Protein AF-W0B7Q7-F1 (afdb_monomer_lite)

InterPro domains:
  IPR044159 IQ domain-containing protein IQM [PTHR31250] (202-266)

Organism: NCBI:txid1268635

Sequence (434 aa):
MPIDYFSSKEGTLAERLDKSWANYQDESLSVNEREQALDFMLYVFDIDKLTLEKDGLNRLLVKLMADRAHKKGMNPNYIPVLASGPYRFDTDAPVFHATYSSGISYDSRIQEAFYRKDLLDVTDESKTDDLDYRITFFNVKQRASFNLEIRHGLFHKSGIVFDSSNFVAHGKKGYVAFTLNAMGELSVFNHLGGHPDNFGSRMTHSSMNAGAPVLIAGEMQIKQGKLMCINTYSGHYQPSLYSINRFLNYLNDRGMDISQCAVLLSRPPASHSGLSAKAIQVEHGDGRSHKKEVWYQIQASQIFHSVKHIIRSNIESINNYLNSPKTMFYRDVLKRESTIAKSKLAEHYLEELSYAMRAMKDSSSLLEISIYLDVLHTMAERYTTELAGIERDSGRLDIKFAHIRQTIQAAQASLNEVDEAQEALREDGFKRSH

Foldseek 3Di:
DQDQLLDLQPFAVLVSLVVLVVQLPDPVDDPVNNVVSLVSNCVLQQVPDDDPDDCPSVVVSVVQVVVCVVCCVQPVRAGPRLQDDPLALPPVDHQFDADPAFLDDPPVSSNVCSLLLQKFAFHPVVVVVCVVLVAAADDRSRLNQFWWDAHLQFIDRSNHGDFQQPAAAQQFHQKWKWFQANRNTIGTDHQLPQAADPVGHRHAHCNNRVRGIGSAIFMFGHHRRATQETEQHRNTRRDFLVSLLSVVVSSVVSVHDQQNYKYKALDDQDPVLPWDWDWDWGWGDSVVDIDTGTITITRSVSSNVSVVVLLVVLLVVLVCVCPPPVNVCLVVVLPPDDDPQVNVLVVVLVVVLVVLSVQLVPDPDPVSVVVSLVVQLVSLVVSQVVCVVVDPDSPPSNVVSVVSNVSSVVSSVVVVVSDDVVPVVVVVVVVVVD

pLDDT: mean 75.9, std 16.66, range [33.72, 97.88]

Secondary structure (DSSP, 8-state):
----SS-TTSS-HHHHHHHHHHHHH-TTS-HHHHHHHHHHHHHHTT--S--SSTTHHHHHHHHHHHHHHHHHTT-TT--HHHH-STTS---SS------SSTT--SSHHHHHHHHTT-SB---HHHHHHHHHTT--PPPHHHHTTTEEEEETTEEEETTEEP--TT-EETTEET-EEEEEETTS-EEEE-B-TT-B-TTS-B--GGGGTTT--EEEEEEEEEETTEEEEEE---SSS---HHHHHHHHHHHHTTT---TT-EEEESSPPPGGG----EEEEEEEE-SS-EEEEEEEEEEHHHHHHHHHHHHHHHHHHHHHHHHSHHHHHHHHHTTTS--HHHHHHHHHHHHHHHHHHHHHHS--SHHHHHHHHHHHHHHHHHHHHHHHHH-SS-HHHHHHHHHHHHHHHHHHHHHHTTTHHHHHHHHHHHTTT-

Radius of gyration: 25.22 Å; chains: 1; bounding box: 68×57×71 Å

Structure (mmCIF, N/CA/C/O backbone):
data_AF-W0B7Q7-F1
#
_entry.id   AF-W0B7Q7-F1
#
loop_
_atom_site.group_PDB
_atom_site.id
_atom_site.type_symbol
_atom_site.label_atom_id
_atom_site.label_alt_id
_atom_site.label_comp_id
_atom_site.label_asym_id
_atom_site.label_entity_id
_atom_site.label_seq_id
_atom_site.pdbx_PDB_ins_code
_atom_site.Cartn_x
_atom_site.Cartn_y
_atom_site.Cartn_z
_atom_site.occupancy
_atom_site.B_iso_or_equiv
_atom_site.auth_seq_id
_atom_site.auth_comp_id
_atom_site.auth_asym_id
_atom_site.auth_atom_id
_atom_site.pdbx_PDB_model_num
ATOM 1 N N . MET A 1 1 ? 16.958 -5.863 -32.598 1.00 37.38 1 MET A N 1
ATOM 2 C CA . MET A 1 1 ? 17.367 -5.538 -31.211 1.00 37.38 1 MET A CA 1
ATOM 3 C C . MET A 1 1 ? 16.557 -6.430 -30.286 1.00 37.38 1 MET A C 1
ATOM 5 O O . MET A 1 1 ? 15.422 -6.702 -30.659 1.00 37.38 1 MET A O 1
ATOM 9 N N . PRO A 1 2 ? 17.099 -6.905 -29.151 1.00 50.38 2 PRO A N 1
ATOM 10 C CA . PRO A 1 2 ? 16.307 -7.641 -28.163 1.00 50.38 2 PRO A CA 1
ATOM 11 C C . PRO A 1 2 ? 15.085 -6.819 -27.738 1.00 50.38 2 PRO A C 1
ATOM 13 O O . PRO A 1 2 ? 15.180 -5.591 -27.661 1.00 50.38 2 PRO A O 1
ATOM 16 N N . ILE A 1 3 ? 13.951 -7.474 -27.489 1.00 62.59 3 ILE A N 1
ATOM 17 C CA . ILE A 1 3 ? 12.743 -6.790 -27.024 1.00 62.59 3 ILE A CA 1
ATOM 18 C C . ILE A 1 3 ? 12.887 -6.581 -25.516 1.00 62.59 3 ILE A C 1
ATOM 20 O O . ILE A 1 3 ? 12.796 -7.528 -24.741 1.00 62.59 3 ILE A O 1
ATOM 24 N N . ASP A 1 4 ? 13.133 -5.344 -25.093 1.00 73.31 4 ASP A N 1
ATOM 25 C CA . ASP A 1 4 ? 13.313 -5.027 -23.675 1.00 73.31 4 ASP A CA 1
ATOM 26 C C . ASP A 1 4 ? 11.967 -4.729 -22.993 1.00 73.31 4 ASP A C 1
ATOM 28 O O . ASP A 1 4 ? 11.500 -3.590 -22.941 1.00 73.31 4 ASP A O 1
ATOM 32 N N . TYR A 1 5 ? 11.329 -5.771 -22.457 1.00 80.81 5 TYR A N 1
ATOM 33 C CA . TYR A 1 5 ? 10.116 -5.632 -21.643 1.00 80.81 5 TYR A CA 1
ATOM 34 C C . TYR A 1 5 ? 10.389 -5.146 -20.209 1.00 80.81 5 TYR A C 1
ATOM 36 O O . TYR A 1 5 ? 9.465 -4.725 -19.509 1.00 80.81 5 TYR A O 1
ATOM 44 N N . PHE A 1 6 ? 11.635 -5.196 -19.739 1.00 73.88 6 PHE A N 1
ATOM 45 C CA . PHE A 1 6 ? 11.990 -4.842 -18.361 1.00 73.88 6 PHE A CA 1
ATOM 46 C C . PHE A 1 6 ? 12.266 -3.341 -18.200 1.00 73.88 6 PHE A C 1
ATOM 48 O O . PHE A 1 6 ? 12.232 -2.811 -17.086 1.00 73.88 6 PHE A O 1
ATOM 55 N N . SER A 1 7 ? 12.450 -2.621 -19.308 1.00 70.62 7 SER A N 1
ATOM 56 C CA . SER A 1 7 ? 12.549 -1.164 -19.323 1.00 70.62 7 SER A CA 1
ATOM 57 C C . SER A 1 7 ? 11.265 -0.486 -18.837 1.00 70.62 7 SER A C 1
ATOM 59 O O . SER A 1 7 ? 10.195 -0.585 -19.440 1.00 70.62 7 SER A O 1
ATOM 61 N N . SER A 1 8 ? 11.384 0.318 -17.778 1.00 63.88 8 SER A N 1
ATOM 62 C CA . SER A 1 8 ? 10.290 1.157 -17.272 1.00 63.88 8 SER A CA 1
ATOM 63 C C . SER A 1 8 ? 9.982 2.373 -18.158 1.00 63.88 8 SER A C 1
ATOM 65 O O . SER A 1 8 ? 9.031 3.098 -17.874 1.00 63.88 8 SER A O 1
ATOM 67 N N . LYS A 1 9 ? 10.761 2.613 -19.225 1.00 65.19 9 LYS A N 1
ATOM 68 C CA . LYS A 1 9 ? 10.601 3.777 -20.114 1.00 65.19 9 LYS A CA 1
ATOM 69 C C . LYS A 1 9 ? 9.567 3.564 -21.225 1.00 65.19 9 LYS A C 1
ATOM 71 O O . LYS A 1 9 ? 9.056 4.544 -21.757 1.00 65.19 9 LYS A O 1
ATOM 76 N N . GLU A 1 10 ? 9.232 2.318 -21.562 1.00 72.81 10 GLU A N 1
ATOM 77 C CA . GLU A 1 10 ? 8.318 1.978 -22.667 1.00 72.81 10 GLU A CA 1
ATOM 78 C C . GLU A 1 10 ? 6.877 1.699 -22.195 1.00 72.81 10 GLU A C 1
ATOM 80 O O . GLU A 1 10 ? 6.280 0.681 -22.538 1.00 72.81 10 GLU A O 1
ATOM 85 N N . GLY A 1 11 ? 6.309 2.595 -21.383 1.00 80.81 11 GLY A N 1
ATOM 86 C CA . GLY A 1 11 ? 4.918 2.496 -20.917 1.00 80.81 11 GLY A CA 1
ATOM 87 C C . GLY A 1 11 ? 4.755 1.852 -19.539 1.00 80.81 11 GLY A C 1
ATOM 88 O O . GLY A 1 11 ? 5.695 1.783 -18.746 1.00 80.81 11 GLY A O 1
ATOM 89 N N . THR A 1 12 ? 3.539 1.420 -19.211 1.00 85.12 12 THR A N 1
ATOM 90 C CA . THR A 1 12 ? 3.233 0.782 -17.920 1.00 85.12 12 THR A CA 1
ATOM 91 C C . THR A 1 12 ? 3.601 -0.701 -17.916 1.00 85.12 12 THR A C 1
ATOM 93 O O . THR A 1 12 ? 3.734 -1.325 -18.966 1.00 85.12 12 THR A O 1
ATOM 96 N N . LEU A 1 13 ? 3.744 -1.301 -16.727 1.00 85.06 13 LEU A N 1
ATOM 97 C CA . LEU A 1 13 ? 3.980 -2.749 -16.596 1.00 85.06 13 LEU A CA 1
ATOM 98 C C . LEU A 1 13 ? 2.882 -3.567 -17.300 1.00 85.06 13 LEU A C 1
ATOM 100 O O . LEU A 1 13 ? 3.152 -4.564 -17.959 1.00 85.06 13 LEU A O 1
ATOM 104 N N . ALA A 1 14 ? 1.650 -3.078 -17.205 1.00 87.25 14 ALA A N 1
ATOM 105 C CA . ALA A 1 14 ? 0.460 -3.611 -17.841 1.00 87.25 14 ALA A CA 1
ATOM 106 C C . ALA A 1 14 ? 0.483 -3.496 -19.379 1.00 87.25 14 ALA A C 1
ATOM 108 O O . ALA A 1 14 ? 0.164 -4.462 -20.069 1.00 87.25 14 ALA A O 1
ATOM 109 N N . GLU A 1 15 ? 0.896 -2.350 -19.932 1.00 90.25 15 GLU A N 1
ATOM 110 C CA . GLU A 1 15 ? 1.091 -2.193 -21.384 1.00 90.25 15 GLU A CA 1
ATOM 111 C C . GLU A 1 15 ? 2.185 -3.142 -21.901 1.00 90.25 15 GLU A C 1
ATOM 113 O O . GLU A 1 15 ? 2.023 -3.769 -22.949 1.00 90.25 15 GLU A O 1
ATOM 118 N N . ARG A 1 16 ? 3.277 -3.304 -21.143 1.00 90.62 16 ARG A N 1
ATOM 119 C CA . ARG A 1 16 ? 4.349 -4.249 -21.487 1.00 90.62 16 ARG A CA 1
ATOM 120 C C . ARG A 1 16 ? 3.893 -5.704 -21.393 1.00 90.62 16 ARG A C 1
ATOM 122 O O . ARG A 1 16 ? 4.294 -6.494 -22.240 1.00 90.62 16 ARG A O 1
ATOM 129 N N . LEU A 1 17 ? 3.019 -6.038 -20.440 1.00 92.06 17 LEU A N 1
ATOM 130 C CA . LEU A 1 17 ? 2.387 -7.359 -20.335 1.00 92.06 17 LEU A CA 1
ATOM 131 C C . LEU A 1 17 ? 1.497 -7.660 -21.550 1.00 92.06 17 LEU A C 1
ATOM 133 O O . LEU A 1 17 ? 1.511 -8.772 -22.071 1.00 92.06 17 LEU A O 1
ATOM 137 N N . ASP A 1 18 ? 0.743 -6.672 -22.038 1.00 94.19 18 ASP A N 1
ATOM 138 C CA . ASP A 1 18 ? -0.055 -6.849 -23.257 1.00 94.19 18 ASP A CA 1
ATOM 139 C C . ASP A 1 18 ? 0.841 -7.084 -24.482 1.00 94.19 18 ASP A C 1
ATOM 141 O O . ASP A 1 18 ? 0.558 -7.961 -25.297 1.00 94.19 18 ASP A O 1
ATOM 145 N N . LYS A 1 19 ? 1.943 -6.327 -24.593 1.00 93.75 19 LYS A N 1
ATOM 146 C CA . LYS A 1 19 ? 2.941 -6.485 -25.663 1.00 93.75 19 LYS A CA 1
ATOM 147 C C . LYS A 1 19 ? 3.611 -7.859 -25.605 1.00 93.75 19 LYS A C 1
ATOM 149 O O . LYS A 1 19 ? 3.746 -8.504 -26.639 1.00 93.75 19 LYS A O 1
ATOM 154 N N . SER A 1 20 ? 4.010 -8.325 -24.420 1.00 94.19 20 SER A N 1
ATOM 155 C CA . SER A 1 20 ? 4.613 -9.652 -24.267 1.00 94.19 20 SER A CA 1
ATOM 156 C C . SER A 1 20 ? 3.615 -10.759 -24.590 1.00 94.19 20 SER A C 1
ATOM 158 O O . SER A 1 20 ? 3.978 -11.720 -25.252 1.00 94.19 20 SER A O 1
ATOM 160 N N . TRP A 1 21 ? 2.345 -10.621 -24.200 1.00 96.00 21 TRP A N 1
ATOM 161 C CA . TRP A 1 21 ? 1.322 -11.599 -24.567 1.00 96.00 21 TRP A CA 1
ATOM 162 C C . TRP A 1 21 ? 1.124 -11.688 -26.081 1.00 96.00 21 TRP A C 1
ATOM 164 O O . TRP A 1 21 ? 1.137 -12.787 -26.629 1.00 96.00 21 TRP A O 1
ATOM 174 N N . ALA A 1 22 ? 1.022 -10.545 -26.765 1.00 95.00 22 ALA A N 1
ATOM 175 C CA . ALA A 1 22 ? 0.919 -10.514 -28.222 1.00 95.00 22 ALA A CA 1
ATOM 176 C C . ALA A 1 22 ? 2.130 -11.189 -28.890 1.00 95.00 22 ALA A C 1
ATOM 178 O O . ALA A 1 22 ? 1.959 -12.057 -29.741 1.00 95.00 22 ALA A O 1
ATOM 179 N N . ASN A 1 23 ? 3.343 -10.859 -28.442 1.00 94.62 23 ASN A N 1
ATOM 180 C CA . ASN A 1 23 ? 4.573 -11.429 -28.989 1.00 94.62 23 ASN A CA 1
ATOM 181 C C . ASN A 1 23 ? 4.714 -12.928 -28.683 1.00 94.62 23 ASN A C 1
ATOM 183 O O . ASN A 1 23 ? 5.181 -13.688 -29.520 1.00 94.62 23 ASN A O 1
ATOM 187 N N . TYR A 1 24 ? 4.271 -13.391 -27.514 1.00 94.38 24 TYR A N 1
ATOM 188 C CA . TYR A 1 24 ? 4.263 -14.815 -27.175 1.00 94.38 24 TYR A CA 1
ATOM 189 C C . TYR A 1 24 ? 3.372 -15.640 -28.129 1.00 94.38 24 TYR A C 1
ATOM 191 O O . TYR A 1 24 ? 3.709 -16.779 -28.483 1.00 94.38 24 TYR A O 1
ATOM 199 N N . GLN A 1 25 ? 2.254 -15.051 -28.568 1.00 94.31 25 GLN A N 1
ATOM 200 C CA . GLN A 1 25 ? 1.293 -15.661 -29.492 1.00 94.31 25 GLN A CA 1
ATOM 201 C C . GLN A 1 25 ? 1.684 -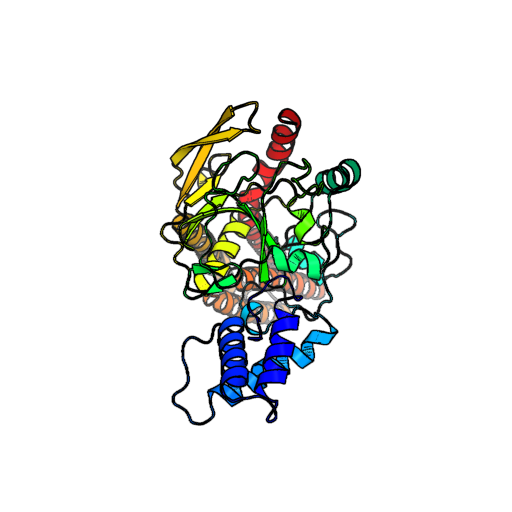15.545 -30.975 1.00 94.31 25 GLN A C 1
ATOM 203 O O . GLN A 1 25 ? 1.126 -16.271 -31.794 1.00 94.31 25 GLN A O 1
ATOM 208 N N . ASP A 1 26 ? 2.618 -14.662 -31.328 1.00 93.12 26 ASP A N 1
ATOM 209 C CA . ASP A 1 26 ? 3.000 -14.398 -32.716 1.00 93.12 26 ASP A CA 1
ATOM 210 C C . ASP A 1 26 ? 3.954 -15.475 -33.259 1.00 93.12 26 ASP A C 1
ATOM 212 O O . ASP A 1 26 ? 5.129 -15.546 -32.895 1.00 93.12 26 ASP A O 1
ATOM 216 N N . GLU A 1 27 ? 3.448 -16.321 -34.157 1.00 93.69 27 GLU A N 1
ATOM 217 C CA . GLU A 1 27 ? 4.221 -17.392 -34.798 1.00 93.69 27 GLU A CA 1
ATOM 218 C C . GLU A 1 27 ? 5.280 -16.881 -35.788 1.00 93.69 27 GLU A C 1
ATOM 220 O O . GLU A 1 27 ? 6.154 -17.652 -36.184 1.00 93.69 27 GLU A O 1
ATOM 225 N N . SER A 1 28 ? 5.229 -15.603 -36.185 1.00 94.81 28 SER A N 1
ATOM 226 C CA . SER A 1 28 ? 6.235 -14.996 -37.063 1.00 94.81 28 SER A CA 1
ATOM 227 C C . SER A 1 28 ? 7.520 -14.598 -36.330 1.00 94.81 28 SER A C 1
ATOM 229 O O . SER A 1 28 ? 8.563 -14.441 -36.970 1.00 94.81 28 SER A O 1
ATOM 231 N N . LEU A 1 29 ? 7.471 -14.468 -34.998 1.00 91.31 29 LEU A N 1
ATOM 232 C CA . LEU A 1 29 ? 8.639 -14.188 -34.168 1.00 91.31 29 LEU A CA 1
ATOM 233 C C . LEU A 1 29 ? 9.485 -15.443 -33.948 1.00 91.31 29 LEU A C 1
ATOM 235 O O . LEU A 1 29 ? 8.996 -16.576 -33.918 1.00 91.31 29 LEU A O 1
ATOM 239 N N . SER A 1 30 ? 10.786 -15.238 -33.744 1.00 92.69 30 SER A N 1
ATOM 240 C CA . SER A 1 30 ? 11.699 -16.334 -33.428 1.00 92.69 30 SER A CA 1
ATOM 241 C C . SER A 1 30 ? 11.361 -16.973 -32.077 1.00 92.69 30 SER A C 1
ATOM 243 O O . SER A 1 30 ? 10.815 -16.333 -31.177 1.00 92.69 30 SER A O 1
ATOM 245 N N . VAL A 1 31 ? 11.750 -18.241 -31.899 1.00 90.75 31 VAL A N 1
ATOM 246 C CA . VAL A 1 31 ? 11.572 -18.966 -30.626 1.00 90.75 31 VAL A CA 1
ATOM 247 C C . VAL A 1 31 ? 12.148 -18.168 -29.451 1.00 90.75 31 VAL A C 1
ATOM 249 O O . VAL A 1 31 ? 11.459 -17.975 -28.460 1.00 90.75 31 VAL A O 1
ATOM 252 N N . ASN A 1 32 ? 13.349 -17.609 -29.609 1.00 90.56 32 ASN A N 1
ATOM 253 C CA . ASN A 1 32 ? 14.015 -16.804 -28.582 1.00 90.56 32 ASN A CA 1
ATOM 254 C C . ASN A 1 32 ? 13.246 -15.514 -28.216 1.00 90.56 32 ASN A C 1
ATOM 256 O O . ASN A 1 32 ? 13.238 -15.097 -27.062 1.00 90.56 32 ASN A O 1
ATOM 260 N N . GLU A 1 33 ? 12.587 -14.859 -29.176 1.00 90.12 33 GLU A N 1
ATOM 261 C CA . GLU A 1 33 ? 11.764 -13.670 -28.892 1.00 90.12 33 GLU A CA 1
ATOM 262 C C . GLU A 1 33 ? 10.485 -14.032 -28.131 1.00 90.12 33 GLU A C 1
ATOM 264 O O . GLU A 1 33 ? 10.071 -13.308 -27.221 1.00 90.12 33 GLU A O 1
ATOM 269 N N . ARG A 1 34 ? 9.881 -15.175 -28.470 1.00 91.56 34 ARG A N 1
ATOM 270 C CA . ARG A 1 34 ? 8.710 -15.712 -27.769 1.00 91.56 34 ARG A CA 1
ATOM 271 C C . ARG A 1 34 ? 9.068 -16.212 -26.368 1.00 91.56 34 ARG A C 1
ATOM 273 O O . ARG A 1 34 ? 8.275 -16.024 -25.452 1.00 91.56 34 ARG A O 1
ATOM 280 N N . GLU A 1 35 ? 10.259 -16.780 -26.184 1.00 89.94 35 GLU A N 1
ATOM 281 C CA . GLU A 1 35 ? 10.811 -17.152 -24.873 1.00 89.94 35 GLU A CA 1
ATOM 282 C C . GLU A 1 35 ? 11.015 -15.921 -23.986 1.00 89.94 35 GLU A C 1
ATOM 284 O O . GLU A 1 35 ? 10.515 -15.902 -22.869 1.00 89.94 35 GLU A O 1
ATOM 289 N N . GLN A 1 36 ? 11.616 -14.840 -24.494 1.00 90.06 36 GLN A N 1
ATOM 290 C CA . GLN A 1 36 ? 11.740 -13.582 -23.736 1.00 90.06 36 GLN A CA 1
ATOM 291 C C . GLN A 1 36 ? 10.378 -12.998 -23.335 1.00 90.06 36 GLN A C 1
ATOM 293 O O . GLN A 1 36 ? 10.219 -12.447 -22.244 1.00 90.06 36 GLN A O 1
ATOM 298 N N . ALA A 1 37 ? 9.386 -13.102 -24.221 1.00 90.69 37 ALA A N 1
ATOM 299 C CA . ALA A 1 37 ? 8.027 -12.672 -23.932 1.00 90.69 37 ALA A CA 1
ATOM 300 C C . ALA A 1 37 ? 7.379 -13.536 -22.835 1.00 90.69 37 ALA A C 1
ATOM 302 O O . ALA A 1 37 ? 6.754 -12.998 -21.919 1.00 90.69 37 ALA A O 1
ATOM 303 N N . LEU A 1 38 ? 7.569 -14.857 -22.899 1.00 91.06 38 LEU A N 1
ATOM 304 C CA . LEU A 1 38 ? 7.117 -15.798 -21.879 1.00 91.06 38 LEU A CA 1
ATOM 305 C C . LEU A 1 38 ? 7.788 -15.525 -20.530 1.00 91.06 38 LEU A C 1
ATOM 307 O O . LEU A 1 38 ? 7.088 -15.412 -19.527 1.00 91.06 38 LEU A O 1
ATOM 311 N N . ASP A 1 39 ? 9.107 -15.356 -20.509 1.00 88.12 39 ASP A N 1
ATOM 312 C CA . ASP A 1 39 ? 9.880 -15.040 -19.306 1.00 88.12 39 ASP A CA 1
ATOM 313 C C . ASP A 1 39 ? 9.375 -13.759 -18.648 1.00 88.12 39 ASP A C 1
ATOM 315 O O . ASP A 1 39 ? 9.186 -13.710 -17.433 1.00 88.12 39 ASP A O 1
ATOM 319 N N . PHE A 1 40 ? 9.074 -12.729 -19.442 1.00 88.81 40 PHE A N 1
ATOM 320 C CA . PHE A 1 40 ? 8.489 -11.504 -18.914 1.00 88.81 40 PHE A CA 1
ATOM 321 C C . PHE A 1 40 ? 7.074 -11.712 -18.356 1.00 88.81 40 PHE A C 1
ATOM 323 O O . PHE A 1 40 ? 6.715 -11.092 -17.359 1.00 88.81 40 PHE A O 1
ATOM 330 N N . MET A 1 41 ? 6.252 -12.581 -18.945 1.00 90.19 41 MET A N 1
ATOM 331 C CA . MET A 1 41 ? 4.931 -12.897 -18.392 1.00 90.19 41 MET A CA 1
ATOM 332 C C . MET A 1 41 ? 5.017 -13.697 -17.090 1.00 90.19 41 MET A C 1
ATOM 334 O O . MET A 1 41 ? 4.308 -13.382 -16.133 1.00 90.19 41 MET A O 1
ATOM 338 N N . LEU A 1 42 ? 5.885 -14.712 -17.054 1.00 86.50 42 LEU A N 1
ATOM 339 C CA . LEU A 1 42 ? 6.184 -15.504 -15.859 1.00 86.50 42 LEU A CA 1
ATOM 340 C C . LEU A 1 42 ? 6.699 -14.617 -14.738 1.00 86.50 42 LEU A C 1
ATOM 342 O O . LEU A 1 42 ? 6.251 -14.752 -13.600 1.00 86.50 42 LEU A O 1
ATOM 346 N N . TYR A 1 43 ? 7.562 -13.665 -15.106 1.00 84.31 43 TYR A N 1
ATOM 347 C CA . TYR A 1 43 ? 7.891 -12.523 -14.289 1.00 84.31 43 TYR A CA 1
ATOM 348 C C . TYR A 1 43 ? 6.581 -11.830 -13.909 1.00 84.31 43 TYR A C 1
ATOM 350 O O . TYR A 1 43 ? 6.096 -12.092 -12.827 1.00 84.31 43 TYR A O 1
ATOM 358 N N . VAL A 1 44 ? 5.920 -10.987 -14.698 1.00 84.44 44 VAL A N 1
ATOM 359 C CA . VAL A 1 44 ? 4.786 -10.146 -14.232 1.00 84.44 44 VAL A CA 1
ATOM 360 C C . VAL A 1 44 ? 3.728 -10.864 -13.363 1.00 84.44 44 VAL A C 1
ATOM 362 O O . VAL A 1 44 ? 3.222 -10.254 -12.421 1.00 84.44 44 VAL A O 1
ATOM 365 N N . PHE A 1 45 ? 3.434 -12.141 -13.615 1.00 84.19 45 PHE A N 1
ATOM 366 C CA . PHE A 1 45 ? 2.496 -12.947 -12.825 1.00 84.19 45 PHE A CA 1
ATOM 367 C C . PHE A 1 45 ? 3.063 -13.674 -11.596 1.00 84.19 45 PHE A C 1
ATOM 369 O O . PHE A 1 45 ? 2.292 -14.326 -10.903 1.00 84.19 45 PHE A O 1
ATOM 376 N N . ASP A 1 46 ? 4.358 -13.557 -11.323 1.00 78.44 46 ASP A N 1
ATOM 377 C CA . ASP A 1 46 ? 5.061 -14.180 -10.191 1.00 78.44 46 ASP A CA 1
ATOM 378 C C . ASP A 1 46 ? 4.834 -15.702 -10.146 1.00 78.44 46 ASP A C 1
ATOM 380 O O . ASP A 1 46 ? 4.419 -16.292 -9.148 1.00 78.44 46 ASP A O 1
ATOM 384 N N . ILE A 1 47 ? 5.010 -16.344 -11.307 1.00 80.25 47 ILE A N 1
ATOM 385 C CA . ILE A 1 47 ? 4.784 -17.782 -11.481 1.00 80.25 47 ILE A CA 1
ATOM 386 C C . ILE A 1 47 ? 6.095 -18.524 -11.207 1.00 80.25 47 ILE A C 1
ATOM 388 O O . ILE A 1 47 ? 6.876 -18.796 -12.116 1.00 80.25 47 ILE A O 1
ATOM 392 N N . ASP A 1 48 ? 6.299 -18.902 -9.947 1.00 65.62 48 ASP A N 1
ATOM 393 C CA . ASP A 1 48 ? 7.532 -19.574 -9.502 1.00 65.62 48 ASP A CA 1
ATOM 394 C C . ASP A 1 48 ? 7.504 -21.097 -9.723 1.00 65.62 48 ASP A C 1
ATOM 396 O O . ASP A 1 48 ? 8.539 -21.761 -9.802 1.00 65.62 48 ASP A O 1
ATOM 400 N N . LYS A 1 49 ? 6.304 -21.687 -9.802 1.00 62.53 49 LYS A N 1
ATOM 401 C 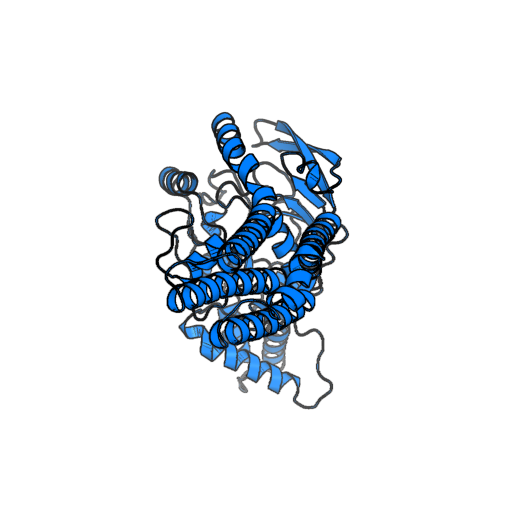CA . LYS A 1 49 ? 6.108 -23.131 -9.993 1.00 62.53 49 LYS A CA 1
ATOM 402 C C . LYS A 1 49 ? 5.539 -23.415 -11.371 1.00 62.53 49 LYS A C 1
ATOM 404 O O . LYS A 1 49 ? 4.329 -23.358 -11.587 1.00 62.53 49 LYS A O 1
ATOM 409 N N . LEU A 1 50 ? 6.422 -23.790 -12.289 1.00 63.75 50 LEU A N 1
ATOM 410 C CA . LEU A 1 50 ? 6.027 -24.332 -13.582 1.00 63.75 50 LEU A CA 1
ATOM 411 C C . LEU A 1 50 ? 5.332 -25.681 -13.362 1.00 63.75 50 LEU A C 1
ATOM 413 O O . LEU A 1 50 ? 5.884 -26.599 -12.752 1.00 63.75 50 LEU A O 1
ATOM 417 N N . THR A 1 51 ? 4.087 -25.796 -13.821 1.00 58.59 51 THR A N 1
ATOM 418 C CA . THR A 1 51 ? 3.333 -27.046 -13.728 1.00 58.59 51 THR A CA 1
ATOM 419 C C . THR A 1 51 ? 4.007 -28.104 -14.602 1.00 58.59 51 THR A C 1
ATOM 421 O O . THR A 1 51 ? 4.228 -27.856 -15.784 1.00 58.59 51 THR A O 1
ATOM 424 N N . LEU A 1 52 ? 4.255 -29.303 -14.069 1.00 56.88 52 LEU A N 1
ATOM 425 C CA . LEU A 1 52 ? 4.688 -30.457 -14.877 1.00 56.88 52 LEU A CA 1
ATOM 426 C C . LEU A 1 52 ? 3.561 -31.003 -15.774 1.00 56.88 52 LEU A C 1
ATOM 428 O O . LEU A 1 52 ? 3.796 -31.859 -16.625 1.00 56.88 52 LEU A O 1
ATOM 432 N N . GLU A 1 53 ? 2.330 -30.522 -15.585 1.00 70.88 53 GLU A N 1
ATOM 433 C CA . GLU A 1 53 ? 1.215 -30.831 -16.469 1.00 70.88 53 GLU A CA 1
ATOM 434 C C . GLU A 1 53 ? 1.448 -30.262 -17.866 1.00 70.88 53 GLU A C 1
ATOM 436 O O . GLU A 1 53 ? 1.687 -29.063 -18.042 1.00 70.88 53 GLU A O 1
ATOM 441 N N . LYS A 1 54 ? 1.271 -31.121 -18.873 1.00 70.56 54 LYS A N 1
ATOM 442 C CA . LYS A 1 54 ? 1.253 -30.704 -20.272 1.00 70.56 54 LYS A CA 1
ATOM 443 C C . LYS A 1 54 ? 0.229 -29.574 -20.465 1.00 70.56 54 LYS A C 1
ATOM 445 O O . LYS A 1 54 ? -0.934 -29.681 -20.057 1.00 70.56 54 LYS A O 1
ATOM 450 N N . ASP A 1 55 ? 0.695 -28.475 -21.052 1.00 77.56 55 ASP A N 1
ATOM 451 C CA . ASP A 1 55 ? -0.061 -27.249 -21.339 1.00 77.56 55 ASP A CA 1
ATOM 452 C C . ASP A 1 55 ? -0.623 -26.500 -20.110 1.00 77.56 55 ASP A C 1
ATOM 454 O O . ASP A 1 55 ? -1.393 -25.551 -20.272 1.00 77.56 55 ASP A O 1
ATOM 458 N N . GLY A 1 56 ? -0.255 -26.883 -18.879 1.00 82.19 56 GLY A N 1
ATOM 459 C CA . GLY A 1 56 ? -0.776 -26.255 -17.658 1.00 82.19 56 GLY A CA 1
ATOM 460 C C . GLY A 1 56 ? -0.415 -24.772 -17.545 1.00 82.19 56 GLY A C 1
ATOM 461 O O . GLY A 1 56 ? -1.283 -23.948 -17.249 1.00 82.19 56 GLY A O 1
ATOM 462 N N . LEU A 1 57 ? 0.824 -24.417 -17.899 1.00 85.31 57 LEU A N 1
ATOM 463 C CA . LEU A 1 57 ? 1.266 -23.024 -17.962 1.00 85.31 57 LEU A CA 1
ATOM 464 C C . LEU A 1 57 ? 0.430 -22.207 -18.955 1.00 85.31 57 LEU A C 1
ATOM 466 O O . LEU A 1 57 ? -0.086 -21.152 -18.601 1.00 85.31 57 LEU A O 1
ATOM 470 N N . ASN A 1 58 ? 0.225 -22.714 -20.171 1.00 88.38 58 ASN A N 1
ATOM 471 C CA . ASN A 1 58 ? -0.538 -22.001 -21.198 1.00 88.38 58 ASN A CA 1
ATOM 472 C C . ASN A 1 58 ? -1.993 -21.787 -20.777 1.00 88.38 58 ASN A C 1
ATOM 474 O O . ASN A 1 58 ? -2.524 -20.692 -20.953 1.00 88.38 58 ASN A O 1
ATOM 478 N N . ARG A 1 59 ? -2.629 -22.792 -20.156 1.00 88.19 59 ARG A N 1
ATOM 479 C CA . ARG A 1 59 ? -3.981 -22.643 -19.589 1.00 88.19 59 ARG A CA 1
ATOM 480 C C . ARG A 1 59 ? -4.032 -21.539 -18.531 1.00 88.19 59 ARG A C 1
ATOM 482 O O . ARG A 1 59 ? -4.972 -20.743 -18.530 1.00 88.19 59 ARG A O 1
ATOM 489 N N . LEU A 1 60 ? -3.031 -21.475 -17.651 1.00 87.12 60 LEU A N 1
ATOM 490 C CA . LEU A 1 60 ? -2.931 -20.432 -16.632 1.00 87.12 60 LEU A CA 1
ATOM 491 C C . LEU A 1 60 ? -2.756 -19.044 -17.262 1.00 87.12 60 LEU A C 1
ATOM 493 O O . LEU A 1 60 ? -3.514 -18.135 -16.928 1.00 87.12 60 LEU A O 1
ATOM 497 N N . LEU A 1 61 ? -1.819 -18.886 -18.201 1.00 90.31 61 LEU A N 1
ATOM 498 C CA . LEU A 1 61 ? -1.569 -17.610 -18.879 1.00 90.31 61 LEU A CA 1
ATOM 499 C C . LEU A 1 61 ? -2.808 -17.116 -19.634 1.00 90.31 61 LEU A C 1
ATOM 501 O O . LEU A 1 61 ? -3.182 -15.955 -19.483 1.00 90.31 61 LEU A O 1
ATOM 505 N N . VAL A 1 62 ? -3.502 -17.998 -20.366 1.00 92.19 62 VAL A N 1
ATOM 506 C CA . VAL A 1 62 ? -4.769 -17.668 -21.043 1.00 92.19 62 VAL A CA 1
ATOM 507 C C . VAL A 1 62 ? -5.814 -17.185 -20.038 1.00 92.19 62 VAL A C 1
ATOM 509 O O . VAL A 1 62 ? -6.457 -16.165 -20.273 1.00 92.19 62 VAL A O 1
ATOM 512 N N . LYS A 1 63 ? -5.972 -17.875 -18.901 1.00 90.75 63 LYS A N 1
ATOM 513 C CA . LYS A 1 63 ? -6.927 -17.478 -17.856 1.00 90.75 63 LYS A CA 1
ATOM 514 C C . LYS A 1 63 ? -6.602 -16.096 -17.280 1.00 90.75 63 LYS A C 1
ATOM 516 O O . LYS A 1 63 ? -7.503 -15.272 -17.140 1.00 90.75 63 LYS A O 1
ATOM 521 N N . LEU A 1 64 ? -5.336 -15.838 -16.955 1.00 90.12 64 LEU A N 1
ATOM 522 C CA . LEU A 1 64 ? -4.894 -14.557 -16.397 1.00 90.12 64 LEU A CA 1
ATOM 523 C C . LEU A 1 64 ? -5.069 -13.421 -17.413 1.00 90.12 64 LEU A C 1
ATOM 525 O O . LEU A 1 64 ? -5.611 -12.368 -17.080 1.00 90.12 64 LEU A O 1
ATOM 529 N N . MET A 1 65 ? -4.685 -13.640 -18.671 1.00 94.12 65 MET A N 1
ATOM 530 C CA . MET A 1 65 ? -4.855 -12.639 -19.724 1.00 94.12 65 MET A CA 1
ATOM 531 C C . MET A 1 65 ? -6.328 -12.397 -20.076 1.00 94.12 65 MET A C 1
ATOM 533 O O . MET A 1 65 ? -6.686 -11.262 -20.384 1.00 94.12 65 MET A O 1
ATOM 537 N N . ALA A 1 66 ? -7.200 -13.404 -19.965 1.00 91.06 66 ALA A N 1
ATOM 538 C CA . ALA A 1 66 ? -8.645 -13.234 -20.121 1.00 91.06 66 ALA A CA 1
ATOM 539 C C . ALA A 1 66 ? -9.255 -12.369 -19.002 1.00 91.06 66 ALA A C 1
ATOM 541 O O . ALA A 1 66 ? -10.008 -11.440 -19.295 1.00 91.06 66 ALA A O 1
ATOM 542 N N . ASP A 1 67 ? -8.893 -12.614 -17.736 1.00 86.75 67 ASP A N 1
ATOM 543 C CA . ASP A 1 67 ? -9.307 -11.761 -16.607 1.00 86.75 67 ASP A CA 1
ATOM 544 C C . ASP A 1 67 ? -8.794 -10.323 -16.781 1.00 86.75 67 ASP A C 1
ATOM 546 O O . ASP A 1 67 ? -9.541 -9.356 -16.610 1.00 86.75 67 ASP A O 1
ATOM 550 N N . ARG A 1 68 ? -7.541 -10.162 -17.232 1.00 90.00 68 ARG A N 1
ATOM 551 C CA . ARG A 1 68 ? -7.008 -8.844 -17.590 1.00 90.00 68 ARG A CA 1
ATOM 552 C C . ARG A 1 68 ? -7.816 -8.180 -18.699 1.00 90.00 68 ARG A C 1
ATOM 554 O O . ARG A 1 68 ? -8.200 -7.028 -18.536 1.00 90.00 68 ARG A O 1
ATOM 561 N N . ALA A 1 69 ? -8.090 -8.871 -19.802 1.00 91.12 69 ALA A N 1
ATOM 562 C CA . ALA A 1 69 ? -8.846 -8.317 -20.922 1.00 91.12 69 ALA A CA 1
ATOM 563 C C . ALA A 1 69 ? -10.247 -7.849 -20.496 1.00 91.12 69 ALA A C 1
ATOM 565 O O . ALA A 1 69 ? -10.684 -6.779 -20.916 1.00 91.12 69 ALA A O 1
ATOM 566 N N . HIS A 1 70 ? -10.908 -8.600 -19.609 1.00 87.50 70 HIS A N 1
ATOM 567 C CA . HIS A 1 70 ? -12.219 -8.248 -19.068 1.00 87.50 70 HIS A CA 1
ATOM 568 C C . HIS A 1 70 ? -12.192 -6.947 -18.247 1.00 87.50 70 HIS A C 1
ATOM 570 O O . HIS A 1 70 ? -13.085 -6.113 -18.379 1.00 87.50 70 HIS A O 1
ATOM 576 N N . LYS A 1 71 ? -11.144 -6.736 -17.440 1.00 82.56 71 LYS A N 1
ATOM 577 C CA . LYS A 1 71 ? -11.044 -5.591 -16.515 1.00 82.56 71 LYS A CA 1
ATOM 578 C C . LYS A 1 71 ? -10.260 -4.396 -17.061 1.00 82.56 71 LYS A C 1
ATOM 580 O O . LYS A 1 71 ? -10.396 -3.289 -16.541 1.00 82.56 71 LYS A O 1
ATOM 585 N N . LYS A 1 72 ? -9.483 -4.575 -18.137 1.00 85.25 72 LYS A N 1
ATOM 586 C CA . LYS A 1 72 ? -8.622 -3.537 -18.737 1.00 85.25 72 LYS A CA 1
ATOM 587 C C . LYS A 1 72 ? -9.395 -2.286 -19.160 1.00 85.25 72 LYS A C 1
ATOM 589 O O . LYS A 1 72 ? -8.855 -1.188 -19.071 1.00 85.25 72 LYS A O 1
ATOM 594 N N . GLY A 1 73 ? -10.645 -2.436 -19.607 1.00 78.81 73 GLY A N 1
ATOM 595 C CA . GLY A 1 73 ? -11.492 -1.300 -19.990 1.00 78.81 73 GLY A CA 1
ATOM 596 C C . GLY A 1 73 ? -11.802 -0.352 -18.825 1.00 78.81 73 GLY A C 1
ATOM 597 O O . GLY A 1 73 ? -11.915 0.851 -19.036 1.00 78.81 73 GLY A O 1
ATOM 598 N N . MET A 1 74 ? -11.883 -0.883 -17.601 1.00 73.00 74 MET A N 1
ATOM 599 C CA . MET A 1 74 ? -12.135 -0.110 -16.377 1.00 73.00 74 MET A CA 1
ATOM 600 C C . MET A 1 74 ? -10.834 0.351 -15.717 1.00 73.00 74 MET A C 1
ATOM 602 O O . MET A 1 74 ? -10.735 1.476 -15.229 1.00 73.00 74 MET A O 1
ATOM 606 N N . ASN A 1 75 ? -9.817 -0.512 -15.725 1.00 73.75 75 ASN A N 1
ATOM 607 C CA . ASN A 1 75 ? -8.489 -0.210 -15.219 1.00 73.75 75 ASN A CA 1
ATOM 608 C C . ASN A 1 75 ? -7.425 -0.709 -16.211 1.00 73.75 75 ASN A C 1
ATOM 610 O O . ASN A 1 75 ? -7.042 -1.884 -16.168 1.00 73.75 75 ASN A O 1
ATOM 614 N N . PRO A 1 76 ? -6.880 0.180 -17.063 1.00 80.88 76 PRO A N 1
ATOM 615 C CA . PRO A 1 76 ? -5.844 -0.182 -18.030 1.00 80.88 76 PRO A CA 1
ATOM 616 C C . PRO A 1 76 ? -4.597 -0.843 -17.412 1.00 80.88 76 PRO A C 1
ATOM 618 O O . PRO A 1 76 ? -3.909 -1.621 -18.084 1.00 80.88 76 PRO A O 1
ATOM 621 N N . ASN A 1 77 ? -4.325 -0.591 -16.125 1.00 78.38 77 ASN A N 1
ATOM 622 C CA . ASN A 1 77 ? -3.165 -1.122 -15.404 1.00 78.38 77 ASN A CA 1
ATOM 623 C C . ASN A 1 77 ? -3.434 -2.416 -14.628 1.00 78.38 77 ASN A C 1
ATOM 625 O O . ASN A 1 77 ? -2.525 -2.939 -13.993 1.00 78.38 77 ASN A O 1
ATOM 629 N N . TYR A 1 78 ? -4.652 -2.959 -14.674 1.00 79.62 78 TYR A N 1
ATOM 630 C CA . TYR A 1 78 ? -5.021 -4.138 -13.894 1.00 79.62 78 TYR A CA 1
ATOM 631 C C . TYR A 1 78 ? -4.174 -5.375 -14.240 1.00 79.62 78 TYR A C 1
ATOM 633 O O . TYR A 1 78 ? -4.260 -5.907 -15.345 1.00 79.62 78 TYR A O 1
ATOM 641 N N . ILE A 1 79 ? -3.399 -5.890 -13.286 1.00 82.94 79 ILE A N 1
ATOM 642 C CA . ILE A 1 79 ? -2.650 -7.144 -13.437 1.00 82.94 79 ILE A CA 1
ATOM 643 C C . ILE A 1 79 ? -3.229 -8.171 -12.449 1.00 82.94 79 ILE A C 1
ATOM 645 O O . ILE A 1 79 ? -3.089 -7.963 -11.246 1.00 82.94 79 ILE A O 1
ATOM 649 N N . PRO A 1 80 ? -3.859 -9.268 -12.916 1.00 78.50 80 PRO A N 1
ATOM 650 C CA . PRO A 1 80 ? -4.601 -10.217 -12.080 1.00 78.50 80 PRO A CA 1
ATOM 651 C C . PRO A 1 80 ? -3.918 -10.638 -10.772 1.00 78.50 80 PRO A C 1
ATOM 653 O O . PRO A 1 80 ? -4.537 -10.562 -9.712 1.00 78.50 80 PRO A O 1
ATOM 656 N N . VAL A 1 81 ? -2.642 -11.036 -10.826 1.00 74.19 81 VAL A N 1
ATOM 657 C CA . VAL A 1 81 ? -1.920 -11.569 -9.655 1.00 74.19 81 VAL A CA 1
ATOM 658 C C . VAL A 1 81 ? -1.497 -10.465 -8.692 1.00 74.19 81 VAL A C 1
ATOM 660 O O . VAL A 1 81 ? -1.772 -10.565 -7.499 1.00 74.19 81 VAL A O 1
ATOM 663 N N . LEU A 1 82 ? -0.915 -9.376 -9.205 1.00 66.62 82 LEU A N 1
ATOM 664 C CA . LEU A 1 82 ? -0.522 -8.223 -8.384 1.00 66.62 82 LEU A CA 1
ATOM 665 C C . LEU A 1 82 ? -1.715 -7.612 -7.673 1.00 66.62 82 LEU A C 1
ATOM 667 O O . LEU A 1 82 ? -1.613 -7.190 -6.522 1.00 66.62 82 LEU A O 1
ATOM 671 N N . ALA A 1 83 ? -2.843 -7.613 -8.370 1.00 55.59 83 ALA A N 1
ATOM 672 C CA . ALA A 1 83 ? -4.042 -7.042 -7.854 1.00 55.59 83 ALA A CA 1
ATOM 673 C C . ALA A 1 83 ? -4.719 -8.014 -6.870 1.00 55.59 83 ALA A C 1
ATOM 675 O O . ALA A 1 83 ? -5.327 -7.521 -5.954 1.00 55.59 83 ALA A O 1
ATOM 676 N N . SER A 1 84 ? -4.614 -9.349 -6.956 1.00 53.00 84 SER A N 1
ATOM 677 C CA . SER A 1 84 ? -5.302 -10.310 -6.053 1.00 53.00 84 SER A CA 1
ATOM 678 C C . SER A 1 84 ? -4.893 -10.269 -4.552 1.00 53.00 84 SER A C 1
ATOM 680 O O . SER A 1 84 ? -3.768 -9.899 -4.212 1.00 53.00 84 SER A O 1
ATOM 682 N N . GLY A 1 85 ? -5.815 -10.643 -3.640 1.00 55.28 85 GLY A N 1
ATOM 683 C CA . GLY A 1 85 ? -5.568 -10.813 -2.188 1.00 55.28 85 GLY A CA 1
ATOM 684 C C . GLY A 1 85 ? -6.615 -10.171 -1.248 1.00 55.28 85 GLY A C 1
ATOM 685 O O . GLY A 1 85 ? -7.437 -9.379 -1.707 1.00 55.28 85 GLY A O 1
ATOM 686 N N . PRO A 1 86 ? -6.581 -10.463 0.071 1.00 51.72 86 PRO A N 1
ATOM 687 C CA . PRO A 1 86 ? -7.555 -9.963 1.059 1.00 51.72 86 PRO A CA 1
ATOM 688 C C . PRO A 1 86 ? -7.383 -8.474 1.409 1.00 51.72 86 PRO A C 1
ATOM 690 O O . PRO A 1 86 ? -8.200 -7.899 2.118 1.00 51.72 86 PRO A O 1
ATOM 693 N N . TYR A 1 87 ? -6.314 -7.836 0.925 1.00 54.81 87 TYR A N 1
ATOM 694 C CA . TYR A 1 87 ? -6.002 -6.429 1.197 1.00 54.81 87 TYR A CA 1
ATOM 695 C C . TYR A 1 87 ? -6.424 -5.480 0.076 1.00 54.81 87 TYR A C 1
ATOM 697 O O . TYR A 1 87 ? -6.105 -4.293 0.141 1.00 54.81 87 TYR A O 1
ATOM 705 N N . ARG A 1 88 ? -7.128 -5.989 -0.938 1.00 60.38 88 ARG A N 1
ATOM 706 C CA . ARG A 1 88 ? -7.700 -5.170 -2.002 1.00 60.38 88 ARG A CA 1
ATOM 707 C C . ARG A 1 88 ? -8.875 -4.358 -1.494 1.00 60.38 88 ARG A C 1
ATOM 709 O O . ARG A 1 88 ? -9.670 -4.844 -0.696 1.00 60.38 88 ARG A O 1
ATOM 716 N N . PHE A 1 89 ? -9.043 -3.184 -2.083 1.00 60.62 89 PHE A N 1
ATOM 717 C CA . PHE A 1 89 ? -10.381 -2.647 -2.244 1.00 60.62 89 PHE A CA 1
ATOM 718 C C . PHE A 1 89 ? -11.014 -3.336 -3.463 1.00 60.62 89 PHE A C 1
ATOM 720 O O . PHE A 1 89 ? -10.363 -3.414 -4.506 1.00 60.62 89 PHE A O 1
ATOM 727 N N . ASP A 1 90 ? -12.209 -3.917 -3.331 1.00 55.75 90 ASP A N 1
ATOM 728 C CA . ASP A 1 90 ? -12.862 -4.622 -4.440 1.00 55.75 90 ASP A CA 1
ATOM 729 C C . ASP A 1 90 ? -13.250 -3.615 -5.529 1.00 55.75 90 ASP A C 1
ATOM 731 O O . ASP A 1 90 ? -14.088 -2.730 -5.337 1.00 55.75 90 ASP A O 1
ATOM 735 N N . THR A 1 91 ? -12.547 -3.677 -6.656 1.00 50.66 91 THR A N 1
ATOM 736 C CA . THR A 1 91 ? -12.607 -2.656 -7.699 1.00 50.66 91 THR A CA 1
ATOM 737 C C . THR A 1 91 ? -13.291 -3.204 -8.940 1.00 50.66 91 THR A C 1
ATOM 739 O O . THR A 1 91 ? -12.653 -3.391 -9.975 1.00 50.66 91 THR A O 1
ATOM 742 N N . ASP A 1 92 ? -14.608 -3.365 -8.858 1.00 54.59 92 ASP A N 1
ATOM 743 C CA . ASP A 1 92 ? -15.475 -3.014 -9.993 1.00 54.59 92 ASP A CA 1
ATOM 744 C C . ASP A 1 92 ? -15.589 -1.475 -10.136 1.00 54.59 92 ASP A C 1
ATOM 746 O O . ASP A 1 92 ? -16.251 -0.953 -11.030 1.00 54.59 92 ASP A O 1
ATOM 750 N N . ALA A 1 93 ? -14.969 -0.716 -9.223 1.00 52.56 93 ALA A N 1
ATOM 751 C CA . ALA A 1 93 ? -14.921 0.740 -9.228 1.00 52.56 93 ALA A CA 1
ATOM 752 C C . ALA A 1 93 ? -13.867 1.298 -10.212 1.00 52.56 93 ALA A C 1
ATOM 754 O O . ALA A 1 93 ? -12.758 0.757 -10.299 1.00 52.56 93 ALA A O 1
ATOM 755 N N . PRO A 1 94 ? -14.180 2.403 -10.918 1.00 54.47 94 PRO A N 1
ATOM 756 C CA . PRO A 1 94 ? -13.238 3.093 -11.791 1.00 54.47 94 PRO A CA 1
ATOM 757 C C . PRO A 1 94 ? -12.069 3.683 -10.990 1.00 54.47 94 PRO A C 1
ATOM 759 O O . PRO A 1 94 ? -12.139 3.844 -9.774 1.00 54.47 94 PRO A O 1
ATOM 762 N N . VAL A 1 95 ? -10.982 3.989 -11.701 1.00 64.75 95 VAL A N 1
ATOM 763 C CA . VAL A 1 95 ? -9.784 4.692 -11.211 1.00 64.75 95 VAL A CA 1
ATOM 764 C C . VAL A 1 95 ? -10.130 5.719 -10.122 1.00 64.75 95 VAL A C 1
ATOM 766 O O . VAL A 1 95 ? -10.939 6.613 -10.348 1.00 64.75 95 VAL A O 1
ATOM 769 N N . PHE A 1 96 ? -9.502 5.599 -8.949 1.00 77.44 96 PHE A N 1
ATOM 770 C CA . PHE A 1 96 ? -9.721 6.530 -7.843 1.00 77.44 96 PHE A CA 1
ATOM 771 C C . PHE A 1 96 ? -9.298 7.951 -8.230 1.00 77.44 96 PHE A C 1
ATOM 773 O O . PHE A 1 96 ? -8.237 8.160 -8.824 1.00 77.44 96 PHE A O 1
ATOM 780 N N . HIS A 1 97 ? -10.121 8.923 -7.848 1.00 84.88 97 HIS A N 1
ATOM 781 C CA . HIS A 1 97 ? -9.850 10.347 -8.010 1.00 84.88 97 HIS A CA 1
ATOM 782 C C . HIS A 1 97 ? -9.600 10.996 -6.648 1.00 84.88 97 HIS A C 1
ATOM 784 O O . HIS A 1 97 ? -10.034 10.471 -5.622 1.00 84.88 97 HIS A O 1
ATOM 790 N N . ALA A 1 98 ? -8.911 12.139 -6.645 1.00 88.94 98 ALA A N 1
ATOM 791 C CA . ALA A 1 98 ? -8.814 12.977 -5.457 1.00 88.94 98 ALA A CA 1
ATOM 792 C C . ALA A 1 98 ? -10.217 13.373 -4.980 1.00 88.94 98 ALA A C 1
ATOM 794 O O . ALA A 1 98 ? -11.064 13.790 -5.774 1.00 88.94 98 ALA A O 1
ATOM 795 N N . THR A 1 99 ? -10.457 13.232 -3.684 1.00 90.62 99 THR A N 1
ATOM 796 C CA . THR A 1 99 ? -11.684 13.699 -3.037 1.00 90.62 99 THR A CA 1
ATOM 797 C C . THR A 1 99 ? -11.628 15.215 -2.863 1.00 90.62 99 THR A C 1
ATOM 799 O O . THR A 1 99 ? -10.554 15.806 -2.719 1.00 90.62 99 THR A O 1
ATOM 802 N N . TYR A 1 100 ? -12.791 15.865 -2.836 1.00 87.19 100 TYR A N 1
ATOM 803 C CA . TYR A 1 100 ? -12.854 17.306 -2.579 1.00 87.19 100 TYR A CA 1
ATOM 804 C C . TYR A 1 100 ? -12.470 17.636 -1.129 1.00 87.19 100 TYR A C 1
ATOM 806 O O . TYR A 1 100 ? -11.636 18.504 -0.898 1.00 87.19 100 TYR A O 1
ATOM 814 N N . SER A 1 101 ? -13.012 16.880 -0.172 1.00 91.19 101 SER A N 1
ATOM 815 C CA . SER A 1 101 ? -12.711 17.002 1.257 1.00 91.19 101 SER A CA 1
ATOM 816 C C . SER A 1 101 ? -12.205 15.674 1.805 1.00 91.19 101 SER A C 1
ATOM 818 O O . SER A 1 101 ? -12.635 14.612 1.354 1.00 91.19 101 SER A O 1
ATOM 820 N N . SER A 1 102 ? -11.260 15.744 2.736 1.00 92.19 102 SER A N 1
ATOM 821 C CA . SER A 1 102 ? -10.601 14.595 3.351 1.00 92.19 102 SER A CA 1
ATOM 822 C C . SER A 1 102 ? -11.618 13.638 3.969 1.00 92.19 102 SER A C 1
ATOM 824 O O . SER A 1 102 ? -12.458 14.037 4.776 1.00 92.19 102 SER A O 1
ATOM 826 N N . GLY A 1 103 ? -11.551 12.368 3.576 1.00 86.31 103 GLY A N 1
ATOM 827 C CA . GLY A 1 103 ? -12.411 11.307 4.095 1.00 86.31 103 GLY A CA 1
ATOM 828 C C . GLY A 1 103 ? -13.868 11.384 3.627 1.00 86.31 103 GLY A C 1
ATOM 829 O O . GLY A 1 103 ? -14.705 10.652 4.158 1.00 86.31 103 GLY A O 1
ATOM 830 N N . ILE A 1 104 ? -14.182 12.241 2.645 1.00 89.00 104 ILE A N 1
ATOM 831 C CA . ILE A 1 104 ? -15.532 12.411 2.094 1.00 89.00 104 ILE A CA 1
ATOM 832 C C . ILE A 1 104 ? -15.558 11.993 0.619 1.00 89.00 104 ILE A C 1
ATOM 834 O O . ILE A 1 104 ? -14.885 12.580 -0.229 1.00 89.00 104 ILE A O 1
ATOM 838 N N . SER A 1 105 ? -16.387 10.999 0.294 1.00 87.50 105 SER A N 1
ATOM 839 C CA . SER A 1 105 ? -16.627 10.521 -1.069 1.00 87.50 105 SER A CA 1
ATOM 840 C C . SER A 1 105 ? -18.119 10.360 -1.355 1.00 87.50 105 SER A C 1
ATOM 842 O O . SER A 1 105 ? -18.888 9.909 -0.512 1.00 87.50 105 SER A O 1
ATOM 844 N N . TYR A 1 106 ? -18.524 10.678 -2.587 1.00 85.69 106 TYR A N 1
ATOM 845 C CA . TYR A 1 106 ? -19.877 10.398 -3.080 1.00 85.69 106 TYR A CA 1
ATOM 846 C C . TYR A 1 106 ? -20.066 8.935 -3.512 1.00 85.69 106 TYR A C 1
ATOM 848 O O . TYR A 1 106 ? -21.201 8.493 -3.680 1.00 85.69 106 TYR A O 1
ATOM 856 N N . ASP A 1 107 ? -18.979 8.177 -3.695 1.00 83.81 107 ASP A N 1
ATOM 857 C CA . ASP A 1 107 ? -19.058 6.726 -3.877 1.00 83.81 107 ASP A CA 1
ATOM 858 C C . ASP A 1 107 ? -19.179 6.071 -2.498 1.00 83.81 107 ASP A C 1
ATOM 860 O O . ASP A 1 107 ? -18.246 6.128 -1.691 1.00 83.81 107 ASP A O 1
ATOM 864 N N . SER A 1 108 ? -20.328 5.446 -2.232 1.00 79.06 108 SER A N 1
ATOM 865 C CA . SER A 1 108 ? -20.642 4.846 -0.933 1.00 79.06 108 SER A CA 1
ATOM 866 C C . SER A 1 108 ? -19.636 3.778 -0.510 1.00 79.06 108 SER A C 1
ATOM 868 O O . SER A 1 108 ? -19.364 3.649 0.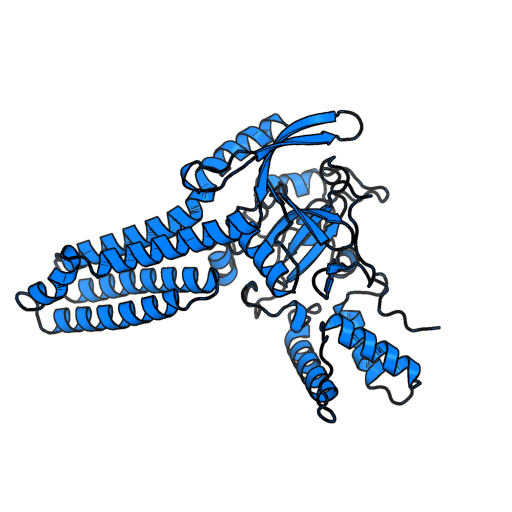679 1.00 79.06 108 SER A O 1
ATOM 870 N N . ARG A 1 109 ? -19.040 3.051 -1.464 1.00 77.06 109 ARG A N 1
ATOM 871 C CA . ARG A 1 109 ? -18.027 2.029 -1.169 1.00 77.06 109 ARG A CA 1
ATOM 872 C C . ARG A 1 109 ? -16.758 2.699 -0.658 1.00 77.06 109 ARG A C 1
ATOM 874 O O . ARG A 1 109 ? -16.210 2.298 0.361 1.00 77.06 109 ARG A O 1
ATOM 881 N N . ILE A 1 110 ? -16.300 3.746 -1.346 1.00 82.25 110 ILE A N 1
ATOM 882 C CA . ILE A 1 110 ? -15.108 4.507 -0.938 1.00 82.25 110 ILE A CA 1
ATOM 883 C C . ILE A 1 110 ? -15.350 5.180 0.417 1.00 82.25 110 ILE A C 1
ATOM 885 O O . ILE A 1 110 ? -14.475 5.164 1.277 1.00 82.25 110 ILE A O 1
ATOM 889 N N . GLN A 1 111 ? -16.547 5.728 0.629 1.00 83.06 111 GLN A N 1
ATOM 890 C CA . GLN A 1 111 ? -16.917 6.337 1.903 1.00 83.06 111 GLN A CA 1
ATOM 891 C C . GLN A 1 111 ? -16.887 5.322 3.056 1.00 83.06 111 GLN A C 1
ATOM 893 O O . GLN A 1 111 ? -16.353 5.616 4.124 1.00 83.06 111 GLN A O 1
ATOM 898 N N . GLU A 1 112 ? -17.409 4.117 2.834 1.00 74.75 112 GLU A N 1
ATOM 899 C CA . GLU A 1 112 ? -17.341 3.010 3.791 1.00 74.75 112 GLU A CA 1
ATOM 900 C C . GLU A 1 112 ? -15.890 2.587 4.071 1.00 74.75 112 GLU A C 1
ATOM 902 O O . GLU A 1 112 ? -15.518 2.364 5.222 1.00 74.75 112 GLU A O 1
ATOM 907 N N . ALA A 1 113 ? -15.037 2.571 3.044 1.00 78.69 113 ALA A N 1
ATOM 908 C CA . ALA A 1 113 ? -13.605 2.318 3.189 1.00 78.69 113 ALA A CA 1
ATOM 909 C C . ALA A 1 113 ? -12.915 3.345 4.097 1.00 78.69 113 ALA A C 1
ATOM 911 O O . ALA A 1 113 ? -12.061 2.979 4.903 1.00 78.69 113 ALA A O 1
ATOM 912 N N . PHE A 1 114 ? -13.279 4.626 3.984 1.00 79.69 114 PHE A N 1
ATOM 913 C CA . PHE A 1 114 ? -12.770 5.667 4.876 1.00 79.69 114 PHE A CA 1
ATOM 914 C C . PHE A 1 114 ? -13.240 5.462 6.313 1.00 79.69 114 PHE A C 1
ATOM 916 O O . PHE A 1 114 ? -12.425 5.559 7.231 1.00 79.69 114 PHE A O 1
ATOM 923 N N . TYR A 1 115 ? -14.517 5.121 6.520 1.00 72.62 115 TYR A N 1
ATOM 924 C CA . TYR A 1 115 ? -15.036 4.815 7.856 1.00 72.62 115 TYR A CA 1
ATOM 925 C C . TYR A 1 115 ? -14.317 3.627 8.499 1.00 72.62 115 TYR A C 1
ATOM 927 O O . TYR A 1 115 ? -14.022 3.662 9.690 1.00 72.62 115 TYR A O 1
ATOM 935 N N . ARG A 1 116 ? -13.965 2.613 7.702 1.00 68.44 116 ARG A N 1
ATOM 936 C CA . ARG A 1 116 ? -13.188 1.444 8.140 1.00 68.44 116 ARG A CA 1
ATOM 937 C C . ARG A 1 116 ? -11.680 1.691 8.235 1.00 68.44 116 ARG A C 1
ATOM 939 O O . ARG A 1 116 ? -10.947 0.773 8.594 1.00 68.44 116 ARG A O 1
ATOM 946 N N . LYS A 1 117 ? -11.200 2.895 7.889 1.00 74.25 117 LYS A N 1
ATOM 947 C CA . LYS A 1 117 ? -9.765 3.232 7.768 1.00 74.25 117 LYS A CA 1
ATOM 948 C C . LYS A 1 117 ? -9.010 2.285 6.827 1.00 74.25 117 LYS A C 1
ATOM 950 O O . LYS A 1 117 ? -7.804 2.067 6.955 1.00 74.25 117 LYS A O 1
ATOM 955 N N . ASP A 1 118 ? -9.730 1.727 5.859 1.00 75.81 118 ASP A N 1
ATOM 956 C CA . ASP A 1 118 ? -9.174 0.847 4.846 1.00 75.81 118 ASP A CA 1
ATOM 957 C C . ASP A 1 118 ? -8.523 1.614 3.699 1.00 75.81 118 ASP A C 1
ATOM 959 O O . ASP A 1 118 ? -7.656 1.066 3.016 1.00 75.81 118 ASP A O 1
ATOM 963 N N . LEU A 1 119 ? -8.940 2.866 3.511 1.00 85.88 119 LEU A N 1
ATOM 964 C CA . LEU A 1 119 ? -8.294 3.847 2.657 1.00 85.88 119 LEU A CA 1
ATOM 965 C C . LEU A 1 119 ? -7.892 5.061 3.492 1.00 85.88 119 LEU A C 1
ATOM 967 O O . LEU A 1 119 ? -8.620 5.500 4.381 1.00 85.88 119 LEU A O 1
ATOM 971 N N . LEU A 1 120 ? -6.733 5.607 3.156 1.00 90.00 120 LEU A N 1
ATOM 972 C CA . LEU A 1 120 ? -6.222 6.875 3.635 1.00 90.00 120 LEU A CA 1
ATOM 973 C C . LEU A 1 120 ? -6.447 7.926 2.557 1.00 90.00 120 LEU A C 1
ATOM 975 O O . LEU A 1 120 ? -6.195 7.679 1.374 1.00 90.00 120 LEU A O 1
ATOM 979 N N . ASP A 1 121 ? -6.882 9.101 2.981 1.00 93.06 121 ASP A N 1
ATOM 980 C CA . ASP A 1 121 ? -7.065 10.260 2.119 1.00 93.06 121 ASP A CA 1
ATOM 981 C C . ASP A 1 121 ? -6.018 11.329 2.433 1.00 93.06 121 ASP A C 1
ATOM 983 O O . ASP A 1 121 ? -5.408 11.317 3.503 1.00 93.06 121 ASP A O 1
ATOM 987 N N . VAL A 1 122 ? -5.801 12.245 1.495 1.00 92.69 122 VAL A N 1
ATOM 988 C CA . VAL A 1 122 ? -4.994 13.438 1.753 1.00 92.69 122 VAL A CA 1
ATOM 989 C C . VAL A 1 122 ? -5.790 14.362 2.678 1.00 92.69 122 VAL A C 1
ATOM 991 O O . VAL A 1 122 ? -6.963 14.630 2.412 1.00 92.69 122 VAL A O 1
ATOM 994 N N . THR A 1 123 ? -5.168 14.872 3.743 1.00 91.81 123 THR A N 1
ATOM 995 C CA . THR A 1 123 ? -5.819 15.850 4.630 1.00 91.81 123 THR A CA 1
ATOM 996 C C . THR A 1 123 ? -6.183 17.138 3.888 1.00 91.81 123 THR A C 1
ATOM 998 O O . THR A 1 123 ? -5.529 17.515 2.916 1.00 91.81 123 THR A O 1
ATOM 1001 N N . ASP A 1 124 ? -7.208 17.855 4.356 1.00 91.81 124 ASP A N 1
ATOM 1002 C CA . ASP A 1 124 ? -7.632 19.117 3.727 1.00 91.81 124 ASP A CA 1
ATOM 1003 C C . ASP A 1 124 ? -6.520 20.179 3.733 1.00 91.81 124 ASP A C 1
ATOM 1005 O O . ASP A 1 124 ? -6.344 20.915 2.759 1.00 91.81 124 ASP A O 1
ATOM 1009 N N . GLU A 1 125 ? -5.723 20.211 4.803 1.00 88.69 125 GLU A N 1
ATOM 1010 C CA . GLU A 1 125 ? -4.530 21.054 4.904 1.00 88.69 125 GLU A CA 1
ATOM 1011 C C . GLU A 1 125 ? -3.508 20.681 3.824 1.00 88.69 125 GLU A C 1
ATOM 1013 O O . GLU A 1 125 ? -3.152 21.522 3.004 1.00 88.69 125 GLU A O 1
ATOM 1018 N N . SER A 1 126 ? -3.127 19.403 3.718 1.00 90.06 126 SER A N 1
ATOM 1019 C CA . SER A 1 126 ? -2.147 18.972 2.715 1.00 90.06 126 SER A CA 1
ATOM 1020 C C . SER A 1 126 ? -2.648 19.101 1.274 1.00 90.06 126 SER A C 1
ATOM 1022 O O . SER A 1 126 ? -1.841 19.300 0.372 1.00 90.06 126 SER A O 1
ATOM 1024 N N . LYS A 1 127 ? -3.963 19.043 1.025 1.00 92.19 127 LYS A N 1
ATOM 1025 C CA . LYS A 1 127 ? -4.533 19.382 -0.292 1.00 92.19 127 LYS A CA 1
ATOM 1026 C C . LYS A 1 127 ? -4.340 20.857 -0.632 1.00 92.19 127 LYS A C 1
ATOM 1028 O O . LYS A 1 127 ? -4.087 21.186 -1.789 1.00 92.19 127 LYS A O 1
ATOM 1033 N N . THR A 1 128 ? -4.469 21.732 0.363 1.00 90.62 128 THR A N 1
ATOM 1034 C CA . THR A 1 128 ? -4.217 23.169 0.211 1.00 90.62 128 THR A CA 1
ATOM 1035 C C . THR A 1 128 ? -2.730 23.416 -0.039 1.00 90.62 128 THR A C 1
ATOM 1037 O O . THR A 1 128 ? -2.381 24.064 -1.025 1.00 90.62 128 THR A O 1
ATOM 1040 N N . ASP A 1 129 ? -1.855 22.792 0.752 1.00 88.06 129 ASP A N 1
ATOM 1041 C CA . ASP A 1 129 ? -0.403 22.856 0.561 1.00 88.06 129 ASP A CA 1
ATOM 1042 C C . ASP A 1 129 ? 0.013 22.346 -0.827 1.00 88.06 129 ASP A C 1
ATOM 1044 O O . ASP A 1 129 ? 0.833 22.965 -1.508 1.00 88.06 129 ASP A O 1
ATOM 1048 N N . ASP A 1 130 ? -0.570 21.234 -1.290 1.00 90.69 130 ASP A N 1
ATOM 1049 C CA . ASP A 1 130 ? -0.290 20.670 -2.612 1.00 90.69 130 ASP A CA 1
ATOM 1050 C C . ASP A 1 130 ? -0.576 21.684 -3.737 1.00 90.69 130 ASP A C 1
ATOM 1052 O O . ASP A 1 130 ? 0.188 21.779 -4.708 1.00 90.69 130 ASP A O 1
ATOM 1056 N N . LEU A 1 131 ? -1.654 22.466 -3.598 1.00 89.44 131 LEU A N 1
ATOM 1057 C CA . LEU A 1 131 ? -2.015 23.539 -4.525 1.00 89.44 131 LEU A CA 1
ATOM 1058 C C . LEU A 1 131 ? -1.049 24.725 -4.418 1.00 89.44 131 LEU A C 1
ATOM 1060 O O . LEU A 1 131 ? -0.533 25.189 -5.442 1.00 89.44 131 LEU A O 1
ATOM 1064 N N . ASP A 1 132 ? -0.763 25.181 -3.200 1.00 88.50 132 ASP A N 1
ATOM 1065 C CA . ASP A 1 132 ? 0.071 26.356 -2.933 1.00 88.50 132 ASP A CA 1
ATOM 1066 C C . ASP A 1 132 ? 1.524 26.141 -3.377 1.00 88.50 132 ASP A C 1
ATOM 1068 O O . ASP A 1 132 ? 2.124 26.989 -4.051 1.00 88.50 132 ASP A O 1
ATOM 1072 N N . TYR A 1 133 ? 2.079 24.962 -3.091 1.00 86.12 133 TYR A N 1
ATOM 1073 C CA . TYR A 1 133 ? 3.429 24.578 -3.497 1.00 86.12 133 TYR A CA 1
ATOM 1074 C C . TYR A 1 133 ? 3.512 24.035 -4.925 1.00 86.12 133 TYR A C 1
ATOM 1076 O O . TYR A 1 133 ? 4.620 23.769 -5.405 1.00 86.12 133 TYR A O 1
ATOM 1084 N N . ARG A 1 134 ? 2.377 23.923 -5.631 1.00 89.94 134 ARG A N 1
ATOM 1085 C CA . ARG A 1 134 ? 2.274 23.419 -7.011 1.00 89.94 134 ARG A CA 1
ATOM 1086 C C . ARG A 1 134 ? 2.942 22.057 -7.168 1.00 89.94 134 ARG A C 1
ATOM 1088 O O . ARG A 1 134 ? 3.841 21.867 -7.996 1.00 89.94 134 ARG A O 1
ATOM 1095 N N . ILE A 1 135 ? 2.518 21.119 -6.333 1.00 91.25 135 ILE A N 1
ATOM 1096 C CA . ILE A 1 135 ? 3.027 19.755 -6.348 1.00 91.25 135 ILE A CA 1
ATOM 1097 C C . ILE A 1 135 ? 2.750 19.095 -7.700 1.00 91.25 135 ILE A C 1
ATOM 1099 O O . ILE A 1 135 ? 1.717 19.280 -8.340 1.00 91.25 135 ILE A O 1
ATOM 1103 N N . THR A 1 136 ? 3.733 18.333 -8.172 1.00 92.75 136 THR A N 1
ATOM 1104 C CA . THR A 1 136 ? 3.655 17.634 -9.451 1.00 92.75 136 THR A CA 1
ATOM 1105 C C . THR A 1 136 ? 2.833 16.363 -9.281 1.00 92.75 136 THR A C 1
ATOM 1107 O O . THR A 1 136 ? 3.246 15.440 -8.579 1.00 92.75 136 THR A O 1
ATOM 1110 N N . PHE A 1 137 ? 1.674 16.293 -9.934 1.00 93.19 137 PHE A N 1
ATOM 1111 C CA . PHE A 1 137 ? 0.853 15.084 -9.989 1.00 93.19 137 PHE A CA 1
ATOM 1112 C C . PHE A 1 137 ? 1.157 14.283 -11.248 1.00 93.19 137 PHE A C 1
ATOM 1114 O O . PHE A 1 137 ? 1.037 14.777 -12.370 1.00 93.19 137 PHE A O 1
ATOM 1121 N N . PHE A 1 138 ? 1.550 13.025 -11.058 1.00 88.38 138 PHE A N 1
ATOM 1122 C CA . PHE A 1 138 ? 1.932 12.159 -12.161 1.00 88.38 138 PHE A CA 1
ATOM 1123 C C . PHE A 1 138 ? 0.736 11.382 -12.695 1.00 88.38 138 PHE A C 1
ATOM 1125 O O . PHE A 1 138 ? -0.029 10.764 -11.946 1.00 88.38 138 PHE A O 1
ATOM 1132 N N . ASN A 1 139 ? 0.624 11.341 -14.019 1.00 83.81 139 ASN A N 1
ATOM 1133 C CA . ASN A 1 139 ? -0.279 10.417 -14.682 1.00 83.81 139 ASN A CA 1
ATOM 1134 C C . ASN A 1 139 ? 0.251 8.977 -14.595 1.00 83.81 139 ASN A C 1
ATOM 1136 O O . ASN A 1 139 ? 1.425 8.727 -14.327 1.00 83.81 139 ASN A O 1
ATOM 1140 N N . VAL A 1 140 ? -0.621 8.020 -14.896 1.00 78.94 140 VAL A N 1
ATOM 1141 C CA . VAL A 1 140 ? -0.327 6.581 -14.903 1.00 78.94 140 VAL A CA 1
ATOM 1142 C C . VAL A 1 140 ? 1.009 6.210 -15.571 1.00 78.94 140 VAL A C 1
ATOM 1144 O O . VAL A 1 140 ? 1.770 5.421 -15.014 1.00 78.94 140 VAL A O 1
ATOM 1147 N N . LYS A 1 141 ? 1.322 6.774 -16.745 1.00 81.38 141 LYS A N 1
ATOM 1148 C CA . LYS A 1 141 ? 2.547 6.431 -17.488 1.00 81.38 141 LYS A CA 1
ATOM 1149 C C . LYS A 1 141 ? 3.793 6.968 -16.804 1.00 81.38 141 LYS A C 1
ATOM 1151 O O . LYS A 1 141 ? 4.785 6.258 -16.695 1.00 81.38 141 LYS A O 1
ATOM 1156 N N . GLN A 1 142 ? 3.731 8.199 -16.305 1.00 86.12 142 GLN A N 1
ATOM 1157 C CA . GLN A 1 142 ? 4.832 8.795 -15.550 1.00 86.12 142 GLN A CA 1
ATOM 1158 C C . GLN A 1 142 ? 5.096 8.013 -14.254 1.00 86.12 142 GLN A C 1
ATOM 1160 O O . GLN A 1 142 ? 6.249 7.748 -13.905 1.00 86.12 142 GLN A O 1
ATOM 1165 N N . ARG A 1 143 ? 4.024 7.570 -13.585 1.00 85.12 143 ARG A N 1
ATOM 1166 C CA . ARG A 1 143 ? 4.089 6.796 -12.341 1.00 85.12 143 ARG A CA 1
ATOM 1167 C C . ARG A 1 143 ? 4.760 5.442 -12.475 1.00 85.12 143 ARG A C 1
ATOM 1169 O O . ARG A 1 143 ? 5.454 5.034 -11.554 1.00 85.12 143 ARG A O 1
ATOM 1176 N N . ALA A 1 144 ? 4.620 4.783 -13.624 1.00 82.94 144 ALA A N 1
ATOM 1177 C CA . ALA A 1 144 ? 5.205 3.464 -13.855 1.00 82.94 144 ALA A CA 1
ATOM 1178 C C . ALA A 1 144 ? 6.724 3.421 -13.599 1.00 82.94 144 ALA A C 1
ATOM 1180 O O . ALA A 1 144 ? 7.257 2.385 -13.205 1.00 82.94 144 ALA A O 1
ATOM 1181 N N . SER A 1 145 ? 7.422 4.550 -13.767 1.00 86.56 145 SER A N 1
ATOM 1182 C CA . SER A 1 145 ? 8.851 4.668 -13.457 1.00 86.56 145 SER A CA 1
ATOM 1183 C C . SER A 1 145 ? 9.173 4.600 -11.956 1.00 86.56 145 SER A C 1
ATOM 1185 O O . SER A 1 145 ? 10.301 4.267 -11.590 1.00 86.56 145 SER A O 1
ATOM 1187 N N . PHE A 1 146 ? 8.198 4.844 -11.078 1.00 90.69 146 PHE A N 1
ATOM 1188 C CA . PHE A 1 146 ? 8.327 4.819 -9.617 1.00 90.69 146 PHE A CA 1
ATOM 1189 C C . PHE A 1 146 ? 7.908 3.489 -8.996 1.00 90.69 146 PHE A C 1
ATOM 1191 O O . PHE A 1 146 ? 8.307 3.218 -7.864 1.00 90.69 146 PHE A O 1
ATOM 1198 N N . ASN A 1 147 ? 7.220 2.628 -9.747 1.00 88.56 147 ASN A N 1
ATOM 1199 C CA . ASN A 1 147 ? 6.757 1.338 -9.252 1.00 88.56 147 ASN A CA 1
ATOM 1200 C C . ASN A 1 147 ? 7.909 0.483 -8.702 1.00 88.56 147 ASN A C 1
ATOM 1202 O O . ASN A 1 147 ? 9.038 0.492 -9.216 1.00 88.56 147 ASN A O 1
ATOM 1206 N N . LEU A 1 148 ? 7.586 -0.236 -7.635 1.00 90.62 148 LEU A N 1
ATOM 1207 C CA . LEU A 1 148 ? 8.408 -1.217 -6.961 1.00 90.62 148 LEU A CA 1
ATOM 1208 C C . LEU A 1 148 ? 7.642 -2.539 -6.935 1.00 90.62 148 LEU A C 1
ATOM 1210 O O . LEU A 1 148 ? 6.461 -2.592 -6.602 1.00 90.62 148 LEU A O 1
ATOM 1214 N N . GLU A 1 149 ? 8.328 -3.604 -7.304 1.00 87.38 149 GLU A N 1
ATOM 1215 C CA . GLU A 1 149 ? 7.770 -4.937 -7.479 1.00 87.38 149 GLU A CA 1
ATOM 1216 C C . GLU A 1 149 ? 8.249 -5.840 -6.338 1.00 87.38 149 GLU A C 1
ATOM 1218 O O . GLU A 1 149 ? 9.333 -5.625 -5.799 1.00 87.38 149 GLU A O 1
ATOM 1223 N N . ILE A 1 150 ? 7.460 -6.844 -5.951 1.00 87.25 150 ILE A N 1
ATOM 1224 C CA . ILE A 1 150 ? 7.832 -7.825 -4.919 1.00 87.25 150 ILE A CA 1
ATOM 1225 C C . ILE A 1 150 ? 7.883 -9.188 -5.590 1.00 87.25 150 ILE A C 1
ATOM 1227 O O . ILE A 1 150 ? 6.914 -9.559 -6.246 1.00 87.25 150 ILE A O 1
ATOM 1231 N N . ARG A 1 151 ? 9.007 -9.896 -5.450 1.00 82.38 151 ARG A N 1
ATOM 1232 C CA . ARG A 1 151 ? 9.235 -11.221 -6.044 1.00 82.38 151 ARG A CA 1
ATOM 1233 C C . ARG A 1 151 ? 10.126 -12.059 -5.179 1.00 82.38 151 ARG A C 1
ATOM 1235 O O . ARG A 1 151 ? 11.153 -11.552 -4.721 1.00 82.38 151 ARG A O 1
ATOM 1242 N N . HIS A 1 152 ? 9.772 -13.327 -5.001 1.00 83.38 152 HIS A N 1
ATOM 1243 C CA . HIS A 1 152 ? 10.532 -14.242 -4.150 1.00 83.38 152 HIS A CA 1
ATOM 1244 C C . HIS A 1 152 ? 10.854 -13.617 -2.773 1.00 83.38 152 HIS A C 1
ATOM 1246 O O . HIS A 1 152 ? 11.955 -13.772 -2.243 1.00 83.38 152 HIS A O 1
ATOM 1252 N N . GLY A 1 153 ? 9.923 -12.819 -2.236 1.00 88.56 153 GLY A N 1
ATOM 1253 C CA . GLY A 1 153 ? 10.097 -12.096 -0.977 1.00 88.56 153 GLY A CA 1
ATOM 1254 C C . GLY A 1 153 ? 11.081 -10.919 -0.987 1.00 88.56 153 GLY A C 1
ATOM 1255 O O . GLY A 1 153 ? 11.488 -10.476 0.086 1.00 88.56 153 GLY A O 1
ATOM 1256 N N . LEU A 1 154 ? 11.474 -10.404 -2.156 1.00 93.69 154 LEU A N 1
ATOM 1257 C CA . LEU A 1 154 ? 12.390 -9.271 -2.308 1.00 93.69 154 LEU A CA 1
ATOM 1258 C C . LEU A 1 154 ? 11.790 -8.158 -3.170 1.00 93.69 154 LEU A C 1
ATOM 1260 O O . LEU A 1 154 ? 11.117 -8.402 -4.174 1.00 93.69 154 LEU A O 1
ATOM 1264 N N . PHE A 1 155 ? 12.116 -6.919 -2.821 1.00 95.25 155 PHE A N 1
ATOM 1265 C CA . PHE A 1 155 ? 11.821 -5.746 -3.625 1.00 95.25 155 PHE A CA 1
ATOM 1266 C C . PHE A 1 155 ? 12.723 -5.648 -4.853 1.00 95.25 155 PHE A C 1
ATOM 1268 O O . PHE A 1 155 ? 13.952 -5.698 -4.753 1.00 95.25 155 PHE A O 1
ATOM 1275 N N . HIS A 1 156 ? 12.097 -5.407 -5.999 1.00 90.88 156 HIS A N 1
ATOM 1276 C CA . HIS A 1 156 ? 12.738 -5.214 -7.287 1.00 90.88 156 HIS A CA 1
ATOM 1277 C C . HIS A 1 156 ? 12.248 -3.932 -7.951 1.00 90.88 156 HIS A C 1
ATOM 1279 O O . HIS A 1 156 ? 11.097 -3.527 -7.802 1.00 90.88 156 HIS A O 1
ATOM 1285 N N . LYS A 1 157 ? 13.116 -3.306 -8.737 1.00 87.75 157 LYS A N 1
ATOM 1286 C CA . LYS A 1 157 ? 12.768 -2.203 -9.624 1.00 87.75 157 LYS A CA 1
ATOM 1287 C C . LYS A 1 157 ? 13.296 -2.519 -11.012 1.00 87.75 157 LYS A C 1
ATOM 1289 O O . LYS A 1 157 ? 14.506 -2.648 -11.183 1.00 87.75 157 LYS A O 1
ATOM 1294 N N . SER A 1 158 ? 12.395 -2.664 -11.984 1.00 80.81 158 SER A N 1
ATOM 1295 C CA . SER A 1 158 ? 12.757 -3.031 -13.361 1.00 80.81 158 SER A CA 1
ATOM 1296 C C . SER A 1 158 ? 13.606 -4.314 -13.424 1.00 80.81 158 SER A C 1
ATOM 1298 O O . SER A 1 158 ? 14.654 -4.340 -14.063 1.00 80.81 158 SER A O 1
ATOM 1300 N N . GLY A 1 159 ? 13.207 -5.358 -12.688 1.00 79.69 159 GLY A N 1
ATOM 1301 C CA . GLY A 1 159 ? 13.920 -6.642 -12.629 1.00 79.69 159 GLY A CA 1
ATOM 1302 C C . GLY A 1 159 ? 15.175 -6.678 -11.748 1.00 79.69 159 GLY A C 1
ATOM 1303 O O . GLY A 1 159 ? 15.718 -7.753 -11.521 1.00 79.69 159 GLY A O 1
ATOM 1304 N N . ILE A 1 160 ? 15.633 -5.543 -11.211 1.00 89.06 160 ILE A N 1
ATOM 1305 C CA . ILE A 1 160 ? 16.852 -5.467 -10.391 1.00 89.06 160 ILE A CA 1
ATOM 1306 C C . ILE A 1 160 ? 16.480 -5.369 -8.914 1.00 89.06 160 ILE A C 1
ATOM 1308 O O . ILE A 1 160 ? 15.603 -4.587 -8.550 1.00 89.06 160 ILE A O 1
ATOM 1312 N N . VAL A 1 161 ? 17.174 -6.126 -8.060 1.00 94.56 161 VAL A N 1
ATOM 1313 C CA . VAL A 1 161 ? 17.032 -6.046 -6.598 1.00 94.56 161 VAL A CA 1
ATOM 1314 C C . VAL A 1 161 ? 17.220 -4.599 -6.138 1.00 94.56 161 VAL A C 1
ATOM 1316 O O . VAL A 1 161 ? 18.254 -3.979 -6.388 1.00 94.56 161 VAL A O 1
ATOM 1319 N N . PHE A 1 162 ? 16.203 -4.054 -5.477 1.00 96.31 162 PHE A N 1
ATOM 1320 C CA . PHE A 1 162 ? 16.166 -2.645 -5.111 1.00 96.31 162 PHE A CA 1
ATOM 1321 C C . PHE A 1 162 ? 16.919 -2.374 -3.805 1.00 96.31 162 PHE A C 1
ATOM 1323 O O . PHE A 1 162 ? 16.871 -3.162 -2.861 1.00 96.31 162 PHE A O 1
ATOM 1330 N N . ASP A 1 163 ? 17.586 -1.224 -3.725 1.00 97.44 163 ASP A N 1
ATOM 1331 C CA . ASP A 1 163 ? 18.273 -0.771 -2.519 1.00 97.44 163 ASP A CA 1
ATOM 1332 C C . ASP A 1 163 ? 18.091 0.741 -2.344 1.00 97.44 163 ASP A C 1
ATOM 1334 O O . ASP A 1 163 ? 18.346 1.529 -3.259 1.00 97.44 163 ASP A O 1
ATOM 1338 N N . SER A 1 164 ? 17.642 1.156 -1.159 1.00 97.44 164 SER A N 1
ATOM 1339 C CA . SER A 1 164 ? 17.340 2.557 -0.869 1.00 97.44 164 SER A CA 1
ATOM 1340 C C . SER A 1 164 ? 18.548 3.355 -0.369 1.00 97.44 164 SER A C 1
ATOM 1342 O O . SER A 1 164 ? 18.393 4.529 -0.053 1.00 97.44 164 SER A O 1
ATOM 1344 N N . SER A 1 165 ? 19.758 2.781 -0.289 1.00 95.75 165 SER A N 1
ATOM 1345 C CA . SER A 1 165 ? 20.954 3.417 0.308 1.00 95.75 165 SER A CA 1
ATOM 1346 C C . SER A 1 165 ? 21.285 4.807 -0.234 1.00 95.75 165 SER A C 1
ATOM 1348 O O . SER A 1 165 ? 21.795 5.644 0.512 1.00 95.75 165 SER A O 1
ATOM 1350 N N . ASN A 1 166 ? 21.005 5.038 -1.517 1.00 93.81 166 ASN A N 1
ATOM 1351 C CA . ASN A 1 166 ? 21.295 6.291 -2.218 1.00 93.81 166 ASN A CA 1
ATOM 1352 C C . ASN A 1 166 ? 20.088 7.239 -2.285 1.00 93.81 166 ASN A C 1
ATOM 1354 O O . ASN A 1 166 ? 20.164 8.273 -2.943 1.00 93.81 166 ASN A O 1
ATOM 1358 N N . PHE A 1 167 ? 18.986 6.887 -1.625 1.00 93.88 167 PHE A N 1
ATOM 1359 C CA . PHE A 1 167 ? 17.776 7.692 -1.569 1.00 93.88 167 PHE A CA 1
ATOM 1360 C C . PHE A 1 167 ? 17.711 8.509 -0.281 1.00 93.88 167 PHE A C 1
ATOM 1362 O O . PHE A 1 167 ? 18.382 8.216 0.717 1.00 93.88 167 PHE A O 1
ATOM 1369 N N . VAL A 1 168 ? 16.896 9.556 -0.328 1.00 91.31 168 VAL A N 1
ATOM 1370 C CA . VAL A 1 168 ? 16.606 10.434 0.798 1.00 91.31 168 VAL A CA 1
ATOM 1371 C C . VAL A 1 168 ? 15.101 10.671 0.867 1.00 91.31 168 VAL A C 1
ATOM 1373 O O . VAL A 1 168 ? 14.467 11.003 -0.137 1.00 91.31 168 VAL A O 1
ATOM 1376 N N . ALA A 1 169 ? 14.539 10.553 2.069 1.00 90.69 169 ALA A N 1
ATOM 1377 C CA . ALA A 1 169 ? 13.154 10.912 2.348 1.00 90.69 169 ALA A CA 1
ATOM 1378 C C . ALA A 1 169 ? 13.077 11.807 3.589 1.00 90.69 169 ALA A C 1
ATOM 1380 O O . ALA A 1 169 ? 13.564 11.438 4.663 1.00 90.69 169 ALA A O 1
ATOM 1381 N N . HIS A 1 170 ? 12.567 13.030 3.411 1.00 86.56 170 HIS A N 1
ATOM 1382 C CA . HIS A 1 170 ? 12.547 14.092 4.423 1.00 86.56 170 HIS A CA 1
ATOM 1383 C C . HIS A 1 170 ? 13.885 14.182 5.178 1.00 86.56 170 HIS A C 1
ATOM 1385 O O . HIS A 1 170 ? 13.947 14.057 6.398 1.00 86.56 170 HIS A O 1
ATOM 1391 N N . GLY A 1 171 ? 14.986 14.263 4.424 1.00 85.44 171 GLY A N 1
ATOM 1392 C CA . GLY A 1 171 ? 16.335 14.382 4.977 1.00 85.44 171 GLY A CA 1
ATOM 1393 C C . GLY A 1 171 ? 16.929 13.122 5.620 1.00 85.44 171 GLY A C 1
ATOM 1394 O O . GLY A 1 171 ? 18.056 13.163 6.111 1.00 85.44 171 GLY A O 1
ATOM 1395 N N . LYS A 1 172 ? 16.216 11.990 5.618 1.00 89.44 172 LYS A N 1
ATOM 1396 C CA . LYS A 1 172 ? 16.714 10.710 6.140 1.00 89.44 172 LYS A CA 1
ATOM 1397 C C . LYS A 1 172 ? 17.406 9.932 5.033 1.00 89.44 172 LYS A C 1
ATOM 1399 O O . LYS A 1 172 ? 16.769 9.466 4.087 1.00 89.44 172 LYS A O 1
ATOM 1404 N N . LYS A 1 173 ? 18.726 9.786 5.149 1.00 91.31 173 LYS A N 1
ATOM 1405 C CA . LYS A 1 173 ? 19.535 9.025 4.191 1.00 91.31 173 LYS A CA 1
ATOM 1406 C C . LYS A 1 173 ? 19.204 7.537 4.262 1.00 91.31 173 LYS A C 1
ATOM 1408 O O . LYS A 1 173 ? 19.103 6.958 5.341 1.00 91.31 173 LYS A O 1
ATOM 1413 N N . GLY A 1 174 ? 19.095 6.902 3.103 1.00 93.81 174 GLY A N 1
ATOM 1414 C CA . GLY A 1 174 ? 18.776 5.486 3.001 1.00 93.81 174 GLY A CA 1
ATOM 1415 C C . GLY A 1 174 ? 17.280 5.183 3.080 1.00 93.81 174 GLY A C 1
ATOM 1416 O O . GLY A 1 174 ? 16.936 4.006 3.138 1.00 93.81 174 GLY A O 1
ATOM 1417 N N . TYR A 1 175 ? 16.411 6.197 3.114 1.00 95.19 175 TYR A N 1
ATOM 1418 C CA . TYR A 1 175 ? 14.956 6.040 3.106 1.00 95.19 175 TYR A CA 1
ATOM 1419 C C . TYR A 1 175 ? 14.374 6.481 1.764 1.00 95.19 175 TYR A C 1
ATOM 1421 O O . TYR A 1 175 ? 14.878 7.406 1.128 1.00 95.19 175 TYR A O 1
ATOM 1429 N N . VAL A 1 176 ? 13.287 5.828 1.364 1.00 96.19 176 VAL A N 1
ATOM 1430 C CA . VAL A 1 176 ? 12.410 6.239 0.261 1.00 96.19 176 VAL A CA 1
ATOM 1431 C C . VAL A 1 176 ? 11.028 6.550 0.806 1.00 96.19 176 VAL A C 1
ATOM 1433 O O . VAL A 1 176 ? 10.565 5.856 1.711 1.00 96.19 176 VAL A O 1
ATOM 1436 N N . ALA A 1 177 ? 10.351 7.545 0.237 1.00 95.81 177 ALA A N 1
ATOM 1437 C CA . ALA A 1 177 ? 8.908 7.651 0.409 1.00 95.81 177 ALA A CA 1
ATOM 1438 C C . ALA A 1 177 ? 8.223 6.562 -0.411 1.00 95.81 177 ALA A C 1
ATOM 1440 O O . ALA A 1 177 ? 8.720 6.182 -1.476 1.00 95.81 177 ALA A O 1
ATOM 1441 N N . PHE A 1 178 ? 7.088 6.073 0.080 1.00 96.69 178 PHE A N 1
ATOM 1442 C CA . PHE A 1 178 ? 6.293 5.080 -0.621 1.00 96.69 178 PHE A CA 1
ATOM 1443 C C . PHE A 1 178 ? 4.794 5.339 -0.519 1.00 96.69 178 PHE A C 1
ATOM 1445 O O . PHE A 1 178 ? 4.313 5.937 0.443 1.00 96.69 178 PHE A O 1
ATOM 1452 N N . THR A 1 179 ? 4.060 4.823 -1.501 1.00 94.31 179 THR A N 1
ATOM 1453 C CA . THR A 1 179 ? 2.596 4.722 -1.476 1.00 94.31 179 THR A CA 1
ATOM 1454 C C . THR A 1 179 ? 2.173 3.368 -2.017 1.00 94.31 179 THR A C 1
ATOM 1456 O O . THR A 1 179 ? 2.679 2.966 -3.064 1.00 94.31 179 THR A O 1
ATOM 1459 N N . LEU A 1 180 ? 1.220 2.710 -1.366 1.00 91.12 180 LEU A N 1
ATOM 1460 C CA . LEU A 1 180 ? 0.504 1.560 -1.911 1.00 91.12 180 LEU A CA 1
ATOM 1461 C C . LEU A 1 180 ? -0.917 2.001 -2.248 1.00 91.12 180 LEU A C 1
ATOM 1463 O O . LEU A 1 180 ? -1.694 2.319 -1.347 1.00 91.12 180 LEU A O 1
ATOM 1467 N N . ASN A 1 181 ? -1.263 2.040 -3.530 1.00 86.38 181 ASN A N 1
ATOM 1468 C CA . ASN A 1 181 ? -2.601 2.463 -3.931 1.00 86.38 181 ASN A CA 1
ATOM 1469 C C . ASN A 1 181 ? -3.639 1.339 -3.776 1.00 86.38 181 ASN A C 1
ATOM 1471 O O . ASN A 1 181 ? -3.299 0.178 -3.548 1.00 86.38 181 ASN A O 1
ATOM 1475 N N . ALA A 1 182 ? -4.919 1.680 -3.928 1.00 79.19 182 ALA A N 1
ATOM 1476 C CA . ALA A 1 182 ? -6.032 0.731 -3.818 1.00 79.19 182 ALA A CA 1
ATOM 1477 C C . ALA A 1 182 ? -5.999 -0.419 -4.848 1.00 79.19 182 ALA A C 1
ATOM 1479 O O . ALA A 1 182 ? -6.691 -1.420 -4.675 1.00 79.19 182 ALA A O 1
ATOM 1480 N N . MET A 1 183 ? -5.176 -0.297 -5.896 1.00 75.00 183 MET A N 1
ATOM 1481 C CA . MET A 1 183 ? -4.971 -1.323 -6.924 1.00 75.00 183 MET A CA 1
ATOM 1482 C C . MET A 1 183 ? -3.793 -2.257 -6.615 1.00 75.00 183 MET A C 1
ATOM 1484 O O . MET A 1 183 ? -3.528 -3.171 -7.394 1.00 75.00 183 MET A O 1
ATOM 1488 N N . GLY A 1 184 ? -3.089 -2.043 -5.499 1.00 78.44 184 GLY A N 1
ATOM 1489 C CA . GLY A 1 184 ? -1.910 -2.820 -5.121 1.00 78.44 184 GLY A CA 1
ATOM 1490 C C . GLY A 1 184 ? -0.614 -2.359 -5.796 1.00 78.44 184 GLY A C 1
ATOM 1491 O O . GLY A 1 184 ? 0.392 -3.059 -5.721 1.00 78.44 184 GLY A O 1
ATOM 1492 N N . GLU A 1 185 ? -0.596 -1.196 -6.455 1.00 82.62 185 GLU A N 1
ATOM 1493 C CA . GLU A 1 185 ? 0.638 -0.646 -7.019 1.00 82.62 185 GLU A CA 1
ATOM 1494 C C . GLU A 1 185 ? 1.435 0.057 -5.912 1.00 82.62 185 GLU A C 1
ATOM 1496 O O . GLU A 1 185 ? 0.974 1.036 -5.314 1.00 82.62 185 GLU A O 1
ATOM 1501 N N . LEU A 1 186 ? 2.633 -0.462 -5.637 1.00 91.00 186 LEU A N 1
ATOM 1502 C CA . LEU A 1 186 ? 3.591 0.124 -4.707 1.00 91.00 186 LEU A CA 1
ATOM 1503 C C . LEU A 1 186 ? 4.549 1.034 -5.476 1.00 91.00 186 LEU A C 1
ATOM 1505 O O . LEU A 1 186 ? 5.268 0.571 -6.357 1.00 91.00 186 LEU A O 1
ATOM 1509 N N . SER A 1 187 ? 4.599 2.311 -5.117 1.00 92.94 187 SER A N 1
ATOM 1510 C CA . SER A 1 187 ? 5.511 3.299 -5.705 1.00 92.94 187 SER A CA 1
ATOM 1511 C C . SER A 1 187 ? 6.545 3.744 -4.684 1.00 92.94 187 SER A C 1
ATOM 1513 O O . SER A 1 187 ? 6.206 3.890 -3.512 1.00 92.94 187 SER A O 1
ATOM 1515 N N . VAL A 1 188 ? 7.780 4.004 -5.129 1.00 95.75 188 VAL A N 1
ATOM 1516 C CA . VAL A 1 188 ? 8.857 4.573 -4.303 1.00 95.75 188 VAL A CA 1
ATOM 1517 C C . VAL A 1 188 ? 9.594 5.711 -4.992 1.00 95.75 188 VAL A C 1
ATOM 1519 O O . VAL A 1 188 ? 9.831 5.669 -6.201 1.00 95.75 188 VAL A O 1
ATOM 1522 N N . PHE A 1 189 ? 9.992 6.721 -4.218 1.00 94.06 189 PHE A N 1
ATOM 1523 C CA . PHE A 1 189 ? 10.668 7.912 -4.735 1.00 94.06 189 PHE A CA 1
ATOM 1524 C C . PHE A 1 189 ? 11.469 8.657 -3.650 1.00 94.06 189 PHE A C 1
ATOM 1526 O O . PHE A 1 189 ? 11.328 8.397 -2.452 1.00 94.06 189 PHE A O 1
ATOM 1533 N N . ASN A 1 190 ? 12.332 9.586 -4.079 1.00 92.75 190 ASN A N 1
ATOM 1534 C CA . ASN A 1 190 ? 12.995 10.536 -3.180 1.00 92.75 190 ASN A CA 1
ATOM 1535 C C . ASN A 1 190 ? 11.994 11.586 -2.705 1.00 92.75 190 ASN A C 1
ATOM 1537 O O . ASN A 1 190 ? 11.350 12.224 -3.531 1.00 92.75 190 ASN A O 1
ATOM 1541 N N . HIS A 1 191 ? 11.928 11.830 -1.400 1.00 88.81 191 HIS A N 1
ATOM 1542 C CA . HIS A 1 191 ? 11.041 12.846 -0.846 1.00 88.81 191 HIS A CA 1
ATOM 1543 C C . HIS A 1 191 ? 11.845 14.030 -0.330 1.00 88.81 191 HIS A C 1
ATOM 1545 O O . HIS A 1 191 ? 12.419 13.984 0.759 1.00 88.81 191 HIS A O 1
ATOM 1551 N N . LEU A 1 192 ? 11.872 15.108 -1.109 1.00 84.88 192 LEU A N 1
ATOM 1552 C CA . LEU A 1 192 ? 12.655 16.310 -0.812 1.00 84.88 192 LEU A CA 1
ATOM 1553 C C . LEU A 1 192 ? 11.836 17.378 -0.070 1.00 84.88 192 LEU A C 1
ATOM 1555 O O . LEU A 1 192 ? 12.130 18.558 -0.182 1.00 84.88 192 LEU A O 1
ATOM 1559 N N . GLY A 1 193 ? 10.789 16.984 0.662 1.00 74.12 193 GLY A N 1
ATOM 1560 C CA . GLY A 1 193 ? 9.992 17.907 1.486 1.00 74.12 193 GLY A CA 1
ATOM 1561 C C . GLY A 1 193 ? 9.285 18.992 0.667 1.00 74.12 193 GLY A C 1
ATOM 1562 O O . GLY A 1 193 ? 9.291 20.151 1.056 1.00 74.12 193 GLY A O 1
ATOM 1563 N N . GLY A 1 194 ? 8.767 18.646 -0.516 1.00 70.94 194 GLY A N 1
ATOM 1564 C CA . GLY A 1 194 ? 8.135 19.611 -1.424 1.00 70.94 194 GLY A CA 1
ATOM 1565 C C . GLY A 1 194 ? 9.115 20.508 -2.195 1.00 70.94 194 GLY A C 1
ATOM 1566 O O . GLY A 1 194 ? 8.684 21.306 -3.034 1.00 70.94 194 GLY A O 1
ATOM 1567 N N . HIS A 1 195 ? 10.430 20.382 -1.978 1.00 80.19 195 HIS A N 1
ATOM 1568 C CA . HIS A 1 195 ? 11.436 21.019 -2.827 1.00 80.19 195 HIS A CA 1
ATOM 1569 C C . HIS A 1 195 ? 11.518 20.340 -4.204 1.00 80.19 195 HIS A C 1
ATOM 1571 O O . HIS A 1 195 ? 11.261 19.138 -4.318 1.00 80.19 195 HIS A O 1
ATOM 1577 N N . PRO A 1 196 ? 11.861 21.100 -5.260 1.00 82.38 196 PRO A N 1
ATOM 1578 C CA . PRO A 1 196 ? 12.023 20.536 -6.588 1.00 82.38 196 PRO A CA 1
ATOM 1579 C C . PRO A 1 196 ? 13.221 19.585 -6.632 1.00 82.38 196 PRO A C 1
ATOM 1581 O O . PRO A 1 196 ? 14.269 19.858 -6.044 1.00 82.38 196 PRO A O 1
ATOM 1584 N N . ASP A 1 197 ? 13.069 18.485 -7.359 1.00 84.50 197 ASP A N 1
ATOM 1585 C CA . ASP A 1 197 ? 14.174 17.610 -7.729 1.00 84.50 197 ASP A CA 1
ATOM 1586 C C . ASP A 1 197 ? 15.067 18.246 -8.815 1.00 84.50 197 ASP A C 1
ATOM 1588 O O . ASP A 1 197 ? 14.857 19.377 -9.262 1.00 84.50 197 ASP A O 1
ATOM 1592 N N . ASN A 1 198 ? 16.071 17.498 -9.281 1.00 83.69 198 ASN A N 1
ATOM 1593 C CA . ASN A 1 198 ? 16.987 17.950 -10.337 1.00 83.69 198 ASN A CA 1
ATOM 1594 C C . ASN A 1 198 ? 16.292 18.223 -11.686 1.00 83.69 198 ASN A C 1
ATOM 1596 O O . ASN A 1 198 ? 16.907 18.803 -12.580 1.00 83.69 198 ASN A O 1
ATOM 1600 N N . PHE A 1 199 ? 15.037 17.803 -11.843 1.00 82.12 199 PHE A N 1
ATOM 1601 C CA . PHE A 1 199 ? 14.207 18.021 -13.024 1.00 82.12 199 PHE A CA 1
ATOM 1602 C C . PHE A 1 199 ? 13.139 19.103 -12.792 1.00 82.12 199 PHE A C 1
ATOM 1604 O O . PHE A 1 199 ? 12.304 19.333 -13.664 1.00 82.12 199 PHE A O 1
ATOM 1611 N N . GLY A 1 200 ? 13.159 19.784 -11.639 1.00 83.81 200 GLY A N 1
ATOM 1612 C CA . GLY A 1 200 ? 12.204 20.831 -11.280 1.00 83.81 200 GLY A CA 1
ATOM 1613 C C . GLY A 1 200 ? 10.877 20.316 -10.712 1.00 83.81 200 GLY A C 1
ATOM 1614 O O . GLY A 1 200 ? 10.002 21.128 -10.411 1.00 83.81 200 GLY A O 1
ATOM 1615 N N . SER A 1 201 ? 10.711 19.001 -10.549 1.00 85.69 201 SER A N 1
ATOM 1616 C CA . SER A 1 201 ? 9.470 18.389 -10.065 1.00 85.69 201 SER A CA 1
ATOM 1617 C C . SER A 1 201 ? 9.406 18.430 -8.544 1.00 85.69 201 SER A C 1
ATOM 1619 O O . SER A 1 201 ? 10.315 17.959 -7.864 1.00 85.69 201 SER A O 1
ATOM 1621 N N . ARG A 1 202 ? 8.315 18.965 -7.994 1.00 90.06 202 ARG A N 1
ATOM 1622 C CA . ARG A 1 202 ? 8.054 18.970 -6.547 1.00 90.06 202 ARG A CA 1
ATOM 1623 C C . ARG A 1 202 ? 7.203 17.765 -6.204 1.00 90.06 202 ARG A C 1
ATOM 1625 O O . ARG A 1 202 ? 6.048 17.695 -6.618 1.00 90.06 202 ARG A O 1
ATOM 1632 N N . MET A 1 203 ? 7.795 16.810 -5.502 1.00 90.75 203 MET A N 1
ATOM 1633 C CA . MET A 1 203 ? 7.178 15.510 -5.264 1.00 90.75 203 MET A CA 1
ATOM 1634 C C . MET A 1 203 ? 6.846 15.307 -3.792 1.00 90.75 203 MET A C 1
ATOM 1636 O O . MET A 1 203 ? 7.706 15.493 -2.927 1.00 90.75 203 MET A O 1
ATOM 1640 N N . THR A 1 204 ? 5.616 14.868 -3.546 1.00 90.88 204 THR A N 1
ATOM 1641 C CA . THR A 1 204 ? 5.111 14.422 -2.243 1.00 90.88 204 THR A CA 1
ATOM 1642 C C . THR A 1 204 ? 4.441 13.054 -2.382 1.00 90.88 204 THR A C 1
ATOM 1644 O O . THR A 1 204 ? 4.357 12.501 -3.482 1.00 90.88 204 THR A O 1
ATOM 1647 N N . HIS A 1 205 ? 3.957 12.457 -1.289 1.00 90.81 205 HIS A N 1
ATOM 1648 C CA . HIS A 1 205 ? 3.217 11.187 -1.361 1.00 90.81 205 HIS A CA 1
ATOM 1649 C C . HIS A 1 205 ? 1.989 11.272 -2.275 1.00 90.81 205 HIS A C 1
ATOM 1651 O O . HIS A 1 205 ? 1.741 10.340 -3.043 1.00 90.81 205 HIS A O 1
ATOM 1657 N N . SER A 1 206 ? 1.263 12.392 -2.272 1.00 92.19 206 SER A N 1
ATOM 1658 C CA . SER A 1 206 ? 0.079 12.592 -3.123 1.00 92.19 206 SER A CA 1
ATOM 1659 C C . SER A 1 206 ? 0.422 12.645 -4.619 1.00 92.19 206 SER A C 1
ATOM 1661 O O . SER A 1 206 ? -0.411 12.254 -5.444 1.00 92.19 206 SER A O 1
ATOM 1663 N N . SER A 1 207 ? 1.663 12.991 -4.996 1.00 92.81 207 SER A N 1
ATOM 1664 C CA . SER A 1 207 ? 2.149 12.943 -6.387 1.00 92.81 207 SER A CA 1
ATOM 1665 C C . SER A 1 207 ? 1.939 11.590 -7.057 1.00 92.81 207 SER A C 1
ATOM 1667 O O . SER A 1 207 ? 1.618 11.531 -8.248 1.00 92.81 207 SER A O 1
ATOM 1669 N N . MET A 1 208 ? 2.107 10.501 -6.299 1.00 92.00 208 MET A N 1
ATOM 1670 C CA . MET A 1 208 ? 2.030 9.134 -6.815 1.00 92.00 208 MET A CA 1
ATOM 1671 C C . MET A 1 208 ? 0.606 8.667 -7.080 1.00 92.00 208 MET A C 1
ATOM 1673 O O . MET A 1 208 ? 0.434 7.637 -7.707 1.00 92.00 208 MET A O 1
ATOM 1677 N N . ASN A 1 209 ? -0.427 9.374 -6.632 1.00 89.06 209 ASN A N 1
ATOM 1678 C CA . ASN A 1 209 ? -1.809 8.987 -6.929 1.00 89.06 209 ASN A CA 1
ATOM 1679 C C . ASN A 1 209 ? -2.660 10.179 -7.369 1.00 89.06 209 ASN A C 1
ATOM 1681 O O . ASN A 1 209 ? -3.877 10.067 -7.427 1.00 89.06 209 ASN A O 1
ATOM 1685 N N . ALA A 1 210 ? -2.021 11.298 -7.729 1.00 91.06 210 ALA A N 1
ATOM 1686 C CA . ALA A 1 210 ? -2.684 12.557 -8.066 1.00 91.06 210 ALA A CA 1
ATOM 1687 C C . ALA A 1 210 ? -3.707 12.981 -6.993 1.00 91.06 210 ALA A C 1
ATOM 1689 O O . ALA A 1 210 ? -4.832 13.354 -7.315 1.00 91.06 210 ALA A O 1
ATOM 1690 N N . GLY A 1 211 ? -3.327 12.832 -5.719 1.00 91.50 211 GLY A N 1
ATOM 1691 C CA . GLY A 1 211 ? -4.176 13.120 -4.560 1.00 91.50 211 GLY A CA 1
ATOM 1692 C C . GLY A 1 211 ? -5.285 12.099 -4.286 1.00 91.50 211 GLY A C 1
ATOM 1693 O O . GLY A 1 211 ? -6.056 12.294 -3.354 1.00 91.50 211 GLY A O 1
ATOM 1694 N N . ALA A 1 212 ? -5.391 11.019 -5.065 1.00 91.62 212 ALA A N 1
ATOM 1695 C CA . ALA A 1 212 ? -6.389 9.984 -4.824 1.00 91.62 212 ALA A CA 1
ATOM 1696 C C . ALA A 1 212 ? -6.092 9.170 -3.546 1.00 91.62 212 ALA A C 1
ATOM 1698 O O . ALA A 1 212 ? -4.926 9.066 -3.141 1.00 91.62 212 ALA A O 1
ATOM 1699 N N . PRO A 1 213 ? -7.120 8.547 -2.941 1.00 91.62 213 PRO A N 1
ATOM 1700 C CA . PRO A 1 213 ? -6.957 7.684 -1.777 1.00 91.62 213 PRO A CA 1
ATOM 1701 C C . PRO A 1 213 ? -6.010 6.498 -1.996 1.00 91.62 213 PRO A C 1
ATOM 1703 O O . PRO A 1 213 ? -5.905 5.946 -3.096 1.00 91.62 213 PRO A O 1
ATOM 1706 N N . VAL A 1 214 ? -5.341 6.075 -0.923 1.00 91.06 214 VAL A N 1
ATOM 1707 C CA . VAL A 1 214 ? -4.345 4.988 -0.923 1.00 91.06 214 VAL A CA 1
ATOM 1708 C C . VAL A 1 214 ? -4.592 4.010 0.221 1.00 91.06 214 VAL A C 1
ATOM 1710 O O . VAL A 1 214 ? -5.234 4.358 1.201 1.00 91.06 214 VAL A O 1
ATOM 1713 N N . LEU A 1 215 ? -4.058 2.791 0.138 1.00 87.94 215 LEU A N 1
ATOM 1714 C CA . LEU A 1 215 ? -4.093 1.845 1.262 1.00 87.94 215 LEU A CA 1
ATOM 1715 C C . LEU A 1 215 ? -3.119 2.266 2.365 1.00 87.94 215 LEU A C 1
ATOM 1717 O O . LEU A 1 215 ? -3.407 2.132 3.551 1.00 87.94 215 LEU A O 1
ATOM 1721 N N . ILE A 1 216 ? -1.941 2.750 1.966 1.00 91.81 216 ILE A N 1
ATOM 1722 C CA . ILE A 1 216 ? -0.936 3.279 2.885 1.00 91.81 216 ILE A CA 1
ATOM 1723 C C . ILE A 1 216 ? 0.039 4.209 2.157 1.00 91.81 216 ILE A C 1
ATOM 1725 O O . ILE A 1 216 ? 0.309 4.050 0.965 1.00 91.81 216 ILE A O 1
ATOM 1729 N N . ALA A 1 217 ? 0.619 5.148 2.895 1.00 94.25 217 ALA A N 1
ATOM 1730 C CA . ALA A 1 217 ? 1.796 5.902 2.491 1.00 94.25 217 ALA A CA 1
ATOM 1731 C C . ALA A 1 217 ? 2.742 6.053 3.684 1.00 94.25 217 ALA A C 1
ATOM 1733 O O . ALA A 1 217 ? 2.296 5.978 4.821 1.00 94.25 217 ALA A O 1
ATOM 1734 N N . GLY A 1 218 ? 4.025 6.295 3.446 1.00 94.75 218 GLY A N 1
ATOM 1735 C CA . GLY A 1 218 ? 5.005 6.504 4.512 1.00 94.75 218 GLY A CA 1
ATOM 1736 C C . GLY A 1 218 ? 6.417 6.540 3.958 1.00 94.75 218 GLY A C 1
ATOM 1737 O O . GLY A 1 218 ? 6.621 6.870 2.787 1.00 94.75 218 GLY A O 1
ATOM 1738 N N . GLU A 1 219 ? 7.396 6.158 4.769 1.00 95.38 219 GLU A N 1
ATOM 1739 C CA . GLU A 1 219 ? 8.756 5.927 4.292 1.00 95.38 219 GLU A CA 1
ATOM 1740 C C . GLU A 1 219 ? 9.257 4.557 4.716 1.00 95.38 219 GLU A C 1
ATOM 1742 O O . GLU A 1 219 ? 8.846 4.002 5.736 1.00 95.38 219 GLU A O 1
ATOM 1747 N N . MET A 1 220 ? 10.185 4.016 3.937 1.00 96.88 220 MET A N 1
ATOM 1748 C CA . MET A 1 220 ? 10.808 2.742 4.248 1.00 96.88 220 MET A CA 1
ATOM 1749 C C . MET A 1 220 ? 12.279 2.709 3.860 1.00 96.88 220 MET A C 1
ATOM 1751 O O . MET A 1 220 ? 12.742 3.446 2.987 1.00 96.88 220 MET A O 1
ATOM 1755 N N . GLN A 1 221 ? 13.010 1.824 4.524 1.00 97.31 221 GLN A N 1
ATOM 1756 C CA . GLN A 1 221 ? 14.383 1.483 4.200 1.00 97.31 221 GLN A CA 1
ATOM 1757 C C . GLN A 1 221 ? 14.432 0.059 3.657 1.00 97.31 221 GLN A C 1
ATOM 1759 O O . GLN A 1 221 ? 13.950 -0.882 4.291 1.00 97.31 221 GLN A O 1
ATOM 1764 N N . ILE A 1 222 ? 15.066 -0.084 2.499 1.00 97.88 222 ILE A N 1
ATOM 1765 C CA . ILE A 1 222 ? 15.245 -1.344 1.791 1.00 97.88 222 ILE A CA 1
ATOM 1766 C C . ILE A 1 222 ? 16.739 -1.575 1.590 1.00 97.88 222 ILE A C 1
ATOM 1768 O O . ILE A 1 222 ? 17.447 -0.702 1.086 1.00 97.88 222 ILE A O 1
ATOM 1772 N N . LYS A 1 223 ? 17.221 -2.757 1.971 1.00 97.50 223 LYS A N 1
ATOM 1773 C CA . LYS A 1 223 ? 18.614 -3.169 1.773 1.00 97.50 223 LYS A CA 1
ATOM 1774 C C . LYS A 1 223 ? 18.645 -4.502 1.060 1.00 97.50 223 LYS A C 1
ATOM 1776 O O . LYS A 1 223 ? 18.065 -5.464 1.556 1.00 97.50 223 LYS A O 1
ATOM 1781 N N . GLN A 1 224 ? 19.317 -4.557 -0.087 1.00 96.25 224 GLN A N 1
ATOM 1782 C CA . GLN A 1 224 ? 19.406 -5.778 -0.898 1.00 96.25 224 GLN A CA 1
ATOM 1783 C C . GLN A 1 224 ? 18.024 -6.427 -1.134 1.00 96.25 224 GLN A C 1
ATOM 1785 O O . GLN A 1 224 ? 17.846 -7.629 -0.947 1.00 96.25 224 GLN A O 1
ATOM 1790 N N . GLY A 1 225 ? 17.018 -5.613 -1.466 1.00 96.31 225 GLY A N 1
ATOM 1791 C CA . GLY A 1 225 ? 15.637 -6.047 -1.689 1.00 96.31 225 GLY A CA 1
ATOM 1792 C C . GLY A 1 225 ? 14.838 -6.365 -0.424 1.00 96.31 225 GLY A C 1
ATOM 1793 O O . GLY A 1 225 ? 13.633 -6.556 -0.516 1.00 96.31 225 GLY A O 1
ATOM 1794 N N . LYS A 1 226 ? 15.451 -6.397 0.760 1.00 97.00 226 LYS A N 1
ATOM 1795 C CA . LYS A 1 226 ? 14.762 -6.723 2.014 1.00 97.00 226 LYS A CA 1
ATOM 1796 C C . LYS A 1 226 ? 14.249 -5.475 2.707 1.00 97.00 226 LYS A C 1
ATOM 1798 O O . LYS A 1 226 ? 14.953 -4.464 2.782 1.00 97.00 226 LYS A O 1
ATOM 1803 N N . LEU A 1 227 ? 13.046 -5.569 3.259 1.00 96.94 227 LEU A N 1
ATOM 1804 C CA . LEU A 1 227 ? 12.494 -4.529 4.110 1.00 96.94 227 LEU A CA 1
ATOM 1805 C C . LEU A 1 227 ? 13.221 -4.498 5.459 1.00 96.94 227 LEU A C 1
ATOM 1807 O O . LEU A 1 227 ? 13.163 -5.457 6.225 1.00 96.94 227 LEU A O 1
ATOM 1811 N N . MET A 1 228 ? 13.870 -3.378 5.768 1.00 97.00 228 MET A N 1
ATOM 1812 C CA . MET A 1 228 ? 14.570 -3.198 7.043 1.00 97.00 228 MET A CA 1
ATOM 1813 C C . MET A 1 228 ? 13.743 -2.394 8.039 1.00 97.00 228 MET A C 1
ATOM 1815 O O . MET A 1 228 ? 13.769 -2.657 9.240 1.00 97.00 228 MET A O 1
ATOM 1819 N N . CYS A 1 229 ? 13.039 -1.379 7.545 1.00 95.38 229 CYS A N 1
ATOM 1820 C CA . CYS A 1 229 ? 12.353 -0.413 8.385 1.00 95.38 229 CYS A CA 1
ATOM 1821 C C . CYS A 1 229 ? 11.188 0.237 7.633 1.00 95.38 229 CYS A C 1
ATOM 1823 O O . CYS A 1 229 ? 11.339 0.549 6.452 1.00 95.38 229 CYS A O 1
ATOM 1825 N N . ILE A 1 230 ? 10.075 0.493 8.322 1.00 95.38 230 ILE A N 1
ATOM 1826 C CA . ILE A 1 230 ? 8.976 1.353 7.863 1.00 95.38 230 ILE A CA 1
ATOM 1827 C C . ILE A 1 230 ? 8.703 2.412 8.929 1.00 95.38 230 ILE A C 1
ATOM 1829 O O . ILE A 1 230 ? 8.844 2.158 10.124 1.00 95.38 230 ILE A O 1
ATOM 1833 N N . ASN A 1 231 ? 8.264 3.592 8.515 1.00 91.25 231 ASN A N 1
ATOM 1834 C CA . ASN A 1 231 ? 7.661 4.560 9.413 1.00 91.25 231 ASN A CA 1
ATOM 1835 C C . ASN A 1 231 ? 6.340 5.116 8.859 1.00 91.25 231 ASN A C 1
ATOM 1837 O O . ASN A 1 231 ? 5.997 4.938 7.690 1.00 91.25 231 ASN A O 1
ATOM 1841 N N . THR A 1 232 ? 5.613 5.817 9.724 1.00 83.75 232 THR A N 1
ATOM 1842 C CA . THR A 1 232 ? 4.333 6.470 9.417 1.00 83.75 232 THR A CA 1
ATOM 1843 C C . THR A 1 232 ? 4.494 7.899 8.880 1.00 83.75 232 THR A C 1
ATOM 1845 O O . THR A 1 232 ? 3.543 8.683 8.853 1.00 83.75 232 THR A O 1
ATOM 1848 N N . TYR A 1 233 ? 5.705 8.283 8.464 1.00 83.31 233 TYR A N 1
ATOM 1849 C CA . TYR A 1 233 ? 6.002 9.645 8.039 1.00 83.31 233 TYR A CA 1
ATOM 1850 C C . TYR A 1 233 ? 5.549 9.865 6.590 1.00 83.31 233 TYR A C 1
ATOM 1852 O O . TYR A 1 233 ? 6.316 9.722 5.644 1.00 83.31 233 TYR A O 1
ATOM 1860 N N . SER A 1 234 ? 4.273 10.196 6.408 1.00 79.50 234 SER A N 1
ATOM 1861 C CA . SER A 1 234 ? 3.727 10.578 5.099 1.00 79.50 234 SER A CA 1
ATOM 1862 C C . SER A 1 234 ? 3.312 12.044 5.004 1.00 79.50 234 SER A C 1
ATOM 1864 O O . SER A 1 234 ? 3.100 12.535 3.903 1.00 79.50 234 SER A O 1
ATOM 1866 N N . GLY A 1 235 ? 3.144 12.728 6.144 1.00 77.06 235 GLY A N 1
ATOM 1867 C CA . GLY A 1 235 ? 2.502 14.045 6.227 1.00 77.06 235 GLY A CA 1
ATOM 1868 C C . GLY A 1 235 ? 1.022 13.985 5.833 1.00 77.06 235 GLY A C 1
ATOM 1869 O O . GLY A 1 235 ? 0.157 14.044 6.702 1.00 77.06 235 GLY A O 1
ATOM 1870 N N . HIS A 1 236 ? 0.777 13.775 4.540 1.00 81.88 236 HIS A N 1
ATOM 1871 C CA . HIS A 1 236 ? -0.477 13.949 3.812 1.00 81.88 236 HIS A CA 1
ATOM 1872 C C . HIS A 1 236 ? -1.533 12.888 4.129 1.00 81.88 236 HIS A C 1
ATOM 1874 O O . HIS A 1 236 ? -2.701 13.222 4.255 1.00 81.88 236 HIS A O 1
ATOM 1880 N N . TYR A 1 237 ? -1.129 11.618 4.248 1.00 85.75 237 TYR A N 1
ATOM 1881 C CA . TYR A 1 237 ? -2.059 10.480 4.367 1.00 85.75 237 TYR A CA 1
ATOM 1882 C C . TYR A 1 237 ? -2.184 9.912 5.786 1.00 85.75 237 TYR A C 1
ATOM 1884 O O . TYR A 1 237 ? -3.008 9.041 6.017 1.00 85.75 237 TYR A O 1
ATOM 1892 N N . GLN A 1 238 ? -1.326 10.348 6.713 1.00 81.06 238 GLN A N 1
ATOM 1893 C CA . GLN A 1 238 ? -1.401 10.039 8.152 1.00 81.06 238 GLN A CA 1
ATOM 1894 C C . GLN A 1 238 ? -1.665 8.548 8.486 1.00 81.06 238 GLN A C 1
ATOM 1896 O O . GLN A 1 238 ? -2.680 8.209 9.079 1.00 81.06 238 GLN A O 1
ATOM 1901 N N . PRO A 1 239 ? -0.775 7.618 8.089 1.00 84.25 239 PRO A N 1
ATOM 1902 C CA . PRO A 1 239 ? -0.986 6.190 8.312 1.00 84.25 239 PRO A CA 1
ATOM 1903 C C . PRO A 1 239 ? -0.976 5.828 9.801 1.00 84.25 239 PRO A C 1
ATOM 1905 O O . PRO A 1 239 ? -0.087 6.239 10.554 1.00 84.25 239 PRO A O 1
ATOM 1908 N N . SER A 1 240 ? -1.897 4.948 10.180 1.00 79.62 240 SER A N 1
ATOM 1909 C CA . SER A 1 240 ? -1.988 4.391 11.525 1.00 79.62 240 SER A CA 1
ATOM 1910 C C . SER A 1 240 ? -1.191 3.097 11.679 1.00 79.62 240 SER A C 1
ATOM 1912 O O . SER A 1 240 ? -0.720 2.494 10.706 1.00 79.62 240 SER A O 1
ATOM 1914 N N . LEU A 1 241 ? -1.070 2.603 12.916 1.00 79.75 241 LEU A N 1
ATOM 1915 C CA . LEU A 1 241 ? -0.519 1.265 13.168 1.00 79.75 241 LEU A CA 1
ATOM 1916 C C . LEU A 1 241 ? -1.358 0.156 12.518 1.00 79.75 241 LEU A C 1
ATOM 1918 O O . LEU A 1 241 ? -0.807 -0.875 12.127 1.00 79.75 241 LEU A O 1
ATOM 1922 N N . TYR A 1 242 ? -2.665 0.376 12.359 1.00 76.50 242 TYR A N 1
ATOM 1923 C CA . TYR A 1 242 ? -3.542 -0.533 11.628 1.00 76.50 242 TYR A CA 1
ATOM 1924 C C . TYR A 1 242 ? -3.179 -0.573 10.139 1.00 76.50 242 TYR A C 1
ATOM 1926 O O . TYR A 1 242 ? -2.965 -1.660 9.593 1.00 76.50 242 TYR A O 1
ATOM 1934 N N . SER A 1 243 ? -3.001 0.590 9.500 1.00 82.12 243 SER A N 1
ATOM 1935 C CA . SER A 1 243 ? -2.539 0.669 8.109 1.00 82.12 243 SER A CA 1
ATOM 1936 C C . SER A 1 243 ? -1.184 -0.023 7.940 1.00 82.12 243 SER A C 1
ATOM 1938 O O . SER A 1 243 ? -1.006 -0.823 7.021 1.00 82.12 243 SER A O 1
ATOM 1940 N N . ILE A 1 244 ? -0.242 0.213 8.863 1.00 87.19 244 ILE A N 1
ATOM 1941 C CA . ILE A 1 244 ? 1.075 -0.443 8.865 1.00 87.19 244 ILE A CA 1
ATOM 1942 C C . ILE A 1 244 ? 0.936 -1.963 8.962 1.00 87.19 244 ILE A C 1
ATOM 1944 O O . ILE A 1 244 ? 1.578 -2.676 8.196 1.00 87.19 244 ILE A O 1
ATOM 1948 N N . ASN A 1 245 ? 0.083 -2.475 9.850 1.00 84.25 245 ASN A N 1
ATOM 1949 C CA . ASN A 1 245 ? -0.166 -3.910 9.957 1.00 84.25 245 ASN A CA 1
ATOM 1950 C C . ASN A 1 245 ? -0.726 -4.495 8.650 1.00 84.25 245 ASN A C 1
ATOM 1952 O O . ASN A 1 245 ? -0.252 -5.529 8.183 1.00 84.25 245 ASN A O 1
ATOM 1956 N N . ARG A 1 246 ? -1.691 -3.815 8.016 1.00 82.12 246 ARG A N 1
ATOM 1957 C CA . ARG A 1 246 ? -2.222 -4.233 6.709 1.00 82.12 246 ARG A CA 1
ATOM 1958 C C . ARG A 1 246 ? -1.138 -4.251 5.637 1.00 82.12 246 ARG A C 1
ATOM 1960 O O . ARG A 1 246 ? -1.082 -5.194 4.851 1.00 82.12 246 ARG A O 1
ATOM 1967 N N . PHE A 1 247 ? -0.253 -3.257 5.628 1.00 88.31 247 PHE A N 1
ATOM 1968 C CA . PHE A 1 247 ? 0.872 -3.226 4.702 1.00 88.31 247 PHE A CA 1
ATOM 1969 C C . PHE A 1 247 ? 1.864 -4.363 4.964 1.00 88.31 247 PHE A C 1
ATOM 1971 O O . PHE A 1 247 ? 2.242 -5.063 4.032 1.00 88.31 247 PHE A O 1
ATOM 1978 N N . LEU A 1 248 ? 2.228 -4.625 6.220 1.00 88.50 248 LEU A N 1
ATOM 1979 C CA . LEU A 1 248 ? 3.088 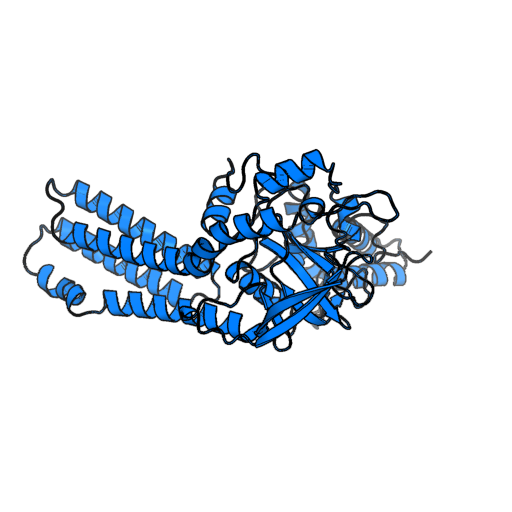-5.756 6.581 1.00 88.50 248 LEU A CA 1
ATOM 1980 C C . LEU A 1 248 ? 2.489 -7.096 6.135 1.00 88.50 248 LEU A C 1
ATOM 1982 O O . LEU A 1 248 ? 3.218 -7.946 5.627 1.00 88.50 248 LEU A O 1
ATOM 1986 N N . ASN A 1 249 ? 1.171 -7.266 6.243 1.00 82.69 249 ASN A N 1
ATOM 1987 C CA . ASN A 1 249 ? 0.508 -8.467 5.744 1.00 82.69 249 ASN A CA 1
ATOM 1988 C C . ASN A 1 249 ? 0.514 -8.550 4.220 1.00 82.69 249 ASN A C 1
ATOM 1990 O O . ASN A 1 249 ? 0.816 -9.603 3.670 1.00 82.69 249 ASN A O 1
ATOM 1994 N N . TYR A 1 250 ? 0.237 -7.435 3.537 1.00 85.62 250 TYR A N 1
ATOM 1995 C CA . TYR A 1 250 ? 0.325 -7.343 2.078 1.00 85.62 250 TYR A CA 1
ATOM 1996 C C . TYR A 1 250 ? 1.696 -7.809 1.558 1.00 85.62 250 TYR A C 1
ATOM 1998 O O . TYR A 1 250 ? 1.774 -8.487 0.529 1.00 85.62 250 TYR A O 1
ATOM 2006 N N . LEU A 1 251 ? 2.760 -7.465 2.286 1.00 88.75 251 LEU A N 1
ATOM 2007 C CA . LEU A 1 251 ? 4.137 -7.851 2.000 1.00 88.75 251 LEU A CA 1
ATOM 2008 C C . LEU A 1 251 ? 4.428 -9.323 2.340 1.00 88.75 251 LEU A C 1
ATOM 2010 O O . LEU A 1 251 ? 5.016 -10.035 1.526 1.00 88.75 251 LEU A O 1
ATOM 2014 N N . ASN A 1 252 ? 4.002 -9.785 3.517 1.00 86.69 252 ASN A N 1
ATOM 2015 C CA . ASN A 1 252 ? 4.192 -11.164 3.970 1.00 86.69 252 ASN A CA 1
ATOM 2016 C C . ASN A 1 252 ? 3.470 -12.177 3.064 1.00 86.69 252 ASN A C 1
ATOM 2018 O O . ASN A 1 252 ? 4.038 -13.212 2.726 1.00 86.69 252 ASN A O 1
ATOM 2022 N N . ASP A 1 253 ? 2.261 -11.855 2.599 1.00 80.81 253 ASP A N 1
ATOM 2023 C CA . ASP A 1 253 ? 1.496 -12.686 1.657 1.00 80.81 253 ASP A CA 1
ATOM 2024 C C . ASP A 1 253 ? 2.191 -12.832 0.293 1.00 80.81 253 ASP A C 1
ATOM 2026 O O . ASP A 1 253 ? 1.928 -13.778 -0.444 1.00 80.81 253 ASP A O 1
ATOM 2030 N N . ARG A 1 254 ? 3.116 -11.919 -0.030 1.00 82.12 254 ARG A N 1
ATOM 2031 C CA . ARG A 1 254 ? 3.988 -11.962 -1.218 1.00 82.12 254 ARG A CA 1
ATOM 2032 C C . ARG A 1 254 ? 5.368 -12.555 -0.903 1.00 82.12 254 ARG A C 1
ATOM 2034 O O . ARG A 1 254 ? 6.349 -12.307 -1.602 1.00 82.12 254 ARG A O 1
ATOM 2041 N N . GLY A 1 255 ? 5.451 -13.326 0.181 1.00 85.50 255 GLY A N 1
ATOM 2042 C CA . GLY A 1 255 ? 6.630 -14.086 0.582 1.00 85.50 255 GLY A CA 1
ATOM 2043 C C . GLY A 1 255 ? 7.742 -13.263 1.225 1.00 85.50 255 GLY A C 1
ATOM 2044 O O . GLY A 1 255 ? 8.821 -13.808 1.455 1.00 85.50 255 GLY A O 1
ATOM 2045 N N . MET A 1 256 ? 7.534 -11.971 1.505 1.00 89.81 256 MET A N 1
ATOM 2046 C CA . MET A 1 256 ? 8.581 -11.168 2.132 1.00 89.81 256 MET A CA 1
ATOM 2047 C C . MET A 1 256 ? 8.703 -11.470 3.623 1.00 89.81 256 MET A C 1
ATOM 2049 O O . MET A 1 256 ? 7.729 -11.413 4.371 1.00 89.81 256 MET A O 1
ATOM 2053 N N . ASP A 1 257 ? 9.934 -11.723 4.062 1.00 90.62 257 ASP A N 1
ATOM 2054 C CA . ASP A 1 257 ? 10.251 -11.888 5.475 1.00 90.62 257 ASP A CA 1
ATOM 2055 C C . ASP A 1 257 ? 10.216 -10.536 6.203 1.00 90.62 257 ASP A C 1
ATOM 2057 O O . ASP A 1 257 ? 11.095 -9.687 6.043 1.00 90.62 257 ASP A O 1
ATOM 2061 N N . ILE A 1 258 ? 9.189 -10.350 7.030 1.00 89.50 258 ILE A N 1
ATOM 2062 C CA . ILE A 1 258 ? 9.014 -9.161 7.870 1.00 89.50 258 ILE A CA 1
ATOM 2063 C C . ILE A 1 258 ? 9.611 -9.326 9.276 1.00 89.50 258 ILE A C 1
ATOM 2065 O O . ILE A 1 258 ? 9.550 -8.391 10.074 1.00 89.50 258 ILE A O 1
ATOM 2069 N N . SER A 1 259 ? 10.191 -10.482 9.624 1.00 88.19 259 SER A N 1
ATOM 2070 C CA . SER A 1 259 ? 10.638 -10.766 10.996 1.00 88.19 259 SER A CA 1
ATOM 2071 C C . SER A 1 259 ? 11.787 -9.859 11.447 1.00 88.19 259 SER A C 1
ATOM 2073 O O . SER A 1 259 ? 11.963 -9.628 12.645 1.00 88.19 259 SER A O 1
ATOM 2075 N N . GLN A 1 260 ? 12.583 -9.380 10.490 1.00 89.56 260 GLN A N 1
ATOM 2076 C CA . GLN A 1 260 ? 13.712 -8.474 10.711 1.00 89.56 260 GLN A CA 1
ATOM 2077 C C . GLN A 1 260 ? 13.330 -6.997 10.541 1.00 89.56 260 GLN A C 1
ATOM 2079 O O . GLN A 1 260 ? 14.153 -6.124 10.809 1.00 89.56 260 GLN A O 1
ATOM 2084 N N . CYS A 1 261 ? 12.099 -6.705 10.112 1.00 95.12 261 CYS A N 1
ATOM 2085 C CA . CYS A 1 261 ? 11.646 -5.341 9.899 1.00 95.12 261 CYS A CA 1
ATOM 2086 C C . CYS A 1 261 ? 11.372 -4.636 11.234 1.00 95.12 261 CYS A C 1
ATOM 2088 O O . CYS A 1 261 ? 10.696 -5.161 12.124 1.00 95.12 261 CYS A O 1
ATOM 2090 N N . ALA A 1 262 ? 11.839 -3.398 11.334 1.00 95.75 262 ALA A N 1
ATOM 2091 C CA . ALA A 1 262 ? 11.443 -2.456 12.367 1.00 95.75 262 ALA A CA 1
ATOM 2092 C C . ALA A 1 262 ? 10.303 -1.547 11.883 1.00 95.75 262 ALA A C 1
ATOM 2094 O O . ALA A 1 262 ? 10.220 -1.199 10.709 1.00 95.75 262 ALA A O 1
ATOM 2095 N N . VAL A 1 263 ? 9.453 -1.110 12.802 1.00 94.12 263 VAL A N 1
ATOM 2096 C CA . VAL A 1 263 ? 8.539 0.013 12.602 1.00 94.12 263 VAL A CA 1
ATOM 2097 C C . VAL A 1 263 ? 8.969 1.138 13.525 1.00 94.12 263 VAL A C 1
ATOM 2099 O O . VAL A 1 263 ? 9.147 0.921 14.725 1.00 94.12 263 VAL A O 1
ATOM 2102 N N . LEU A 1 264 ? 9.166 2.328 12.964 1.00 92.94 264 LEU A N 1
ATOM 2103 C CA . LEU A 1 264 ? 9.550 3.508 13.726 1.00 92.94 264 LEU A CA 1
ATOM 2104 C C . LEU A 1 264 ? 8.383 4.473 13.853 1.00 92.94 264 LEU A C 1
ATOM 2106 O O . LEU A 1 264 ? 7.762 4.858 12.862 1.00 92.94 264 LEU A O 1
ATOM 2110 N N . LEU A 1 265 ? 8.152 4.908 15.084 1.00 88.31 265 LEU A N 1
ATOM 2111 C CA . LEU A 1 265 ? 7.166 5.918 15.430 1.00 88.31 265 LEU A CA 1
ATOM 2112 C C . LEU A 1 265 ? 7.881 7.160 15.956 1.00 88.31 265 LEU A C 1
ATOM 2114 O O . LEU A 1 265 ? 8.836 7.057 16.722 1.00 88.31 265 LEU A O 1
ATOM 2118 N N . SER A 1 266 ? 7.406 8.347 15.596 1.00 83.81 266 SER A N 1
ATOM 2119 C CA . SER A 1 266 ? 7.932 9.609 16.141 1.00 83.81 266 SER A CA 1
ATOM 2120 C C . SER A 1 266 ? 7.551 9.835 17.612 1.00 83.81 266 SER A C 1
ATOM 2122 O O . SER A 1 266 ? 8.076 10.733 18.265 1.00 83.81 266 SER A O 1
ATOM 2124 N N . ARG A 1 267 ? 6.634 9.022 18.149 1.00 78.50 267 ARG A N 1
ATOM 2125 C CA . ARG A 1 267 ? 6.128 9.068 19.526 1.00 78.50 267 ARG A CA 1
ATOM 2126 C C . ARG A 1 267 ? 6.047 7.652 20.109 1.00 78.50 267 ARG A C 1
ATOM 2128 O O . ARG A 1 267 ? 5.965 6.694 19.340 1.00 78.50 267 ARG A O 1
ATOM 2135 N N . PRO A 1 268 ? 6.089 7.494 21.444 1.00 81.25 268 PRO A N 1
ATOM 2136 C CA . PRO A 1 268 ? 5.981 6.173 22.048 1.00 81.25 268 PRO A CA 1
ATOM 2137 C C . PRO A 1 268 ? 4.590 5.581 21.781 1.00 81.25 268 PRO A C 1
ATOM 2139 O O . PRO A 1 268 ? 3.608 6.331 21.770 1.00 81.25 268 PRO A O 1
ATOM 2142 N N . PRO A 1 269 ? 4.472 4.253 21.598 1.00 77.44 269 PRO A N 1
ATOM 2143 C CA . PRO A 1 269 ? 3.165 3.614 21.534 1.00 77.44 269 PRO A CA 1
ATOM 2144 C C . PRO A 1 269 ? 2.425 3.797 22.866 1.00 77.44 269 PRO A C 1
ATOM 2146 O O . PRO A 1 269 ? 3.045 3.934 23.925 1.00 77.44 269 PRO A O 1
ATOM 2149 N N . ALA A 1 270 ? 1.092 3.788 22.825 1.00 72.06 270 ALA A N 1
ATOM 2150 C CA . ALA A 1 270 ? 0.285 3.908 24.033 1.00 72.06 270 ALA A CA 1
ATOM 2151 C C . ALA A 1 270 ? 0.575 2.749 25.002 1.00 72.06 270 ALA A C 1
ATOM 2153 O O . ALA A 1 270 ? 0.758 1.606 24.580 1.00 72.06 270 ALA A O 1
ATOM 2154 N N . SER A 1 271 ? 0.583 3.019 26.309 1.00 70.00 271 SER A N 1
ATOM 2155 C CA . SER A 1 271 ? 0.932 2.021 27.334 1.00 70.00 271 SER A CA 1
ATOM 2156 C C . SER A 1 271 ? 0.030 0.782 27.317 1.00 70.00 271 SER A C 1
ATOM 2158 O O . SER A 1 271 ? 0.495 -0.320 27.594 1.00 70.00 271 SER A O 1
ATOM 2160 N N . HIS A 1 272 ? -1.241 0.941 26.944 1.00 64.00 272 HIS A N 1
ATOM 2161 C CA . HIS A 1 272 ? -2.219 -0.144 26.845 1.00 64.00 272 HIS A CA 1
ATOM 2162 C C . HIS A 1 272 ? -2.102 -0.974 25.552 1.00 64.00 272 HIS A C 1
ATOM 2164 O O . HIS A 1 272 ? -2.752 -2.007 25.440 1.00 64.00 272 HIS A O 1
ATOM 2170 N N . SER A 1 273 ? -1.269 -0.565 24.584 1.00 66.88 273 SER A N 1
ATOM 2171 C CA . SER A 1 273 ? -1.090 -1.294 23.313 1.00 66.88 273 SER A CA 1
ATOM 2172 C C . SER A 1 273 ? -0.347 -2.628 23.465 1.00 66.88 273 SER A C 1
ATOM 2174 O O . SER A 1 273 ? -0.356 -3.453 22.552 1.00 66.88 273 SER A O 1
ATOM 2176 N N . GLY A 1 274 ? 0.348 -2.828 24.591 1.00 72.31 274 GLY A N 1
ATOM 2177 C CA . GLY A 1 274 ? 1.218 -3.985 24.816 1.00 72.31 274 GLY A CA 1
ATOM 2178 C C . GLY A 1 274 ? 2.479 -4.007 23.941 1.00 72.31 274 GLY A C 1
ATOM 2179 O O . GLY A 1 274 ? 3.207 -4.998 23.954 1.00 72.31 274 GLY A O 1
ATOM 2180 N N . LEU A 1 275 ? 2.757 -2.937 23.186 1.00 81.56 275 LEU A N 1
ATOM 2181 C CA . LEU A 1 275 ? 3.932 -2.836 22.322 1.00 81.56 275 LEU A CA 1
ATOM 2182 C C . LEU A 1 275 ? 5.171 -2.429 23.121 1.00 81.56 275 LEU A C 1
ATOM 2184 O O . LEU A 1 275 ? 5.166 -1.439 23.854 1.00 81.56 275 LEU A O 1
ATOM 2188 N N . SER A 1 276 ? 6.267 -3.163 22.930 1.00 86.50 276 SER A N 1
ATOM 2189 C CA . SER A 1 276 ? 7.565 -2.806 23.493 1.00 86.50 276 SER A CA 1
ATOM 2190 C C . SER A 1 276 ? 8.352 -1.988 22.477 1.00 86.50 276 SER A C 1
ATOM 2192 O O . SER A 1 276 ? 8.723 -2.484 21.410 1.00 86.50 276 SER A O 1
ATOM 2194 N N . ALA A 1 277 ? 8.614 -0.727 22.818 1.00 91.00 277 ALA A N 1
ATOM 2195 C CA . ALA A 1 277 ? 9.375 0.181 21.977 1.00 91.00 277 ALA A CA 1
ATOM 2196 C C . ALA A 1 277 ? 10.737 0.525 22.584 1.00 91.00 277 ALA A C 1
ATOM 2198 O O . ALA A 1 277 ? 10.859 0.804 23.777 1.00 91.00 277 ALA A O 1
ATOM 2199 N N . LYS A 1 278 ? 11.759 0.580 21.730 1.00 94.31 278 LYS A N 1
ATOM 2200 C CA . LYS A 1 278 ? 13.096 1.068 22.065 1.00 94.31 278 LYS A CA 1
ATOM 2201 C C . LYS A 1 278 ? 13.273 2.482 21.522 1.00 94.31 278 LYS A C 1
ATOM 2203 O O . LYS A 1 278 ? 13.171 2.689 20.317 1.00 94.31 278 LYS A O 1
ATOM 2208 N N . ALA A 1 279 ? 13.589 3.440 22.389 1.00 94.38 279 ALA A N 1
ATOM 2209 C CA . ALA A 1 279 ? 13.969 4.779 21.949 1.00 94.38 279 ALA A CA 1
ATOM 2210 C C . ALA A 1 279 ? 15.296 4.731 21.168 1.00 94.38 279 ALA A C 1
ATOM 2212 O O . ALA A 1 279 ? 16.282 4.149 21.629 1.00 94.38 279 ALA A O 1
ATOM 2213 N N . ILE A 1 280 ? 15.317 5.344 19.991 1.00 93.25 280 ILE A N 1
ATOM 2214 C CA . ILE A 1 280 ? 16.475 5.461 19.107 1.00 93.25 280 ILE A CA 1
ATOM 2215 C C . ILE A 1 280 ? 16.631 6.911 18.648 1.00 93.25 280 ILE A C 1
ATOM 2217 O O . ILE A 1 280 ? 15.658 7.655 18.575 1.00 93.25 280 ILE A O 1
ATOM 2221 N N . GLN A 1 281 ? 17.857 7.316 18.332 1.00 91.50 281 GLN A N 1
ATOM 2222 C CA . GLN A 1 281 ? 18.118 8.610 17.707 1.00 91.50 281 GLN A CA 1
ATOM 2223 C C . GLN A 1 281 ? 18.037 8.447 16.192 1.00 91.50 281 GLN A C 1
ATOM 2225 O O . GLN A 1 281 ? 18.772 7.641 15.620 1.00 91.50 281 GLN A O 1
ATOM 2230 N N .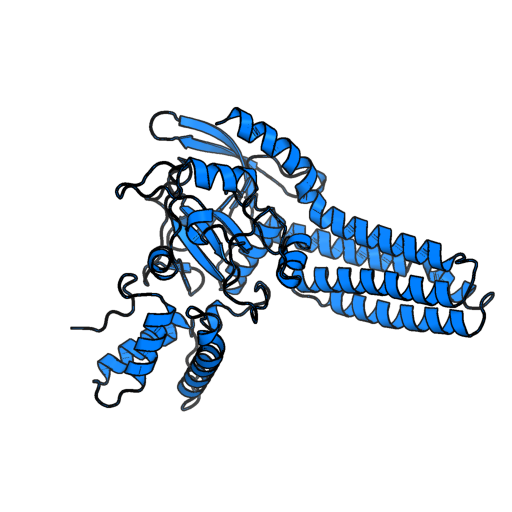 VAL A 1 282 ? 17.153 9.207 15.556 1.00 86.06 282 VAL A N 1
ATOM 2231 C CA . VAL A 1 282 ? 17.043 9.293 14.102 1.00 86.06 282 VAL A CA 1
ATOM 2232 C C . VAL A 1 282 ? 17.581 10.648 13.674 1.00 86.06 282 VAL A C 1
ATOM 2234 O O . VAL A 1 282 ? 17.161 11.693 14.172 1.00 86.06 282 VAL A O 1
ATOM 2237 N N . GLU A 1 283 ? 18.542 10.616 12.759 1.00 83.94 283 GLU A N 1
ATOM 2238 C CA . GLU A 1 283 ? 19.091 11.814 12.139 1.00 83.94 283 GLU A CA 1
ATOM 2239 C C . GLU A 1 283 ? 18.305 12.121 10.868 1.00 83.94 283 GLU A C 1
ATOM 2241 O O . GLU A 1 283 ? 18.156 11.265 9.991 1.00 83.94 283 GLU A O 1
ATOM 2246 N N . HIS A 1 284 ? 17.823 13.353 10.756 1.00 78.31 284 HIS A N 1
ATOM 2247 C CA . HIS A 1 284 ? 17.261 13.877 9.519 1.00 78.31 284 HIS A CA 1
ATOM 2248 C C . HIS A 1 284 ? 17.766 15.294 9.274 1.00 78.31 284 HIS A C 1
ATOM 2250 O O . HIS A 1 284 ? 18.048 16.043 10.211 1.00 78.31 284 HIS A O 1
ATOM 2256 N N . GLY A 1 285 ? 17.977 15.638 8.008 1.00 64.31 285 GLY A N 1
ATOM 2257 C CA . GLY A 1 285 ? 18.489 16.950 7.643 1.00 64.31 285 GLY A CA 1
ATOM 2258 C C . GLY A 1 285 ? 18.337 17.266 6.165 1.00 64.31 285 GLY A C 1
ATOM 2259 O O . GLY A 1 285 ? 18.442 16.392 5.310 1.00 64.31 285 GLY A O 1
ATOM 2260 N N . ASP A 1 286 ? 18.135 18.539 5.861 1.00 56.56 286 ASP A N 1
ATOM 2261 C CA . ASP A 1 286 ? 18.022 19.095 4.507 1.00 56.56 286 ASP A CA 1
ATOM 2262 C C . ASP A 1 286 ? 19.395 19.387 3.859 1.00 56.56 286 ASP A C 1
ATOM 2264 O O . ASP A 1 286 ? 19.495 20.070 2.841 1.00 56.56 286 ASP A O 1
ATOM 2268 N N . GLY A 1 287 ? 20.476 18.892 4.471 1.00 54.62 287 GLY A N 1
ATOM 2269 C CA . GLY A 1 287 ? 21.861 19.164 4.081 1.00 54.62 287 GLY A CA 1
ATOM 2270 C C . GLY A 1 287 ? 22.419 20.493 4.605 1.00 54.62 287 GLY A C 1
ATOM 2271 O O . GLY A 1 287 ? 23.621 20.715 4.486 1.00 54.62 287 GLY A O 1
ATOM 2272 N N . ARG A 1 288 ? 21.590 21.360 5.210 1.00 50.22 288 ARG A N 1
ATOM 2273 C CA . ARG A 1 288 ? 22.007 22.632 5.836 1.00 50.22 288 ARG A CA 1
ATOM 2274 C C . ARG A 1 288 ? 21.852 22.613 7.354 1.00 50.22 288 ARG A C 1
ATOM 2276 O O . ARG A 1 288 ? 22.602 23.287 8.055 1.00 50.22 288 ARG A O 1
ATOM 2283 N N . SER A 1 289 ? 20.915 21.819 7.858 1.00 58.62 289 SER A N 1
ATOM 2284 C CA . SER A 1 289 ? 20.698 21.562 9.277 1.00 58.62 289 SER A CA 1
ATOM 2285 C C . SER A 1 289 ? 20.580 20.057 9.526 1.00 58.62 289 SER A C 1
ATOM 2287 O O . SER A 1 289 ? 19.971 19.330 8.745 1.00 58.62 289 SER A O 1
ATOM 2289 N N . HIS A 1 290 ? 21.197 19.574 10.606 1.00 67.69 290 HIS A N 1
ATOM 2290 C CA . HIS A 1 290 ? 21.047 18.196 11.070 1.00 67.69 290 HIS A CA 1
ATOM 2291 C C . HIS A 1 290 ? 20.267 18.212 12.375 1.00 67.69 290 HIS A C 1
ATOM 2293 O O . HIS A 1 290 ? 20.755 18.715 13.389 1.00 67.69 290 HIS A O 1
ATOM 2299 N N . LYS A 1 291 ? 19.060 17.653 12.352 1.00 78.88 291 LYS A N 1
ATOM 2300 C CA . LYS A 1 291 ? 18.239 17.479 13.541 1.00 78.88 291 LYS A CA 1
ATOM 2301 C C . LYS A 1 291 ? 18.341 16.030 14.002 1.00 78.88 291 LYS A C 1
ATOM 2303 O O . LYS A 1 291 ? 18.244 15.094 13.209 1.00 78.88 291 LYS A O 1
ATOM 2308 N N . LYS A 1 292 ? 18.568 15.854 15.302 1.00 82.81 292 LYS A N 1
ATOM 2309 C CA . LYS A 1 292 ? 18.479 14.553 15.966 1.00 82.81 292 LYS A CA 1
ATOM 2310 C C . LYS A 1 292 ? 17.161 14.505 16.710 1.00 82.81 292 LYS A C 1
ATOM 2312 O O . LYS A 1 292 ? 16.904 15.367 17.549 1.00 82.81 292 LYS A O 1
ATOM 2317 N N . GLU A 1 293 ? 16.332 13.527 16.386 1.00 86.38 293 GLU A N 1
ATOM 2318 C CA . GLU A 1 293 ? 15.063 13.308 17.066 1.00 86.38 293 GLU A CA 1
ATOM 2319 C C . GLU A 1 293 ? 15.007 11.908 17.659 1.00 86.38 293 GLU A C 1
ATOM 2321 O O . GLU A 1 293 ? 15.506 10.939 17.086 1.00 86.38 293 GLU A O 1
ATOM 2326 N N . VAL A 1 294 ? 14.368 11.806 18.822 1.00 89.94 294 VAL A N 1
ATOM 2327 C CA . VAL A 1 294 ? 14.090 10.517 19.449 1.00 89.94 294 VAL A CA 1
ATOM 2328 C C . VAL A 1 294 ? 12.872 9.910 18.776 1.00 89.94 294 VAL A C 1
ATOM 2330 O O . VAL A 1 294 ? 11.795 10.498 18.797 1.00 89.94 294 VAL A O 1
ATOM 2333 N N . TRP A 1 295 ? 13.050 8.736 18.187 1.00 92.50 295 TRP A N 1
ATOM 2334 C CA . TRP A 1 295 ? 11.980 7.914 17.634 1.00 92.50 295 TRP A CA 1
ATOM 2335 C C . TRP A 1 295 ? 11.920 6.588 18.391 1.00 92.50 295 TRP A C 1
ATOM 2337 O O . TRP A 1 295 ? 12.829 6.229 19.138 1.00 92.50 295 TRP A O 1
ATOM 2347 N N . TYR A 1 296 ? 10.840 5.847 18.205 1.00 92.69 296 TYR A N 1
ATOM 2348 C CA . TYR A 1 296 ? 10.517 4.645 18.956 1.00 92.69 296 TYR A CA 1
ATOM 2349 C C . TYR A 1 296 ? 10.451 3.465 18.000 1.00 92.69 296 TYR A C 1
ATOM 2351 O O . TYR A 1 296 ? 9.567 3.386 17.152 1.00 92.69 296 TYR A O 1
ATOM 2359 N N . GLN A 1 297 ? 11.418 2.565 18.132 1.00 94.56 297 GLN A N 1
ATOM 2360 C CA . GLN A 1 297 ? 11.540 1.368 17.320 1.00 94.56 297 GLN A CA 1
ATOM 2361 C C . GLN A 1 297 ? 10.762 0.209 17.937 1.00 94.56 297 GLN A C 1
ATOM 2363 O O . GLN A 1 297 ? 11.001 -0.161 19.086 1.00 94.56 297 GLN A O 1
ATOM 2368 N N . ILE A 1 298 ? 9.896 -0.402 17.138 1.00 92.69 298 ILE A N 1
ATOM 2369 C CA . ILE A 1 298 ? 9.093 -1.579 17.472 1.00 92.69 298 ILE A CA 1
ATOM 2370 C C . ILE A 1 298 ? 9.409 -2.661 16.438 1.00 92.69 298 ILE A C 1
ATOM 2372 O O . ILE A 1 298 ? 9.573 -2.357 15.260 1.00 92.69 298 ILE A O 1
ATOM 2376 N N . GLN A 1 299 ? 9.498 -3.931 16.834 1.00 93.00 299 GLN A N 1
ATOM 2377 C CA . GLN A 1 299 ? 9.628 -5.006 15.843 1.00 93.00 299 GLN A CA 1
ATOM 2378 C C . GLN A 1 299 ? 8.302 -5.191 15.100 1.00 93.00 299 GLN A C 1
ATOM 2380 O O . GLN A 1 299 ? 7.255 -5.287 15.739 1.00 93.00 299 GLN A O 1
ATOM 2385 N N . ALA A 1 300 ? 8.335 -5.303 13.771 1.00 89.75 300 ALA A N 1
ATOM 2386 C CA . ALA A 1 300 ? 7.136 -5.481 12.947 1.00 89.75 300 ALA A CA 1
ATOM 2387 C C . ALA A 1 300 ? 6.291 -6.687 13.395 1.00 89.75 300 ALA A C 1
ATOM 2389 O O . ALA A 1 300 ? 5.064 -6.614 13.448 1.00 89.75 300 ALA A O 1
ATOM 2390 N N . SER A 1 301 ? 6.945 -7.769 13.828 1.00 84.19 301 SER A N 1
ATOM 2391 C CA . SER A 1 301 ? 6.271 -8.944 14.386 1.00 84.19 301 SER A CA 1
ATOM 2392 C C . SER A 1 301 ? 5.462 -8.641 15.652 1.00 84.19 301 SER A C 1
ATOM 2394 O O . SER A 1 301 ? 4.442 -9.284 15.879 1.00 84.19 301 SER A O 1
ATOM 2396 N N . GLN A 1 302 ? 5.855 -7.662 16.475 1.00 85.25 302 GLN A N 1
ATOM 2397 C CA . GLN A 1 302 ? 5.055 -7.258 17.636 1.00 85.25 302 GLN A CA 1
ATOM 2398 C C . GLN A 1 302 ? 3.754 -6.584 17.214 1.00 85.25 302 GLN A C 1
ATOM 2400 O O . GLN A 1 302 ? 2.737 -6.852 17.837 1.00 85.25 302 GLN A O 1
ATOM 2405 N N . ILE A 1 303 ? 3.767 -5.769 16.156 1.00 80.69 303 ILE A N 1
ATOM 2406 C CA . ILE A 1 303 ? 2.553 -5.131 15.622 1.00 80.69 303 ILE A CA 1
ATOM 2407 C C . ILE A 1 303 ? 1.607 -6.198 15.071 1.00 80.69 303 ILE A C 1
ATOM 2409 O O . ILE A 1 303 ? 0.423 -6.207 15.398 1.00 80.69 303 ILE A O 1
ATOM 2413 N N . PHE A 1 304 ? 2.147 -7.162 14.322 1.00 71.75 304 PHE A N 1
ATOM 2414 C CA . PHE A 1 304 ? 1.367 -8.290 13.818 1.00 71.75 304 PHE A CA 1
ATOM 2415 C C . PHE A 1 304 ? 0.690 -9.079 14.950 1.00 71.75 304 PHE A C 1
ATOM 2417 O O . PHE A 1 304 ? -0.507 -9.375 14.902 1.00 71.75 304 PHE A O 1
ATOM 2424 N N . HIS A 1 305 ? 1.437 -9.391 16.013 1.00 71.25 305 HIS A N 1
ATOM 2425 C CA . HIS A 1 305 ? 0.897 -10.116 17.161 1.00 71.25 305 HIS A CA 1
ATOM 2426 C C . HIS A 1 305 ? -0.043 -9.273 18.026 1.00 71.25 305 HIS A C 1
ATOM 2428 O O . HIS A 1 305 ? -1.044 -9.813 18.491 1.00 71.25 305 HIS A O 1
ATOM 2434 N N . SER A 1 306 ? 0.249 -7.990 18.253 1.00 67.94 306 SER A N 1
ATOM 2435 C CA . SER A 1 306 ? -0.559 -7.124 19.116 1.00 67.94 306 SER A CA 1
ATOM 2436 C C . SER A 1 306 ? -1.925 -6.875 18.500 1.00 67.94 306 SER A C 1
ATOM 2438 O O . SER A 1 306 ? -2.932 -7.062 19.174 1.00 67.94 306 SER A O 1
ATOM 2440 N N . VAL A 1 307 ? -1.980 -6.579 17.200 1.00 64.88 307 VAL A N 1
ATOM 2441 C CA . VAL A 1 307 ? -3.243 -6.397 16.486 1.00 64.88 307 VAL A CA 1
ATOM 2442 C C . VAL A 1 307 ? -4.046 -7.699 16.521 1.00 64.88 307 VAL A C 1
ATOM 2444 O O . VAL A 1 307 ? -5.212 -7.697 16.907 1.00 64.88 307 VAL A O 1
ATOM 2447 N N . LYS A 1 308 ? -3.406 -8.848 16.262 1.00 63.66 308 LYS A N 1
ATOM 2448 C CA . LYS A 1 308 ? -4.054 -10.165 16.385 1.00 63.66 308 LYS A CA 1
ATOM 2449 C C . LYS A 1 308 ? -4.547 -10.469 17.804 1.00 63.66 308 LYS A C 1
ATOM 2451 O O . LYS A 1 308 ? -5.586 -11.106 17.970 1.00 63.66 308 LYS A O 1
ATOM 2456 N N . HIS A 1 309 ? -3.811 -10.045 18.827 1.00 64.19 309 HIS A N 1
ATOM 2457 C CA . HIS A 1 309 ? -4.183 -10.220 20.226 1.00 64.19 309 HIS A CA 1
ATOM 2458 C C . HIS A 1 309 ? -5.369 -9.333 20.617 1.00 64.19 309 HIS A C 1
ATOM 2460 O O . HIS A 1 309 ? -6.316 -9.847 21.202 1.00 64.19 309 HIS A O 1
ATOM 2466 N N . ILE A 1 310 ? -5.360 -8.048 20.245 1.00 59.72 310 ILE A N 1
ATOM 2467 C CA . ILE A 1 310 ? -6.471 -7.109 20.474 1.00 59.72 310 ILE A CA 1
ATOM 2468 C C . ILE A 1 310 ? -7.752 -7.660 19.850 1.00 59.72 310 ILE A C 1
ATOM 2470 O O . ILE A 1 310 ? -8.788 -7.715 20.509 1.00 59.72 310 ILE A O 1
ATOM 2474 N N . ILE A 1 311 ? -7.672 -8.148 18.612 1.00 55.62 311 ILE A N 1
ATOM 2475 C CA . ILE A 1 311 ? -8.792 -8.805 17.933 1.00 55.62 311 ILE A CA 1
ATOM 2476 C C . ILE A 1 311 ? -9.303 -10.002 18.740 1.00 55.62 311 ILE A C 1
ATOM 2478 O O . ILE A 1 311 ? -10.490 -10.082 19.045 1.00 55.62 311 ILE A O 1
ATOM 2482 N N . ARG A 1 312 ? -8.418 -10.942 19.097 1.00 60.81 312 ARG A N 1
ATOM 2483 C CA . ARG A 1 312 ? -8.801 -12.159 19.831 1.00 60.81 312 ARG A CA 1
ATOM 2484 C C . ARG A 1 312 ? -9.411 -11.836 21.188 1.00 60.81 312 ARG A C 1
ATOM 2486 O O . ARG A 1 312 ? -10.429 -12.419 21.527 1.00 60.81 312 ARG A O 1
ATOM 2493 N N . SER A 1 313 ? -8.835 -10.882 21.912 1.00 59.94 313 SER A N 1
ATOM 2494 C CA . SER A 1 313 ? -9.342 -10.406 23.199 1.00 59.94 313 SER A CA 1
ATOM 2495 C C . SER A 1 313 ? -10.739 -9.796 23.061 1.00 59.94 313 SER A C 1
ATOM 2497 O O . SER A 1 313 ? -11.622 -10.095 23.859 1.00 59.94 313 SER A O 1
ATOM 2499 N N . ASN A 1 314 ? -10.995 -9.019 22.003 1.00 53.97 314 ASN A N 1
ATOM 2500 C CA . ASN A 1 314 ? -12.332 -8.493 21.724 1.00 53.97 314 ASN A CA 1
ATOM 2501 C C . ASN A 1 314 ? -13.327 -9.604 21.355 1.00 53.97 314 ASN A C 1
ATOM 2503 O O . ASN A 1 314 ? -14.436 -9.625 21.885 1.00 53.97 314 ASN A O 1
ATOM 2507 N N . ILE A 1 315 ? -12.929 -10.574 20.526 1.00 54.66 315 ILE A N 1
ATOM 2508 C CA . ILE A 1 315 ? -13.752 -11.754 20.212 1.00 54.66 315 ILE A CA 1
ATOM 2509 C C . ILE A 1 315 ? -14.065 -12.548 21.486 1.00 54.66 315 ILE A C 1
ATOM 2511 O O . ILE A 1 315 ? -15.204 -12.961 21.698 1.00 54.66 315 ILE A O 1
ATOM 2515 N N . GLU A 1 316 ? -13.079 -12.772 22.351 1.00 62.22 316 GLU A N 1
ATOM 2516 C CA . GLU A 1 316 ? -13.250 -13.447 23.639 1.00 62.22 316 GLU A CA 1
ATOM 2517 C C . GLU A 1 316 ? -14.144 -12.639 24.581 1.00 62.22 316 GLU A C 1
ATOM 2519 O O . GLU A 1 316 ? -15.016 -13.215 25.221 1.00 62.22 316 GLU A O 1
ATOM 2524 N N . SER A 1 317 ? -14.001 -11.314 24.625 1.00 59.03 317 SER A N 1
ATOM 2525 C CA . SER A 1 317 ? -14.855 -10.414 25.403 1.00 59.03 317 SER A CA 1
ATOM 2526 C C . SER A 1 317 ? -16.312 -10.480 24.942 1.00 59.03 317 SER A C 1
ATOM 2528 O O . SER A 1 317 ? -17.204 -10.666 25.767 1.00 59.03 317 SER A O 1
ATOM 2530 N N . ILE A 1 318 ? -16.564 -10.446 23.628 1.00 52.66 318 ILE A N 1
ATOM 2531 C CA . ILE A 1 318 ? -17.904 -10.614 23.047 1.00 52.66 318 ILE A CA 1
ATOM 2532 C C . ILE A 1 318 ? -18.453 -12.011 23.373 1.00 52.66 318 ILE A C 1
ATOM 2534 O O . ILE A 1 318 ? -19.583 -12.139 23.842 1.00 52.66 318 ILE A O 1
ATOM 2538 N N . ASN A 1 319 ? -17.650 -13.065 23.201 1.00 56.44 319 ASN A N 1
ATOM 2539 C CA . ASN A 1 319 ? -18.031 -14.430 23.573 1.00 56.44 319 ASN A CA 1
ATOM 2540 C C . ASN A 1 319 ? -18.373 -14.548 25.065 1.00 56.44 319 ASN A C 1
ATOM 2542 O O . ASN A 1 319 ? -19.378 -15.160 25.421 1.00 56.44 319 ASN A O 1
ATOM 2546 N N . ASN A 1 320 ? -17.562 -13.964 25.942 1.00 62.75 320 ASN A N 1
ATOM 2547 C CA . ASN A 1 320 ? -17.767 -13.979 27.386 1.00 62.75 320 ASN A CA 1
ATOM 2548 C C . ASN A 1 320 ? -19.002 -13.171 27.770 1.00 62.75 320 ASN A C 1
ATOM 2550 O O . ASN A 1 320 ? -19.792 -13.628 28.592 1.00 62.75 320 ASN A O 1
ATOM 2554 N N . TYR A 1 321 ? -19.210 -12.008 27.149 1.00 55.56 321 TYR A N 1
ATOM 2555 C CA . TYR A 1 321 ? -20.415 -11.211 27.322 1.00 55.56 321 TYR A CA 1
ATOM 2556 C C . TYR A 1 321 ? -21.652 -12.009 26.924 1.00 55.56 321 TYR A C 1
ATOM 2558 O O . TYR A 1 321 ? -22.616 -12.014 27.678 1.00 55.56 321 TYR A O 1
ATOM 2566 N N . LEU A 1 322 ? -21.636 -12.729 25.804 1.00 51.22 322 LEU A N 1
ATOM 2567 C CA . LEU A 1 322 ? -22.788 -13.494 25.318 1.00 51.22 322 LEU A CA 1
ATOM 2568 C C . LEU A 1 322 ? -23.042 -14.789 26.098 1.00 51.22 322 LEU A C 1
ATOM 2570 O O . LEU A 1 322 ? -24.194 -15.188 26.248 1.00 51.22 322 LEU A O 1
ATOM 2574 N N . ASN A 1 323 ? -21.998 -15.397 26.662 1.00 55.09 323 ASN A N 1
ATOM 2575 C CA . ASN A 1 323 ? -22.098 -16.608 27.483 1.00 55.09 323 ASN A CA 1
ATOM 2576 C C . ASN A 1 323 ? -22.163 -16.329 28.998 1.00 55.09 323 ASN A C 1
ATOM 2578 O O . ASN A 1 323 ? -22.239 -17.263 29.798 1.00 55.09 323 ASN A O 1
ATOM 2582 N N . SER A 1 324 ? -22.124 -15.063 29.426 1.00 55.94 324 SER A N 1
ATOM 2583 C CA . SER A 1 324 ? -22.162 -14.704 30.847 1.00 55.94 324 SER A CA 1
ATOM 2584 C C . SER A 1 324 ? -23.495 -15.109 31.493 1.00 55.94 324 SER A C 1
ATOM 2586 O O . SER A 1 324 ? -24.525 -15.101 30.831 1.00 55.94 324 SER A O 1
ATOM 2588 N N . PRO A 1 325 ? -23.570 -15.357 32.810 1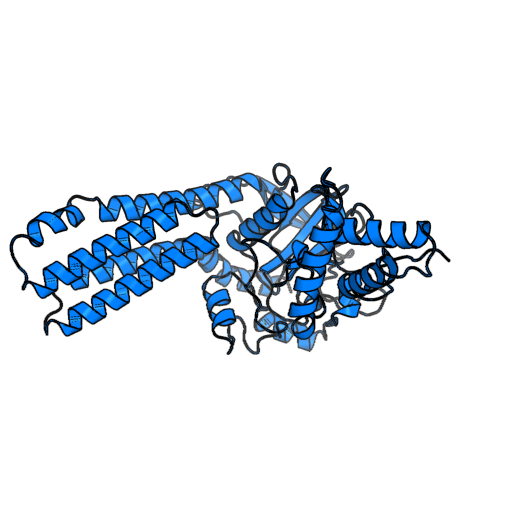.00 46.75 325 PRO A N 1
ATOM 2589 C CA . PRO A 1 325 ? -24.839 -15.586 33.510 1.00 46.75 325 PRO A CA 1
ATOM 2590 C C . PRO A 1 325 ? -25.886 -14.465 33.326 1.00 46.75 325 PRO A C 1
ATOM 2592 O O . PRO A 1 325 ? -27.086 -14.735 33.318 1.00 46.75 325 PRO A O 1
ATOM 2595 N N . LYS A 1 326 ? -25.448 -13.211 33.107 1.00 47.34 326 LYS A N 1
ATOM 2596 C CA . LYS A 1 326 ? -26.325 -12.057 32.803 1.00 47.34 326 LYS A CA 1
ATOM 2597 C C . LYS A 1 326 ? -27.021 -12.182 31.434 1.00 47.34 326 LYS A C 1
ATOM 2599 O O . LYS A 1 326 ? -28.117 -11.648 31.244 1.00 47.34 326 LYS A O 1
ATOM 2604 N N . THR A 1 327 ? -26.415 -12.912 30.503 1.00 46.69 327 THR A N 1
ATOM 2605 C CA . THR A 1 327 ? -26.919 -13.268 29.163 1.00 46.69 327 THR A CA 1
ATOM 2606 C C . THR A 1 327 ? -27.425 -14.718 29.095 1.00 46.69 327 THR A C 1
ATOM 2608 O O . THR A 1 327 ? -28.339 -14.996 28.338 1.00 46.69 327 THR A O 1
ATOM 2611 N N . MET A 1 328 ? -27.014 -15.646 29.962 1.00 41.62 328 MET A N 1
ATOM 2612 C CA . MET A 1 328 ? -27.676 -16.955 30.119 1.00 41.62 328 MET A CA 1
ATOM 2613 C C . MET A 1 328 ? -29.065 -16.838 30.758 1.00 41.62 328 MET A C 1
ATOM 2615 O O . MET A 1 328 ? -29.906 -17.714 30.561 1.00 41.62 328 MET A O 1
ATOM 2619 N N . PHE A 1 329 ? -29.368 -15.707 31.402 1.00 40.28 329 PHE A N 1
ATOM 2620 C CA . PHE A 1 329 ? -30.734 -15.301 31.743 1.00 40.28 329 PHE A CA 1
ATOM 2621 C C . PHE A 1 329 ? -31.650 -15.152 30.504 1.00 40.28 329 PHE A C 1
ATOM 2623 O O . PHE A 1 329 ? -32.853 -14.963 30.661 1.00 40.28 329 PHE A O 1
ATOM 2630 N N . TYR A 1 330 ? -31.120 -15.246 29.271 1.00 43.25 330 TYR A N 1
ATOM 2631 C CA . TYR A 1 330 ? -31.928 -15.408 28.059 1.00 43.25 330 TYR A CA 1
ATOM 2632 C C . TYR A 1 330 ? -32.737 -16.712 28.097 1.00 43.25 330 TYR A C 1
ATOM 2634 O O . TYR A 1 330 ? -33.926 -16.661 27.820 1.00 43.25 330 TYR A O 1
ATOM 2642 N N . ARG A 1 331 ? -32.180 -17.855 28.530 1.00 43.56 331 ARG A N 1
ATOM 2643 C CA . ARG A 1 331 ? -32.957 -19.114 28.593 1.00 43.56 331 ARG A CA 1
ATOM 2644 C C . ARG A 1 331 ? -34.088 -19.081 29.627 1.00 43.56 331 ARG A C 1
ATOM 2646 O O . ARG A 1 331 ? -35.129 -19.693 29.395 1.00 43.56 331 ARG A O 1
ATOM 2653 N N . ASP A 1 332 ? -33.905 -18.352 30.727 1.00 40.09 332 ASP A N 1
ATOM 2654 C CA . ASP A 1 332 ? -34.883 -18.298 31.822 1.00 40.09 332 ASP A CA 1
ATOM 2655 C C . ASP A 1 332 ? -35.915 -17.165 31.681 1.00 40.09 332 ASP A C 1
ATOM 2657 O O . ASP A 1 332 ? -37.062 -17.341 32.094 1.00 40.09 332 ASP A O 1
ATOM 2661 N N . VAL A 1 333 ? -35.581 -16.041 31.029 1.00 41.72 333 VAL A N 1
ATOM 2662 C CA . VAL A 1 333 ? -36.563 -14.984 30.687 1.00 41.72 333 VAL A CA 1
ATOM 2663 C C . VAL A 1 333 ? -37.436 -15.387 29.499 1.00 41.72 333 VAL A C 1
ATOM 2665 O O . VAL A 1 333 ? -38.636 -15.113 29.518 1.00 41.72 333 VAL A O 1
ATOM 2668 N N . LEU A 1 334 ? -36.886 -16.127 28.525 1.00 44.94 334 LEU A N 1
ATOM 2669 C CA . LEU A 1 334 ? -37.648 -16.693 27.399 1.00 44.94 334 LEU A CA 1
ATOM 2670 C C . LEU A 1 334 ? -38.732 -17.686 27.845 1.00 44.94 334 LEU A C 1
ATOM 2672 O O . LEU A 1 334 ? -39.697 -17.907 27.117 1.00 44.94 334 LEU A O 1
ATOM 2676 N N . LYS A 1 335 ? -38.606 -18.260 29.049 1.00 47.72 335 LYS A N 1
ATOM 2677 C CA . LYS A 1 335 ? -39.614 -19.155 29.628 1.00 47.72 335 LYS A CA 1
ATOM 2678 C C . LYS A 1 335 ? -40.748 -18.446 30.357 1.00 47.72 335 LYS A C 1
ATOM 2680 O O . LYS A 1 335 ? -41.732 -19.119 30.657 1.00 47.72 335 LYS A O 1
ATOM 2685 N N . ARG A 1 336 ? -40.619 -17.162 30.716 1.00 45.44 336 ARG A N 1
ATOM 2686 C CA . ARG A 1 336 ? -41.590 -16.551 31.638 1.00 45.44 336 ARG A CA 1
ATOM 2687 C C . ARG A 1 336 ? -42.334 -15.321 31.148 1.00 45.44 336 ARG A C 1
ATOM 2689 O O . ARG A 1 336 ? -43.475 -15.199 31.565 1.00 45.44 336 ARG A O 1
ATOM 2696 N N . GLU A 1 337 ? -41.830 -14.481 30.244 1.00 50.12 337 GLU A N 1
ATOM 2697 C CA . GLU A 1 337 ? -42.607 -13.291 29.838 1.00 50.12 337 GLU A CA 1
ATOM 2698 C C . GLU A 1 337 ? -42.293 -12.822 28.409 1.00 50.12 337 GLU A C 1
ATOM 2700 O O . GLU A 1 337 ? -41.460 -11.941 28.213 1.00 50.12 337 GLU A O 1
ATOM 2705 N N . SER A 1 338 ? -42.967 -13.388 27.394 1.00 50.16 338 SER A N 1
ATOM 2706 C CA . SER A 1 338 ? -43.154 -12.733 26.088 1.00 50.16 338 SER A CA 1
ATOM 2707 C C . SER A 1 338 ? -44.228 -13.434 25.233 1.00 50.16 338 SER A C 1
ATOM 2709 O O . SER A 1 338 ? -44.394 -14.651 25.312 1.00 50.16 338 SER A O 1
ATOM 2711 N N . THR A 1 339 ? -44.976 -12.683 24.418 1.00 59.34 339 THR A N 1
ATOM 2712 C CA . THR A 1 339 ? -45.822 -13.230 23.342 1.00 59.34 339 THR A CA 1
ATOM 2713 C C . THR A 1 339 ? -44.970 -14.065 22.377 1.00 59.34 339 THR A C 1
ATOM 2715 O O . THR A 1 339 ? -43.819 -13.727 22.126 1.00 59.34 339 THR A O 1
ATOM 2718 N N . ILE A 1 340 ? -45.530 -15.129 21.784 1.00 61.88 340 ILE A N 1
ATOM 2719 C CA . ILE A 1 340 ? -44.843 -16.072 20.864 1.00 61.88 340 ILE A CA 1
ATOM 2720 C C . ILE A 1 340 ? -43.946 -15.369 19.817 1.00 61.88 340 ILE A C 1
ATOM 2722 O O . ILE A 1 340 ? -42.898 -15.896 19.448 1.00 61.88 340 ILE A O 1
ATOM 2726 N N . ALA A 1 341 ? -44.329 -14.172 19.359 1.00 63.28 341 ALA A N 1
ATOM 2727 C CA . ALA A 1 341 ? -43.563 -13.356 18.417 1.00 63.28 341 ALA A CA 1
ATOM 2728 C C . ALA A 1 341 ? -42.192 -12.893 18.953 1.00 63.28 341 ALA A C 1
ATOM 2730 O O . ALA A 1 341 ? -41.206 -12.953 18.226 1.00 63.28 341 ALA A O 1
ATOM 2731 N N . LYS A 1 342 ? -42.099 -12.489 20.226 1.00 62.31 342 LYS A N 1
ATOM 2732 C CA . LYS A 1 342 ? -40.847 -12.044 20.861 1.00 62.31 342 LYS A CA 1
ATOM 2733 C C . LYS A 1 342 ? -39.880 -13.208 21.086 1.00 62.31 342 LYS A C 1
ATOM 2735 O O . LYS A 1 342 ? -38.687 -13.057 20.837 1.00 62.31 342 LYS A O 1
ATOM 2740 N N . SER A 1 343 ? -40.390 -14.373 21.490 1.00 61.44 343 SER A N 1
ATOM 2741 C CA . SER A 1 343 ? -39.568 -15.583 21.621 1.00 61.44 343 SER A CA 1
ATOM 2742 C C . SER A 1 343 ? -38.989 -16.022 20.273 1.00 61.44 343 SER A C 1
ATOM 2744 O O . SER A 1 343 ? -37.796 -16.296 20.201 1.00 61.44 343 SER A O 1
ATOM 2746 N N . LYS A 1 344 ? -39.786 -15.995 19.194 1.00 68.94 344 LYS A N 1
ATOM 2747 C CA . LYS A 1 344 ? -39.296 -16.293 17.836 1.00 68.94 344 LYS A CA 1
ATOM 2748 C C . LYS A 1 344 ? -38.251 -15.291 17.348 1.00 68.94 344 LYS A C 1
ATOM 2750 O O . LYS A 1 344 ? -37.237 -15.696 16.790 1.00 68.94 344 LYS A O 1
ATOM 2755 N N . LEU A 1 345 ? -38.482 -13.996 17.575 1.00 67.62 345 LEU A N 1
ATOM 2756 C CA . LEU A 1 345 ? -37.534 -12.944 17.203 1.00 67.62 345 LEU A CA 1
ATOM 2757 C C . LEU A 1 345 ? -36.185 -13.130 17.920 1.00 67.62 345 LEU A C 1
ATOM 2759 O O . LEU A 1 345 ? -35.126 -13.006 17.313 1.00 67.62 345 LEU A O 1
ATOM 2763 N N . ALA A 1 346 ? -36.223 -13.478 19.208 1.00 60.31 346 ALA A N 1
ATOM 2764 C CA . ALA A 1 346 ? -35.027 -13.726 20.003 1.00 60.31 346 ALA A CA 1
ATOM 2765 C C . ALA A 1 346 ? -34.285 -15.015 19.603 1.00 60.31 346 ALA A C 1
ATOM 2767 O O . ALA A 1 346 ? -33.055 -15.028 19.620 1.00 60.31 346 ALA A O 1
ATOM 2768 N N . GLU A 1 347 ? -35.003 -16.084 19.243 1.00 64.31 347 GLU A N 1
ATOM 2769 C CA . GLU A 1 347 ? -34.400 -17.317 18.714 1.00 64.31 347 GLU A CA 1
ATOM 2770 C C . GLU A 1 347 ? -33.658 -17.052 17.400 1.00 64.31 347 GLU A C 1
ATOM 2772 O O . GLU A 1 347 ? -32.491 -17.422 17.275 1.00 64.31 347 GLU A O 1
ATOM 2777 N N . HIS A 1 348 ? -34.288 -16.327 16.472 1.00 69.56 348 HIS A N 1
ATOM 2778 C CA . HIS A 1 348 ? -33.687 -15.987 15.182 1.00 69.56 348 HIS A CA 1
ATOM 2779 C C . HIS A 1 348 ? -32.443 -15.096 15.347 1.00 69.56 348 HIS A C 1
ATOM 2781 O O . HIS A 1 348 ? -31.399 -15.356 14.746 1.00 69.56 348 HIS A O 1
ATOM 2787 N N . TYR A 1 349 ? -32.500 -14.118 16.261 1.00 69.12 349 TYR A N 1
ATOM 2788 C CA . TYR A 1 349 ? -31.335 -13.304 16.616 1.00 69.12 349 TYR A CA 1
ATOM 2789 C C . TYR A 1 349 ? -30.169 -14.153 17.128 1.00 69.12 349 TYR A C 1
ATOM 2791 O O . TYR A 1 349 ? -29.026 -13.942 16.727 1.00 69.12 349 TYR A O 1
ATOM 2799 N N . LEU A 1 350 ? -30.444 -15.119 18.010 1.00 65.38 350 LEU A N 1
ATOM 2800 C CA . LEU A 1 350 ? -29.412 -15.964 18.607 1.00 65.38 350 LEU A CA 1
ATOM 2801 C C . LEU A 1 350 ? -28.744 -16.880 17.571 1.00 65.38 350 LEU A C 1
ATOM 2803 O O . LEU A 1 350 ? -27.532 -17.102 17.644 1.00 65.38 350 LEU A O 1
ATOM 2807 N N . GLU A 1 351 ? -29.509 -17.404 16.613 1.00 68.94 351 GLU A N 1
ATOM 2808 C CA . GLU A 1 351 ? -28.984 -18.228 15.521 1.00 68.94 351 GLU A CA 1
ATOM 2809 C C . GLU A 1 351 ? -28.060 -17.428 14.600 1.00 68.94 351 GLU A C 1
ATOM 2811 O O . GLU A 1 351 ? -26.916 -17.841 14.378 1.00 68.94 351 GLU A O 1
ATOM 2816 N N . GLU A 1 352 ? -28.507 -16.261 14.129 1.00 74.38 352 GLU A N 1
ATOM 2817 C CA . GLU A 1 352 ? -27.683 -15.392 13.284 1.00 74.38 352 GLU A CA 1
ATOM 2818 C C . GLU A 1 352 ? -26.440 -14.898 14.026 1.00 74.38 352 GLU A C 1
ATOM 2820 O O . GLU A 1 352 ? -25.344 -14.894 13.466 1.00 74.38 352 GLU A O 1
ATOM 2825 N N . LEU A 1 353 ? -26.577 -14.541 15.307 1.00 67.12 353 LEU A N 1
ATOM 2826 C CA . LEU A 1 353 ? -25.456 -14.109 16.141 1.00 67.12 353 LEU A CA 1
ATOM 2827 C C . LEU A 1 353 ? -24.416 -15.226 16.258 1.00 67.12 353 LEU A C 1
ATOM 2829 O O . LEU A 1 353 ? -23.225 -15.006 16.048 1.00 67.12 353 LEU A O 1
ATOM 2833 N N . SER A 1 354 ? -24.871 -16.453 16.512 1.00 62.56 354 SER A N 1
ATOM 2834 C CA . SER A 1 354 ? -24.004 -17.630 16.606 1.00 62.56 354 SER A CA 1
ATOM 2835 C C . SER A 1 354 ? -23.304 -17.964 15.286 1.00 62.56 354 SER A C 1
ATOM 2837 O O . SER A 1 354 ? -22.224 -18.564 15.304 1.00 62.56 354 SER A O 1
ATOM 2839 N N . TYR A 1 355 ? -23.918 -17.640 14.146 1.00 69.81 355 TYR A N 1
ATOM 2840 C CA . TYR A 1 355 ? -23.316 -17.793 12.823 1.00 69.81 355 TYR A CA 1
ATOM 2841 C C . TYR A 1 355 ? -22.257 -16.715 12.570 1.00 69.81 355 TYR A C 1
ATOM 2843 O O . TYR A 1 355 ? -21.103 -17.055 12.308 1.00 69.81 355 TYR A O 1
ATOM 2851 N N . ALA A 1 356 ? -22.615 -15.438 12.734 1.00 63.56 356 ALA A N 1
ATOM 2852 C CA . ALA A 1 356 ? -21.712 -14.306 12.536 1.00 63.56 356 ALA A CA 1
ATOM 2853 C C . ALA A 1 356 ? -20.463 -14.415 13.425 1.00 63.56 356 ALA A C 1
ATOM 2855 O O . ALA A 1 356 ? -19.346 -14.183 12.974 1.00 63.56 356 ALA A O 1
ATOM 2856 N N . MET A 1 357 ? -20.625 -14.866 14.670 1.00 62.25 357 MET A N 1
ATOM 2857 C CA . MET A 1 357 ? -19.504 -15.081 15.583 1.00 62.25 357 MET A CA 1
ATOM 2858 C C . MET A 1 357 ? -18.597 -16.247 15.196 1.00 62.25 357 MET A C 1
ATOM 2860 O O . MET A 1 357 ? -17.383 -16.153 15.370 1.00 62.25 357 MET A O 1
ATOM 2864 N N . ARG A 1 358 ? -19.157 -17.357 14.697 1.00 63.97 358 ARG A N 1
ATOM 2865 C CA . ARG A 1 358 ? -18.347 -18.473 14.180 1.00 63.97 358 ARG A CA 1
ATOM 2866 C C . ARG A 1 358 ? -17.535 -18.019 12.975 1.00 63.97 358 ARG A C 1
ATOM 2868 O O . ARG A 1 358 ? -16.331 -18.233 12.941 1.00 63.97 358 ARG A O 1
ATOM 2875 N N . ALA A 1 359 ? -18.182 -17.313 12.059 1.00 62.91 359 ALA A N 1
ATOM 2876 C CA . ALA A 1 359 ? -17.547 -16.797 10.863 1.00 62.91 359 ALA A CA 1
ATOM 2877 C C . ALA A 1 359 ? -16.449 -15.761 11.182 1.00 62.91 359 ALA A C 1
ATOM 2879 O O . ALA A 1 359 ? -15.371 -15.826 10.602 1.00 62.91 359 ALA A O 1
ATOM 2880 N N . MET A 1 360 ? -16.670 -14.897 12.181 1.00 61.56 360 MET A N 1
ATOM 2881 C CA . MET A 1 360 ? -15.662 -13.966 12.706 1.00 61.56 360 MET A CA 1
ATOM 2882 C C . MET A 1 360 ? -14.490 -14.677 13.399 1.00 61.56 360 MET A C 1
ATOM 2884 O O . MET A 1 360 ? -13.347 -14.238 13.307 1.00 61.56 360 MET A O 1
ATOM 2888 N N . LYS A 1 361 ? -14.750 -15.774 14.120 1.00 59.47 361 LYS A N 1
ATOM 2889 C CA . LYS A 1 361 ? -13.705 -16.567 14.784 1.00 59.47 361 LYS A CA 1
ATOM 2890 C C . LYS A 1 361 ? -12.785 -17.257 13.774 1.00 59.47 361 LYS A C 1
ATOM 2892 O O . LYS A 1 361 ? -11.586 -17.375 14.030 1.00 59.47 361 LYS A O 1
ATOM 2897 N N . ASP A 1 362 ? -13.358 -17.704 12.663 1.00 58.59 362 ASP A N 1
ATOM 2898 C CA . ASP A 1 362 ? -12.647 -18.397 11.590 1.00 58.59 362 ASP A CA 1
ATOM 2899 C C . ASP A 1 362 ? -12.020 -17.424 10.575 1.00 58.59 362 ASP A C 1
ATOM 2901 O O . ASP A 1 362 ? -11.289 -17.849 9.679 1.00 58.59 362 ASP A O 1
ATOM 2905 N N . SER A 1 363 ? -12.251 -16.116 10.737 1.00 54.12 363 SER A N 1
ATOM 2906 C CA . SER A 1 363 ? -11.628 -15.074 9.929 1.00 54.12 363 SER A CA 1
ATOM 2907 C C . SER A 1 363 ? -10.105 -15.088 10.025 1.00 54.12 363 SER A C 1
ATOM 2909 O O . SER A 1 363 ? -9.497 -15.153 11.097 1.00 54.12 363 SER A O 1
ATOM 2911 N N . SER A 1 364 ? -9.482 -14.965 8.861 1.00 44.50 364 SER A N 1
ATOM 2912 C CA . SER A 1 364 ? -8.034 -14.927 8.678 1.00 44.50 364 SER A CA 1
ATOM 2913 C C . SER A 1 364 ? -7.498 -13.501 8.529 1.00 44.50 364 SER A C 1
ATOM 2915 O O . SER A 1 364 ? -6.294 -13.283 8.681 1.00 44.50 364 SER A O 1
ATOM 2917 N N . SER A 1 365 ? -8.382 -12.526 8.284 1.00 43.06 365 SER A N 1
ATOM 2918 C CA . SER A 1 365 ? -8.013 -11.131 8.050 1.00 43.06 365 SER A CA 1
ATOM 2919 C C . SER A 1 365 ? -8.831 -10.140 8.881 1.00 43.06 365 SER A C 1
ATOM 2921 O O . SER A 1 365 ? -9.955 -10.401 9.298 1.00 43.06 365 SER A O 1
ATOM 2923 N N . LEU A 1 366 ? -8.248 -8.962 9.103 1.00 49.56 366 LEU A N 1
ATOM 2924 C CA . LEU A 1 366 ? -8.897 -7.834 9.776 1.00 49.56 366 LEU A CA 1
ATOM 2925 C C . LEU A 1 366 ? -10.138 -7.327 9.044 1.00 49.56 366 LEU A C 1
ATOM 2927 O O . LEU A 1 366 ? -11.105 -6.951 9.697 1.00 49.56 366 LEU A O 1
ATOM 2931 N N . LEU A 1 367 ? -10.107 -7.356 7.710 1.00 47.91 367 LEU A N 1
ATOM 2932 C CA . LEU A 1 367 ? -11.224 -6.947 6.867 1.00 47.91 367 LEU A CA 1
ATOM 2933 C C . LEU A 1 367 ? -12.436 -7.855 7.092 1.00 47.91 367 LEU A C 1
ATOM 2935 O O . LEU A 1 367 ? -13.536 -7.368 7.311 1.00 47.91 367 LEU A O 1
ATOM 2939 N N . GLU A 1 368 ? -12.232 -9.175 7.115 1.00 52.97 368 GLU A N 1
ATOM 2940 C CA . GLU A 1 368 ? -13.309 -10.124 7.420 1.00 52.97 368 GLU A CA 1
ATOM 2941 C C . GLU A 1 368 ? -13.914 -9.844 8.802 1.00 52.97 368 GLU A C 1
ATOM 2943 O O . GLU A 1 368 ? -15.128 -9.864 8.968 1.00 52.97 368 GLU A O 1
ATOM 2948 N N . ILE A 1 369 ? -13.083 -9.500 9.785 1.00 53.41 369 ILE A N 1
ATOM 2949 C CA . ILE A 1 369 ? -13.536 -9.221 11.150 1.00 53.41 369 ILE A CA 1
ATOM 2950 C C . ILE A 1 369 ? -14.277 -7.886 11.242 1.00 53.41 369 ILE A C 1
ATOM 2952 O O . ILE A 1 369 ? -15.297 -7.828 11.926 1.00 53.41 369 ILE A O 1
ATOM 2956 N N . SER A 1 370 ? -13.825 -6.836 10.548 1.00 52.19 370 SER A N 1
ATOM 2957 C CA . SER A 1 370 ? -14.549 -5.559 10.490 1.00 52.19 370 SER A CA 1
ATOM 2958 C C . SER A 1 370 ? -15.899 -5.734 9.791 1.00 52.19 370 SER A C 1
ATOM 2960 O O . SER A 1 370 ? -16.904 -5.239 10.291 1.00 52.19 370 SER A O 1
ATOM 2962 N N . ILE A 1 371 ? -15.946 -6.519 8.707 1.00 62.72 371 ILE A N 1
ATOM 2963 C CA . ILE A 1 371 ? -17.189 -6.904 8.030 1.00 62.72 371 ILE A CA 1
ATOM 2964 C C . ILE A 1 371 ? -18.115 -7.611 9.016 1.00 62.72 371 ILE A C 1
ATOM 2966 O O . ILE A 1 371 ? -19.289 -7.265 9.103 1.00 62.72 371 ILE A O 1
ATOM 2970 N N . TYR A 1 372 ? -17.613 -8.564 9.805 1.00 67.56 372 TYR A N 1
ATOM 2971 C CA . TYR A 1 372 ? -18.455 -9.243 10.784 1.00 67.56 372 TYR A CA 1
ATOM 2972 C C . TYR A 1 372 ? -18.870 -8.342 11.956 1.00 67.56 372 TYR A C 1
ATOM 2974 O O . TYR A 1 372 ? -19.969 -8.521 12.470 1.00 67.56 372 TYR A O 1
ATOM 2982 N N . LEU A 1 373 ? -18.059 -7.365 12.376 1.00 63.06 373 LEU A N 1
ATOM 2983 C CA . LEU A 1 373 ? -18.467 -6.368 13.375 1.00 63.06 373 LEU A CA 1
ATOM 2984 C C . LEU A 1 373 ? -19.601 -5.482 12.842 1.00 63.06 373 LEU A C 1
ATOM 2986 O O . LEU A 1 373 ? -20.568 -5.248 13.566 1.00 63.06 373 LEU A O 1
ATOM 2990 N N . ASP A 1 374 ? -19.529 -5.069 11.577 1.00 66.56 374 ASP A N 1
ATOM 2991 C CA . ASP A 1 374 ? -20.598 -4.319 10.913 1.00 66.56 374 ASP A CA 1
ATOM 2992 C C . ASP A 1 374 ? -21.855 -5.177 10.747 1.00 66.56 374 ASP A C 1
ATOM 2994 O O . ASP A 1 374 ? -22.949 -4.729 11.077 1.00 66.56 374 ASP A O 1
ATOM 2998 N N . VAL A 1 375 ? -21.712 -6.447 10.350 1.00 73.88 375 VAL A N 1
ATOM 2999 C CA . VAL A 1 375 ? -22.822 -7.413 10.314 1.00 73.88 375 VAL A CA 1
ATOM 3000 C C . VAL A 1 375 ? -23.483 -7.516 11.688 1.00 73.88 375 VAL A C 1
ATOM 3002 O O . VAL A 1 375 ? -24.704 -7.429 11.779 1.00 73.88 375 VAL A O 1
ATOM 3005 N N . LEU A 1 376 ? -22.707 -7.628 12.771 1.00 70.12 376 LEU A N 1
ATOM 3006 C CA . LEU A 1 376 ? -23.247 -7.658 14.131 1.00 70.12 376 LEU A CA 1
ATOM 3007 C C . LEU A 1 376 ? -23.945 -6.343 14.516 1.00 70.12 376 LEU A C 1
ATOM 3009 O O . LEU A 1 376 ? -24.985 -6.388 15.181 1.00 70.12 376 LEU A O 1
ATOM 3013 N N . HIS A 1 377 ? -23.412 -5.190 14.101 1.00 68.69 377 HIS A N 1
ATOM 3014 C CA . HIS A 1 377 ? -24.028 -3.883 14.332 1.00 68.69 377 HIS A CA 1
ATOM 3015 C C . HIS A 1 377 ? -25.368 -3.764 13.597 1.00 68.69 377 HIS A C 1
ATOM 3017 O O . HIS A 1 377 ? -26.394 -3.506 14.226 1.00 68.69 377 HIS A O 1
ATOM 3023 N N . THR A 1 378 ? -25.385 -4.034 12.289 1.00 76.56 378 THR A N 1
ATOM 3024 C CA . THR A 1 378 ? -26.589 -4.015 11.449 1.00 76.56 378 THR A CA 1
ATOM 3025 C C . THR A 1 378 ? -27.624 -5.022 11.937 1.00 76.56 378 THR A C 1
ATOM 3027 O O . THR A 1 378 ? -28.814 -4.717 11.969 1.00 76.56 378 THR A O 1
ATOM 3030 N N . MET A 1 379 ? -27.199 -6.209 12.376 1.00 74.50 379 MET A N 1
ATOM 3031 C CA . MET A 1 379 ? -28.096 -7.164 13.023 1.00 74.50 379 MET A CA 1
ATOM 3032 C C . MET A 1 379 ? -28.718 -6.555 14.283 1.00 74.50 379 MET A C 1
ATOM 3034 O O . MET A 1 379 ? -29.937 -6.571 14.429 1.00 74.50 379 MET A O 1
ATOM 3038 N N . ALA A 1 380 ? -27.921 -5.976 15.183 1.00 67.00 380 ALA A N 1
ATOM 3039 C CA . ALA A 1 380 ? -28.442 -5.362 16.404 1.00 67.00 380 ALA A CA 1
ATOM 3040 C C . ALA A 1 380 ? -29.401 -4.186 16.125 1.00 67.00 380 ALA A C 1
ATOM 3042 O O . ALA A 1 380 ? -30.363 -3.994 16.869 1.00 67.00 380 ALA A O 1
ATOM 3043 N N . GLU A 1 381 ? -29.179 -3.407 15.064 1.00 72.38 381 GLU A N 1
ATOM 3044 C CA . GLU A 1 381 ? -30.118 -2.373 14.607 1.00 72.38 381 GLU A CA 1
ATOM 3045 C C . GLU A 1 381 ? -31.416 -2.976 14.076 1.00 72.38 381 GLU A C 1
ATOM 3047 O O . GLU A 1 381 ? -32.495 -2.621 14.553 1.00 72.38 381 GLU A O 1
ATOM 3052 N N . ARG A 1 382 ? -31.314 -3.939 13.152 1.00 80.44 382 ARG A N 1
ATOM 3053 C CA . ARG A 1 382 ? -32.467 -4.600 12.536 1.00 80.44 382 ARG A CA 1
ATOM 3054 C C . ARG A 1 382 ? -33.383 -5.216 13.589 1.00 80.44 382 ARG A C 1
ATOM 3056 O O . ARG A 1 382 ? -34.584 -4.964 13.583 1.00 80.44 382 ARG A O 1
ATOM 3063 N N . TYR A 1 383 ? -32.817 -5.954 14.542 1.00 74.25 383 TYR A N 1
ATOM 3064 C CA . TYR A 1 383 ? -33.588 -6.591 15.609 1.00 74.25 383 TYR A CA 1
ATOM 3065 C C . TYR A 1 383 ? -34.160 -5.594 16.630 1.00 74.25 383 TYR A C 1
ATOM 3067 O O . TYR A 1 383 ? -35.230 -5.853 17.181 1.00 74.25 383 TYR A O 1
ATOM 3075 N N . THR A 1 384 ? -33.533 -4.429 16.842 1.00 69.94 384 THR A N 1
ATOM 3076 C CA . THR A 1 384 ? -34.167 -3.324 17.586 1.00 69.94 384 THR A CA 1
ATOM 3077 C C . THR A 1 384 ? -35.367 -2.757 16.831 1.00 69.94 384 THR A C 1
ATOM 3079 O O . THR A 1 384 ? -36.414 -2.546 17.441 1.00 69.94 384 THR A O 1
ATOM 3082 N N . THR A 1 385 ? -35.260 -2.546 15.517 1.00 77.44 385 THR A N 1
ATOM 3083 C CA . THR A 1 385 ? -36.379 -2.061 14.695 1.00 77.44 385 THR A CA 1
ATOM 3084 C C . THR A 1 385 ? -37.534 -3.062 14.666 1.00 77.44 385 THR A C 1
ATOM 3086 O O . THR A 1 385 ? -38.686 -2.677 14.860 1.00 77.44 385 THR A O 1
ATOM 3089 N N . GLU A 1 386 ? -37.242 -4.351 14.483 1.00 74.94 386 GLU A N 1
ATOM 3090 C CA . GLU A 1 386 ? -38.249 -5.416 14.504 1.00 74.94 386 GLU A CA 1
ATOM 3091 C C . GLU A 1 386 ? -38.929 -5.528 15.878 1.00 74.94 386 GLU A C 1
ATOM 3093 O O . GLU A 1 386 ? -40.149 -5.668 15.950 1.00 74.94 386 GLU A O 1
ATOM 3098 N N . LEU A 1 387 ? -38.177 -5.380 16.976 1.00 70.38 387 LEU A N 1
ATOM 3099 C CA . LEU A 1 387 ? -38.733 -5.365 18.332 1.00 70.38 387 LEU A CA 1
ATOM 3100 C C . LEU A 1 387 ? -39.652 -4.156 18.571 1.00 70.38 387 LEU A C 1
ATOM 3102 O O . LEU A 1 387 ? -40.726 -4.317 19.153 1.00 70.38 387 LEU A O 1
ATOM 3106 N N . ALA A 1 388 ? -39.266 -2.968 18.098 1.00 70.56 388 ALA A N 1
ATOM 3107 C CA . ALA A 1 388 ? -40.083 -1.755 18.180 1.00 70.56 388 ALA A CA 1
ATOM 3108 C C . ALA A 1 388 ? -41.383 -1.860 17.356 1.00 70.56 388 ALA A C 1
ATOM 3110 O O . ALA A 1 388 ? -42.391 -1.249 17.703 1.00 70.56 388 ALA A O 1
ATOM 3111 N N . GLY A 1 389 ? -41.393 -2.669 16.290 1.00 68.31 389 GLY A N 1
ATOM 3112 C CA . GLY A 1 389 ? -42.599 -2.982 15.516 1.00 68.31 389 GLY A CA 1
ATOM 3113 C C . GLY A 1 389 ? -43.590 -3.905 16.237 1.00 68.31 389 GLY A C 1
ATOM 3114 O O . GLY A 1 389 ? -44.762 -3.954 15.863 1.00 68.31 389 GLY A O 1
ATOM 3115 N N . ILE A 1 390 ? -43.145 -4.625 17.273 1.00 69.44 390 ILE A N 1
ATOM 3116 C CA . ILE A 1 390 ? -43.966 -5.574 18.039 1.00 69.44 390 ILE A CA 1
ATOM 3117 C C . ILE A 1 390 ? -44.645 -4.902 19.252 1.00 69.44 390 ILE A C 1
ATOM 3119 O O . ILE A 1 390 ? -45.681 -5.395 19.701 1.00 69.44 390 ILE A O 1
ATOM 3123 N N . GLU A 1 391 ? -44.129 -3.784 19.788 1.00 56.88 391 GLU A N 1
ATOM 3124 C CA . GLU A 1 391 ? -44.680 -3.148 21.001 1.00 56.88 391 GLU A CA 1
ATOM 3125 C C . GLU A 1 391 ? -44.411 -1.633 21.129 1.00 56.88 391 GLU A C 1
ATOM 3127 O O . GLU A 1 391 ? -43.435 -1.112 20.602 1.00 56.88 391 GLU A O 1
ATOM 3132 N N . ARG A 1 392 ? -45.261 -0.927 21.900 1.00 53.47 392 ARG A N 1
ATOM 3133 C CA . ARG A 1 392 ? -45.093 0.500 22.265 1.00 53.47 392 ARG A CA 1
ATOM 3134 C C . ARG A 1 392 ? -44.077 0.752 23.393 1.00 53.47 392 ARG A C 1
ATOM 3136 O O . ARG A 1 392 ? -43.743 1.910 23.616 1.00 53.47 392 ARG A O 1
ATOM 3143 N N . ASP A 1 393 ? -43.626 -0.284 24.103 1.00 54.75 393 ASP A N 1
ATOM 3144 C CA . ASP A 1 393 ? -42.703 -0.162 25.238 1.00 54.75 393 ASP A CA 1
ATOM 3145 C C . ASP A 1 393 ? -41.572 -1.192 25.081 1.00 54.75 393 ASP A C 1
ATOM 3147 O O . ASP A 1 393 ? -41.776 -2.399 25.191 1.00 54.75 393 ASP A O 1
ATOM 3151 N N . SER A 1 394 ? -40.377 -0.727 24.717 1.00 53.75 394 SER A N 1
ATOM 3152 C CA . SER A 1 394 ? -39.305 -1.553 24.141 1.00 53.75 394 SER A CA 1
ATOM 3153 C C . SER A 1 394 ? -38.586 -2.475 25.151 1.00 53.75 394 SER A C 1
ATOM 3155 O O . SER A 1 394 ? -37.827 -3.378 24.778 1.00 53.75 394 SER A O 1
ATOM 3157 N N . GLY A 1 395 ? -38.905 -2.343 26.442 1.00 60.25 395 GLY A N 1
ATOM 3158 C CA . GLY A 1 395 ? -38.607 -3.324 27.488 1.00 60.25 395 GLY A CA 1
ATOM 3159 C C . GLY A 1 395 ? -37.121 -3.687 27.669 1.00 60.25 395 GLY A C 1
ATOM 3160 O O . GLY A 1 395 ? -36.196 -2.997 27.248 1.00 60.25 395 GLY A O 1
ATOM 3161 N N . ARG A 1 396 ? -36.864 -4.817 28.346 1.00 56.69 396 ARG A N 1
ATOM 3162 C CA . ARG A 1 396 ? -35.501 -5.284 28.699 1.00 56.69 396 ARG A CA 1
ATOM 3163 C C . ARG A 1 396 ? -34.661 -5.768 27.506 1.00 56.69 396 ARG A C 1
ATOM 3165 O O . ARG A 1 396 ? -33.449 -5.909 27.662 1.00 56.69 396 ARG A O 1
ATOM 3172 N N . LEU A 1 397 ? -35.280 -6.077 26.366 1.00 56.22 397 LEU A N 1
ATOM 3173 C CA . LEU A 1 397 ? -34.586 -6.532 25.153 1.00 56.22 397 LEU A CA 1
ATOM 3174 C C . LEU A 1 397 ? -33.917 -5.361 24.423 1.00 56.22 397 LEU A C 1
ATOM 3176 O O . LEU A 1 397 ? -32.769 -5.491 24.011 1.00 56.22 397 LEU A O 1
ATOM 3180 N N . ASP A 1 398 ? -34.565 -4.200 24.367 1.00 61.41 398 ASP A N 1
ATOM 3181 C CA . ASP A 1 398 ? -34.010 -3.016 23.707 1.00 61.41 398 ASP A CA 1
ATOM 3182 C C . ASP A 1 398 ? -32.793 -2.444 24.448 1.00 61.41 398 ASP A C 1
ATOM 3184 O O . ASP A 1 398 ? -31.765 -2.152 23.842 1.00 61.41 398 ASP A O 1
ATOM 3188 N N . ILE A 1 399 ? -32.831 -2.430 25.788 1.00 61.69 399 ILE A N 1
ATOM 3189 C CA . ILE A 1 399 ? -31.669 -2.083 26.631 1.00 61.69 399 ILE A CA 1
ATOM 3190 C C . ILE A 1 399 ? -30.475 -3.007 26.338 1.00 61.69 399 ILE A C 1
ATOM 3192 O O . ILE A 1 399 ? -29.319 -2.581 26.363 1.00 61.69 399 ILE A O 1
ATOM 3196 N N . LYS A 1 400 ? -30.734 -4.287 26.051 1.00 59.66 400 LYS A N 1
ATOM 3197 C CA . LYS A 1 400 ? -29.682 -5.262 25.745 1.00 59.66 400 LYS A CA 1
ATOM 3198 C C . LYS A 1 400 ? -29.132 -5.089 24.334 1.00 59.66 400 LYS A C 1
ATOM 3200 O O . LYS A 1 400 ? -27.914 -5.125 24.183 1.00 59.66 400 LYS A O 1
ATOM 3205 N N . PHE A 1 401 ? -29.977 -4.850 23.331 1.00 60.94 401 PHE A N 1
ATOM 3206 C CA . PHE A 1 401 ? -29.507 -4.499 21.988 1.00 60.94 401 PHE A CA 1
ATOM 3207 C C . PHE A 1 401 ? -28.705 -3.197 21.999 1.00 60.94 401 PHE A C 1
ATOM 3209 O O . PHE A 1 401 ? -27.647 -3.135 21.379 1.00 60.94 401 PHE A O 1
ATOM 3216 N N . ALA A 1 402 ? -29.127 -2.202 22.782 1.00 61.97 402 ALA A N 1
ATOM 3217 C CA . ALA A 1 402 ? -28.361 -0.980 22.995 1.00 61.97 402 ALA A CA 1
ATOM 3218 C C . ALA A 1 402 ? -26.986 -1.261 23.617 1.00 61.97 402 ALA A C 1
ATOM 3220 O O . ALA A 1 402 ? -25.991 -0.712 23.155 1.00 61.97 402 ALA A O 1
ATOM 3221 N N . HIS A 1 403 ? -26.898 -2.153 24.606 1.00 60.06 403 HIS A N 1
ATOM 3222 C CA . HIS A 1 403 ? -25.613 -2.515 25.207 1.00 60.06 403 HIS A CA 1
ATOM 3223 C C . HIS A 1 403 ? -24.706 -3.306 24.253 1.00 60.06 403 HIS A C 1
ATOM 3225 O O . HIS A 1 403 ? -23.497 -3.081 24.231 1.00 60.06 403 HIS A O 1
ATOM 3231 N N . ILE A 1 404 ? -25.269 -4.204 23.438 1.00 56.97 404 ILE A N 1
ATOM 3232 C CA . ILE A 1 404 ? -24.518 -4.918 22.394 1.00 56.97 404 ILE A CA 1
ATOM 3233 C C . ILE A 1 404 ? -23.986 -3.925 21.363 1.00 56.97 404 ILE A C 1
ATOM 3235 O O . ILE A 1 404 ? -22.794 -3.957 21.072 1.00 56.97 404 ILE A O 1
ATOM 3239 N N . ARG A 1 405 ? -24.817 -2.985 20.893 1.00 61.12 405 ARG A N 1
ATOM 3240 C CA . ARG A 1 405 ? -24.370 -1.888 20.024 1.00 61.12 405 ARG A CA 1
ATOM 3241 C C . ARG A 1 405 ? -23.247 -1.090 20.669 1.00 61.12 405 ARG A C 1
ATOM 3243 O O . ARG A 1 405 ? -22.220 -0.904 20.040 1.00 61.12 405 ARG A O 1
ATOM 3250 N N . GLN A 1 406 ? -23.397 -0.697 21.931 1.00 61.38 406 GLN A N 1
ATOM 3251 C CA . GLN A 1 406 ? -22.383 0.077 22.647 1.00 61.38 406 GLN A CA 1
ATOM 3252 C C . GLN A 1 406 ? -21.066 -0.700 22.814 1.00 61.38 406 GLN A C 1
ATOM 3254 O O . GLN A 1 406 ? -19.992 -0.118 22.737 1.00 61.38 406 GLN A O 1
ATOM 3259 N N . THR A 1 407 ? -21.135 -2.021 22.994 1.00 56.38 407 THR A N 1
ATOM 3260 C CA . THR A 1 407 ? -19.957 -2.900 23.080 1.00 56.38 407 THR A CA 1
ATOM 3261 C C . THR A 1 407 ? -19.277 -3.062 21.720 1.00 56.38 407 THR A C 1
ATOM 3263 O O . THR A 1 407 ? -18.055 -2.993 21.640 1.00 56.38 407 THR A O 1
ATOM 3266 N N . ILE A 1 408 ? -20.056 -3.233 20.646 1.00 55.59 408 ILE A N 1
ATOM 3267 C CA . ILE A 1 408 ? -19.546 -3.284 19.267 1.00 55.59 408 ILE A CA 1
ATOM 3268 C C . ILE A 1 408 ? -18.899 -1.946 18.901 1.00 55.59 408 ILE A C 1
ATOM 3270 O O . ILE A 1 408 ? -17.772 -1.930 18.419 1.00 55.59 408 ILE A O 1
ATOM 3274 N N . GLN A 1 409 ? -19.558 -0.834 19.226 1.00 59.50 409 GLN A N 1
ATOM 3275 C CA . GLN A 1 409 ? -19.043 0.519 19.034 1.00 59.50 409 GLN A CA 1
ATOM 3276 C C . GLN A 1 409 ? -17.780 0.767 19.855 1.00 59.50 409 GLN A C 1
ATOM 3278 O O . GLN A 1 409 ? -16.855 1.380 19.346 1.00 59.50 409 GLN A O 1
ATOM 3283 N N . ALA A 1 410 ? -17.687 0.261 21.087 1.00 56.31 410 ALA A N 1
ATOM 3284 C CA . ALA A 1 410 ? -16.470 0.357 21.891 1.00 56.31 410 ALA A CA 1
ATOM 3285 C C . ALA A 1 410 ? -15.327 -0.499 21.325 1.00 56.31 410 ALA A C 1
ATOM 3287 O O . ALA A 1 410 ? -14.174 -0.092 21.407 1.00 56.31 410 ALA A O 1
ATOM 3288 N N . ALA A 1 411 ? -15.620 -1.659 20.729 1.00 54.09 411 ALA A N 1
ATOM 3289 C CA . ALA A 1 411 ? -14.622 -2.485 20.050 1.00 54.09 411 ALA A CA 1
ATOM 3290 C C . ALA A 1 411 ? -14.138 -1.829 18.744 1.00 54.09 411 ALA A C 1
ATOM 3292 O O . ALA A 1 411 ? -12.935 -1.790 18.495 1.00 54.09 411 ALA A O 1
ATOM 3293 N N . GLN A 1 412 ? -15.054 -1.255 17.955 1.00 55.66 412 GLN A N 1
ATOM 3294 C CA . GLN A 1 412 ? -14.744 -0.427 16.783 1.00 55.66 412 GLN A CA 1
ATOM 3295 C C . GLN A 1 412 ? -13.933 0.812 17.190 1.00 55.66 412 GLN A C 1
ATOM 3297 O O . GLN A 1 412 ? -12.901 1.100 16.598 1.00 55.66 412 GLN A O 1
ATOM 3302 N N . ALA A 1 413 ? -14.334 1.494 18.263 1.00 56.94 413 ALA A N 1
ATOM 3303 C CA . ALA A 1 413 ? -13.609 2.626 18.817 1.00 56.94 413 ALA A CA 1
ATOM 3304 C C . ALA A 1 413 ? -12.249 2.206 19.370 1.00 56.94 413 ALA A C 1
ATOM 3306 O O . ALA A 1 413 ? -11.300 2.914 19.137 1.00 56.94 413 ALA A O 1
ATOM 3307 N N . SER A 1 414 ? -12.091 1.047 20.012 1.00 54.09 414 SER A N 1
ATOM 3308 C CA . SER A 1 414 ? -10.787 0.554 20.495 1.00 54.09 414 SER A CA 1
ATOM 3309 C C . SER A 1 414 ? -9.847 0.154 19.352 1.00 54.09 414 SER A C 1
ATOM 3311 O O . SER A 1 414 ? -8.631 0.282 19.476 1.00 54.09 414 SER A O 1
ATOM 3313 N N . LEU A 1 415 ? -10.398 -0.312 18.226 1.00 51.03 415 LEU A N 1
ATOM 3314 C CA . LEU A 1 415 ? -9.662 -0.459 16.966 1.00 51.03 415 LEU A CA 1
ATOM 3315 C C . LEU A 1 415 ? -9.198 0.910 16.428 1.00 51.03 415 LEU A C 1
ATOM 3317 O O . LEU A 1 415 ? -8.111 0.986 15.859 1.00 51.03 415 LEU A O 1
ATOM 3321 N N . ASN A 1 416 ? -9.970 1.974 16.685 1.00 49.25 416 ASN A N 1
ATOM 3322 C CA . ASN A 1 416 ? -9.701 3.360 16.281 1.00 49.25 416 ASN A CA 1
ATOM 3323 C C . ASN A 1 416 ? -8.959 4.217 17.347 1.00 49.25 416 ASN A C 1
ATOM 3325 O O . ASN A 1 416 ? -8.375 5.238 17.018 1.00 49.25 416 ASN A O 1
ATOM 3329 N N . GLU A 1 417 ? -8.932 3.849 18.631 1.00 44.22 417 GLU A N 1
ATOM 3330 C CA . GLU A 1 417 ? -8.330 4.614 19.746 1.00 44.22 417 GLU A CA 1
ATOM 3331 C C . GLU A 1 417 ? -6.828 4.350 19.874 1.00 44.22 417 GLU A C 1
ATOM 3333 O O . GLU A 1 417 ? -6.109 5.068 20.571 1.00 44.22 417 GLU A O 1
ATOM 3338 N N . VAL A 1 418 ? -6.318 3.386 19.107 1.00 47.41 418 VAL A N 1
ATOM 3339 C CA . VAL A 1 418 ? -4.900 3.359 18.742 1.00 47.41 418 VAL A CA 1
ATOM 3340 C C . VAL A 1 418 ? -4.501 4.651 17.981 1.00 47.41 418 VAL A C 1
ATOM 3342 O O . VAL A 1 418 ? -3.308 4.939 17.917 1.00 47.41 418 VAL A O 1
ATOM 3345 N N . ASP A 1 419 ? -5.462 5.457 17.491 1.00 45.56 419 ASP A N 1
ATOM 3346 C CA . ASP A 1 419 ? -5.277 6.621 16.599 1.00 45.56 419 ASP A CA 1
ATOM 3347 C C . ASP A 1 419 ? -5.709 8.004 17.177 1.00 45.56 419 ASP A C 1
ATOM 3349 O O . ASP A 1 419 ? -4.935 8.961 17.139 1.00 45.56 419 ASP A O 1
ATOM 3353 N N . GLU A 1 420 ? -6.914 8.192 17.735 1.00 36.53 420 GLU A N 1
ATOM 3354 C CA . GLU A 1 420 ? -7.530 9.548 17.760 1.00 36.53 420 GLU A CA 1
ATOM 3355 C C . GLU A 1 420 ? -6.943 10.591 18.741 1.00 36.53 420 GLU A C 1
ATOM 3357 O O . GLU A 1 420 ? -6.830 11.772 18.399 1.00 36.53 420 GLU A O 1
ATOM 3362 N N . ALA A 1 421 ? -6.500 10.207 19.945 1.00 39.16 421 ALA A N 1
ATOM 3363 C CA . ALA A 1 421 ? -5.872 11.163 20.876 1.00 39.16 421 ALA A CA 1
ATOM 3364 C C . ALA A 1 421 ? -4.467 11.608 20.411 1.00 39.16 421 ALA A C 1
ATOM 3366 O O . ALA A 1 421 ? -3.934 12.619 20.880 1.00 39.16 421 ALA A O 1
ATOM 3367 N N . GLN A 1 422 ? -3.855 10.853 19.491 1.00 42.22 422 GLN A N 1
ATOM 3368 C CA . GLN A 1 422 ? -2.553 11.167 18.909 1.00 42.22 422 GLN A CA 1
ATOM 3369 C C . GLN A 1 422 ? -2.674 12.119 17.713 1.00 42.22 422 GLN A C 1
ATOM 3371 O O . GLN A 1 422 ? -1.793 12.971 17.573 1.00 42.22 422 GLN A O 1
ATOM 3376 N N . GLU A 1 423 ? -3.760 12.021 16.936 1.00 40.53 423 GLU A N 1
ATOM 3377 C CA . GLU A 1 423 ? -4.069 12.795 15.721 1.00 40.53 423 GLU A CA 1
ATOM 3378 C C . GLU A 1 423 ? -4.188 14.308 16.006 1.00 40.53 423 GLU A C 1
ATOM 3380 O O . GLU A 1 423 ? -3.422 15.111 15.466 1.00 40.53 423 GLU A O 1
ATOM 3385 N N . ALA A 1 424 ? -5.038 14.697 16.968 1.00 39.66 424 ALA A N 1
ATOM 3386 C CA . ALA A 1 424 ? -5.290 16.103 17.326 1.00 39.66 424 ALA A CA 1
ATOM 3387 C C . ALA A 1 424 ? -4.050 16.823 17.900 1.00 39.66 424 ALA A C 1
ATOM 3389 O O . ALA A 1 424 ? -3.876 18.032 17.756 1.00 39.66 424 ALA A O 1
ATOM 3390 N N . LEU A 1 425 ? -3.140 16.076 18.534 1.00 41.53 425 LEU A N 1
ATOM 3391 C CA . LEU A 1 425 ? -1.865 16.591 19.051 1.00 41.53 425 LEU A CA 1
ATOM 3392 C C . LEU A 1 425 ? -0.724 16.492 18.019 1.00 41.53 425 LEU A C 1
ATOM 3394 O O . LEU A 1 425 ? 0.368 17.020 18.252 1.00 41.53 425 LEU A O 1
ATOM 3398 N N . ARG A 1 426 ? -0.905 15.758 16.911 1.00 41.75 426 ARG A N 1
ATOM 3399 C CA . ARG A 1 426 ? 0.056 15.652 15.796 1.00 41.75 426 ARG A CA 1
ATOM 3400 C C . ARG A 1 426 ? 0.002 16.901 14.922 1.00 41.75 426 ARG A C 1
ATOM 3402 O O . ARG A 1 426 ? 1.063 17.434 14.600 1.00 41.75 426 ARG A O 1
ATOM 3409 N N . GLU A 1 427 ? -1.206 17.398 14.646 1.00 39.31 427 GLU A N 1
ATOM 3410 C CA . GLU A 1 427 ? -1.445 18.682 13.971 1.00 39.31 427 GLU A CA 1
ATOM 3411 C C . GLU A 1 427 ? -0.690 19.825 14.660 1.00 39.31 427 GLU A C 1
ATOM 3413 O O . GLU A 1 427 ? 0.022 20.590 14.016 1.00 39.31 427 GLU A O 1
ATOM 3418 N N . ASP A 1 428 ? -0.757 19.898 15.991 1.00 40.12 428 ASP A N 1
ATOM 3419 C CA . ASP A 1 428 ? -0.118 20.977 16.754 1.00 40.12 428 ASP A CA 1
ATOM 3420 C C . ASP A 1 428 ? 1.422 20.890 16.779 1.00 40.12 428 ASP A C 1
ATOM 3422 O O . ASP A 1 428 ? 2.113 21.887 16.983 1.00 40.12 428 ASP A O 1
ATOM 3426 N N . GLY A 1 429 ? 1.984 19.697 16.547 1.00 37.41 429 GLY A N 1
ATOM 3427 C CA . GLY A 1 429 ? 3.430 19.485 16.433 1.00 37.41 429 GLY A CA 1
ATOM 3428 C C . GLY A 1 429 ? 3.979 19.817 15.043 1.00 37.41 429 GLY A C 1
ATOM 3429 O O . GLY A 1 429 ? 5.056 20.409 14.932 1.00 37.41 429 GLY A O 1
ATOM 3430 N N . PHE A 1 430 ? 3.232 19.473 13.990 1.00 35.56 430 PHE A N 1
ATOM 3431 C CA . PHE A 1 430 ? 3.589 19.802 12.608 1.00 35.56 430 PHE A CA 1
ATOM 3432 C C . PHE A 1 430 ? 3.568 21.324 12.380 1.00 35.56 430 PHE A C 1
ATOM 3434 O O . PHE A 1 430 ? 4.555 21.866 11.887 1.00 35.56 430 PHE A O 1
ATOM 3441 N N . LYS A 1 431 ? 2.552 22.022 12.919 1.00 39.81 431 LYS A N 1
ATOM 3442 C CA . LYS A 1 431 ? 2.421 23.498 12.935 1.00 39.81 431 LYS A CA 1
ATOM 3443 C C . LYS A 1 431 ? 3.606 24.259 13.541 1.00 39.81 431 LYS A C 1
ATOM 3445 O O . LYS A 1 431 ? 3.738 25.456 13.329 1.00 39.81 431 LYS A O 1
ATOM 3450 N N . ARG A 1 432 ? 4.435 23.604 14.363 1.00 36.19 432 ARG A N 1
ATOM 3451 C CA . ARG A 1 432 ? 5.597 24.229 15.026 1.00 36.19 432 ARG A CA 1
ATOM 3452 C C . ARG A 1 432 ? 6.926 23.937 14.332 1.00 36.19 432 ARG A C 1
ATOM 3454 O O . ARG A 1 432 ? 7.961 24.405 14.802 1.00 36.19 432 ARG A O 1
ATOM 3461 N N . SER A 1 433 ? 6.927 23.091 13.303 1.00 34.38 433 SER A N 1
ATOM 3462 C CA . SER A 1 433 ? 8.146 22.600 12.644 1.00 34.38 433 SER A CA 1
ATOM 3463 C C . SER A 1 433 ? 8.254 22.961 11.160 1.00 34.38 433 SER A C 1
ATOM 3465 O O . SER A 1 433 ? 9.281 22.657 10.556 1.00 34.38 433 SER A O 1
ATOM 3467 N N . HIS A 1 434 ? 7.241 23.642 10.627 1.00 33.72 434 HIS A N 1
ATOM 3468 C CA . HIS A 1 434 ? 7.185 24.334 9.337 1.00 33.72 434 HIS A CA 1
ATOM 3469 C C . HIS A 1 434 ? 6.649 25.747 9.608 1.00 33.72 434 HIS A C 1
ATOM 3471 O O . HIS A 1 434 ? 6.907 26.636 8.767 1.00 33.72 434 HIS A O 1
#